Protein AF-A0A9P8JIS5-F1 (afdb_monomer_lite)

pLDDT: mean 86.85, std 15.6, range [29.81, 98.38]

Foldseek 3Di:
DDDDDDPVPPVVVVVVVVVVVVVVVVVVVVVVLVVLVVVCVVCVVVLLVVLLVLLCVQFDDPPDPLHGDFKGFPVSLVVSLVSLQSLLSPVVSCVVPCVPNQLSLLSSLLNNLPDPDDDDADPGIDGSLLSSLVVLVSNCNRNNLVVSLVSHDQDLVCLVSLLVVLVVCCVVCVPPPPRVSSLLVSLSNLLSNLPPPDAPQVVADDADDQDDDVQFDFDPPPGNSLRSLVVSLLVQLLDPDCSLLSSLSSQLSNCLDPNNLVRVVLVRLLSVLLCCLVVPDPDPPSPLSNNLSSLSNLLSLLQSPDDPSSVVCLLVSLVSLVCCPPPPVNVVNVVDPSSLLSSLSSLLSSLVVQLVCPHPVCVVVCVVVVSNVVSLVSLLVQQLPPDPSSLLSSLLSLLVNLVSDDVVVSVVSLVVLVVLQVVQWAPDDPDTDNVSPRPSNVNSSVSNVVSNPPD

Radius of gyration: 26.54 Å; chains: 1; bounding box: 83×76×66 Å

Structure (mmCIF, N/CA/C/O backbone):
data_AF-A0A9P8JIS5-F1
#
_entry.id   AF-A0A9P8JIS5-F1
#
loop_
_atom_site.group_PDB
_atom_site.id
_atom_site.type_symbol
_atom_site.label_atom_id
_atom_site.label_alt_id
_atom_site.label_comp_id
_atom_site.label_asym_id
_atom_site.label_entity_id
_atom_site.label_seq_id
_atom_site.pdbx_PDB_ins_code
_atom_site.Cartn_x
_atom_site.Cartn_y
_atom_site.Cartn_z
_atom_site.occupancy
_atom_site.B_iso_or_equiv
_atom_site.auth_seq_id
_atom_site.auth_comp_id
_atom_site.auth_asym_id
_atom_site.auth_atom_id
_atom_site.pdbx_PDB_model_num
ATOM 1 N N . MET A 1 1 ? 56.406 -49.360 -9.697 1.00 35.50 1 MET A N 1
ATOM 2 C CA . MET A 1 1 ? 55.541 -48.473 -10.504 1.00 35.50 1 MET A CA 1
ATOM 3 C C . MET A 1 1 ? 54.117 -48.991 -10.395 1.00 35.50 1 MET A C 1
ATOM 5 O O . MET A 1 1 ? 53.836 -50.048 -10.937 1.00 35.50 1 MET A O 1
ATOM 9 N N . TYR A 1 2 ? 53.271 -48.311 -9.620 1.00 29.81 2 TYR A N 1
ATOM 10 C CA . TYR A 1 2 ? 51.818 -48.528 -9.599 1.00 29.81 2 TYR A CA 1
ATOM 11 C C . TYR A 1 2 ? 51.175 -47.697 -10.728 1.00 29.81 2 TYR A C 1
ATOM 13 O O . TYR A 1 2 ? 51.696 -46.616 -11.015 1.00 29.81 2 TYR A O 1
ATOM 21 N N . PRO A 1 3 ? 50.090 -48.163 -11.377 1.00 37.19 3 PRO A N 1
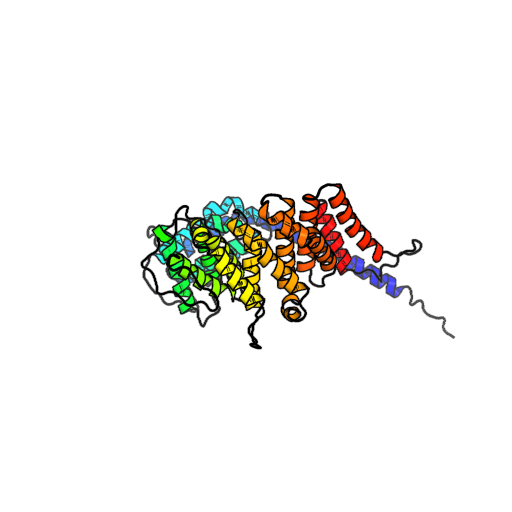ATOM 22 C CA . PRO A 1 3 ? 49.409 -47.398 -12.418 1.00 37.19 3 PRO A CA 1
ATOM 23 C C . PRO A 1 3 ? 48.593 -46.241 -11.806 1.00 37.19 3 PRO A C 1
ATOM 25 O O . PRO A 1 3 ? 48.177 -46.337 -10.647 1.00 37.19 3 PRO A O 1
ATOM 28 N N . PRO A 1 4 ? 48.362 -45.143 -12.549 1.00 41.06 4 PRO A N 1
ATOM 29 C CA . PRO A 1 4 ? 47.630 -43.985 -12.048 1.00 41.06 4 PRO A CA 1
ATOM 30 C C . PRO A 1 4 ? 46.128 -44.288 -11.950 1.00 41.06 4 PRO A C 1
ATOM 32 O O . PRO A 1 4 ? 45.525 -44.831 -12.874 1.00 41.06 4 PRO A O 1
ATOM 35 N N . GLY A 1 5 ? 45.548 -43.950 -10.797 1.00 39.09 5 GLY A N 1
ATOM 36 C CA . GLY A 1 5 ? 44.145 -44.169 -10.461 1.00 39.09 5 GLY A CA 1
ATOM 37 C C . GLY A 1 5 ? 43.184 -43.234 -11.196 1.00 39.09 5 GLY A C 1
ATOM 38 O O . GLY A 1 5 ? 43.454 -42.051 -11.391 1.00 39.09 5 GLY A O 1
ATOM 39 N N . ASP A 1 6 ? 42.042 -43.807 -11.561 1.00 45.62 6 ASP A N 1
ATOM 40 C CA . ASP A 1 6 ? 40.888 -43.198 -12.218 1.00 45.62 6 ASP A CA 1
ATOM 41 C C . ASP A 1 6 ? 40.163 -42.214 -11.271 1.00 45.62 6 ASP A C 1
ATOM 43 O O . ASP A 1 6 ? 39.245 -42.577 -10.537 1.00 45.62 6 ASP A O 1
ATOM 47 N N . THR A 1 7 ? 40.617 -40.957 -11.226 1.00 45.62 7 THR A N 1
ATOM 48 C CA . THR A 1 7 ? 40.026 -39.880 -10.400 1.00 45.62 7 THR A CA 1
ATOM 49 C C . THR A 1 7 ? 38.970 -39.049 -11.141 1.00 45.62 7 THR A C 1
ATOM 51 O O . THR A 1 7 ? 38.252 -38.269 -10.512 1.00 45.62 7 THR A O 1
ATOM 54 N N . GLY A 1 8 ? 38.803 -39.243 -12.456 1.00 40.50 8 GLY A N 1
ATOM 55 C CA . GLY A 1 8 ? 37.835 -38.504 -13.282 1.00 40.50 8 GLY A CA 1
ATOM 56 C C . GLY A 1 8 ? 36.377 -38.951 -13.116 1.00 40.50 8 GLY A C 1
ATOM 57 O O . GLY A 1 8 ? 35.457 -38.200 -13.427 1.00 40.50 8 GLY A O 1
ATOM 58 N N . ASN A 1 9 ? 36.148 -40.151 -12.576 1.00 46.72 9 ASN A N 1
ATOM 59 C CA . ASN A 1 9 ? 34.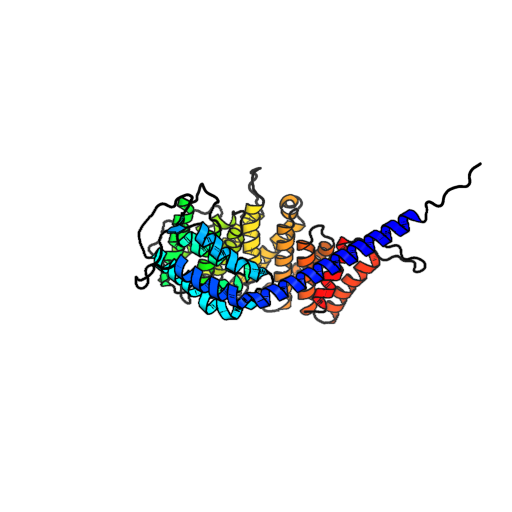821 -40.770 -12.467 1.00 46.72 9 ASN A CA 1
ATOM 60 C C . ASN A 1 9 ? 34.078 -40.421 -11.156 1.00 46.72 9 ASN A C 1
ATOM 62 O O . ASN A 1 9 ? 32.878 -40.663 -11.029 1.00 46.72 9 ASN A O 1
ATOM 66 N N . ALA A 1 10 ? 34.778 -39.866 -10.160 1.00 40.47 10 ALA A N 1
ATOM 67 C CA . ALA A 1 10 ? 34.212 -39.579 -8.837 1.00 40.47 10 ALA A CA 1
ATOM 68 C C . ALA A 1 10 ? 33.468 -38.230 -8.781 1.00 40.47 10 ALA A C 1
ATOM 70 O O . ALA A 1 10 ? 32.416 -38.131 -8.150 1.00 40.47 10 ALA A O 1
ATOM 71 N N . LEU A 1 11 ? 33.974 -37.209 -9.481 1.00 39.84 11 LEU A N 1
ATOM 72 C CA . LEU A 1 11 ? 33.370 -35.872 -9.528 1.00 39.84 11 LEU A CA 1
ATOM 73 C C . LEU A 1 11 ? 32.070 -35.839 -10.350 1.00 39.84 11 LEU A C 1
ATOM 75 O O . LEU A 1 11 ? 31.085 -35.274 -9.884 1.00 39.84 11 LEU A O 1
ATOM 79 N N . ASP A 1 12 ? 32.018 -36.516 -11.504 1.00 41.09 12 ASP A N 1
ATOM 80 C CA . ASP A 1 12 ? 30.796 -36.606 -12.330 1.00 41.09 12 ASP A CA 1
ATOM 81 C C . ASP A 1 12 ? 29.681 -37.397 -11.612 1.00 41.09 12 ASP A C 1
ATOM 83 O O . ASP A 1 12 ? 28.511 -37.010 -11.625 1.00 41.09 12 ASP A O 1
ATOM 87 N N . ARG A 1 13 ? 30.033 -38.455 -10.864 1.00 43.28 13 ARG A N 1
ATOM 88 C CA . ARG A 1 13 ? 29.068 -39.175 -10.009 1.00 43.28 13 ARG A CA 1
ATOM 89 C C . ARG A 1 13 ? 28.556 -38.318 -8.852 1.00 43.28 13 ARG A C 1
ATOM 91 O O . ARG A 1 13 ? 27.371 -38.394 -8.538 1.00 43.28 13 ARG A O 1
ATOM 98 N N . SER A 1 14 ? 29.417 -37.498 -8.249 1.00 40.62 14 SER A N 1
ATOM 99 C CA . SER A 1 14 ? 29.038 -36.596 -7.153 1.00 40.62 14 SER A CA 1
ATOM 100 C C . SER A 1 14 ? 28.053 -35.516 -7.618 1.00 40.62 14 SER A C 1
ATOM 102 O O . SER A 1 14 ? 27.020 -35.303 -6.986 1.00 40.62 14 SER A O 1
ATOM 104 N N . ILE A 1 15 ? 28.301 -34.909 -8.783 1.00 42.50 15 ILE A N 1
ATOM 105 C CA . ILE A 1 15 ? 27.436 -33.863 -9.354 1.00 42.50 15 ILE A CA 1
ATOM 106 C C . ILE A 1 15 ? 26.077 -34.436 -9.780 1.00 42.50 15 ILE A C 1
ATOM 108 O O . ILE A 1 15 ? 25.039 -33.857 -9.459 1.00 42.50 15 ILE A O 1
ATOM 112 N N . ARG A 1 16 ? 26.046 -35.610 -10.428 1.00 40.84 16 ARG A N 1
ATOM 113 C CA . ARG A 1 16 ? 24.780 -36.289 -10.770 1.00 40.84 16 ARG A CA 1
ATOM 114 C C . ARG A 1 16 ? 24.007 -36.735 -9.531 1.00 40.84 16 ARG A C 1
ATOM 116 O O . ARG A 1 16 ? 22.782 -36.650 -9.522 1.00 40.84 16 ARG A O 1
ATOM 123 N N . SER A 1 17 ? 24.711 -37.167 -8.484 1.00 36.19 17 SER A N 1
ATOM 124 C CA . SER A 1 17 ? 24.103 -37.486 -7.191 1.00 36.19 17 SER A CA 1
ATOM 125 C C . SER A 1 17 ? 23.489 -36.243 -6.546 1.00 36.19 17 SER A C 1
ATOM 127 O O . SER A 1 17 ? 22.362 -36.321 -6.074 1.00 36.19 17 SER A O 1
ATOM 129 N N . MET A 1 18 ? 24.172 -35.092 -6.563 1.00 39.91 18 MET A N 1
ATOM 130 C CA . MET A 1 18 ? 23.617 -33.834 -6.045 1.00 39.91 18 MET A CA 1
ATOM 131 C C . MET A 1 18 ? 22.415 -33.351 -6.861 1.00 39.91 18 MET A C 1
ATOM 133 O O . MET A 1 18 ? 21.399 -33.006 -6.272 1.00 39.91 18 MET A O 1
ATOM 137 N N . ALA A 1 19 ? 22.466 -33.397 -8.195 1.00 35.44 19 ALA A N 1
ATOM 138 C CA . ALA A 1 19 ? 21.335 -33.008 -9.043 1.00 35.44 19 ALA A CA 1
ATOM 139 C C . ALA A 1 19 ? 20.104 -33.914 -8.834 1.00 35.44 19 ALA A C 1
ATOM 141 O O . ALA A 1 19 ? 18.973 -33.432 -8.771 1.00 35.44 19 ALA A O 1
ATOM 142 N N . TYR A 1 20 ? 20.320 -35.223 -8.667 1.00 41.69 20 TYR A N 1
ATOM 143 C CA . TYR A 1 20 ? 19.258 -36.174 -8.334 1.00 41.69 20 TYR A CA 1
ATOM 144 C C . TYR A 1 20 ? 18.697 -35.942 -6.925 1.00 41.69 20 TYR A C 1
ATOM 146 O O . TYR A 1 20 ? 17.486 -36.010 -6.735 1.00 41.69 20 TYR A O 1
ATOM 154 N N . LEU A 1 21 ? 19.553 -35.631 -5.946 1.00 36.56 21 LEU A N 1
ATOM 155 C CA . LEU A 1 21 ? 19.131 -35.296 -4.584 1.00 36.56 21 LEU A CA 1
ATOM 156 C C . LEU A 1 21 ? 18.323 -33.997 -4.550 1.00 36.56 21 LEU A C 1
ATOM 158 O O . LEU A 1 21 ? 17.249 -34.004 -3.972 1.00 36.56 21 LEU A O 1
ATOM 162 N N . MET A 1 22 ? 18.748 -32.944 -5.252 1.00 38.53 22 MET A N 1
ATOM 163 C CA . MET A 1 22 ? 18.008 -31.678 -5.339 1.00 38.53 22 MET A CA 1
ATOM 164 C C . MET A 1 22 ? 16.667 -31.829 -6.072 1.00 38.53 22 MET A C 1
ATOM 166 O O . MET A 1 22 ? 15.665 -31.262 -5.649 1.00 38.53 22 MET A O 1
ATOM 170 N N . SER A 1 23 ? 16.613 -32.624 -7.148 1.00 42.56 23 SER A N 1
ATOM 171 C CA . SER A 1 23 ? 15.354 -32.933 -7.843 1.00 42.56 23 SER A CA 1
ATOM 172 C C . SER A 1 23 ? 14.416 -33.777 -6.977 1.00 42.56 23 SER A C 1
ATOM 174 O O . SER A 1 23 ? 13.204 -33.560 -6.978 1.00 42.56 23 SER A O 1
ATOM 176 N N . ARG A 1 24 ? 14.964 -34.718 -6.203 1.00 49.09 24 ARG A N 1
ATOM 177 C CA . ARG A 1 24 ? 14.198 -35.534 -5.262 1.00 49.09 24 ARG A CA 1
ATOM 178 C C . ARG A 1 24 ? 13.707 -34.709 -4.076 1.00 49.09 24 ARG A C 1
ATOM 180 O O . ARG A 1 24 ? 12.554 -34.860 -3.709 1.00 49.09 24 ARG A O 1
ATOM 187 N N . GLU A 1 25 ? 14.535 -33.835 -3.514 1.00 45.00 25 GLU A N 1
ATOM 188 C CA . GLU A 1 25 ? 14.156 -32.901 -2.449 1.00 45.00 25 GLU A CA 1
ATOM 189 C C . GLU A 1 25 ? 13.081 -31.924 -2.931 1.00 45.00 25 GLU A C 1
ATOM 191 O O . GLU A 1 25 ? 12.084 -31.745 -2.239 1.00 45.00 25 GLU A O 1
ATOM 196 N N . GLY A 1 26 ? 13.208 -31.391 -4.152 1.00 44.66 26 GLY A N 1
ATOM 197 C CA . GLY A 1 26 ? 12.180 -30.555 -4.777 1.00 44.66 26 GLY A CA 1
ATOM 198 C C . GLY A 1 26 ? 10.855 -31.293 -5.000 1.00 44.66 26 GLY A C 1
ATOM 199 O O . GLY A 1 26 ? 9.798 -30.769 -4.664 1.00 44.66 26 GLY A O 1
ATOM 200 N N . ASN A 1 27 ? 10.893 -32.537 -5.490 1.00 42.09 27 ASN A N 1
ATOM 201 C CA . ASN A 1 27 ? 9.686 -33.358 -5.649 1.00 42.09 27 ASN A CA 1
ATOM 202 C C . ASN A 1 27 ? 9.066 -33.773 -4.307 1.00 42.09 27 ASN A C 1
ATOM 204 O O . ASN A 1 27 ? 7.848 -33.886 -4.214 1.00 42.09 27 ASN A O 1
ATOM 208 N N . VAL A 1 28 ? 9.880 -34.010 -3.276 1.00 58.62 28 VAL A N 1
ATOM 209 C CA . VAL A 1 28 ? 9.403 -34.333 -1.924 1.00 58.62 28 VAL A CA 1
ATOM 210 C C . VAL A 1 28 ? 8.771 -33.106 -1.269 1.00 58.62 28 VAL A C 1
ATOM 212 O O . VAL A 1 28 ? 7.716 -33.252 -0.664 1.00 58.62 28 VAL A O 1
ATOM 215 N N . MET A 1 29 ? 9.350 -31.911 -1.436 1.00 54.31 29 MET A N 1
ATOM 216 C CA . MET A 1 29 ? 8.736 -30.657 -0.986 1.00 54.31 29 MET A CA 1
ATOM 217 C C . MET A 1 29 ? 7.405 -30.396 -1.690 1.00 54.31 29 MET A C 1
ATOM 219 O O . MET A 1 29 ? 6.407 -30.208 -1.012 1.00 54.31 29 MET A O 1
ATOM 223 N N . MET A 1 30 ? 7.362 -30.471 -3.024 1.00 53.06 30 MET A N 1
ATOM 224 C CA . MET A 1 30 ? 6.120 -30.289 -3.790 1.00 53.06 30 MET A CA 1
ATOM 225 C C . MET A 1 30 ? 5.041 -31.305 -3.388 1.00 53.06 30 MET A C 1
ATOM 227 O O . MET A 1 30 ? 3.872 -30.959 -3.269 1.00 53.06 30 MET A O 1
ATOM 231 N N . ALA A 1 31 ? 5.413 -32.569 -3.164 1.00 57.53 31 ALA A N 1
ATOM 232 C CA . ALA A 1 31 ? 4.471 -33.588 -2.707 1.00 57.53 31 ALA A CA 1
ATOM 233 C C . ALA A 1 31 ? 3.983 -33.339 -1.270 1.00 57.53 31 ALA A C 1
ATOM 235 O O . ALA A 1 31 ? 2.826 -33.624 -0.975 1.00 57.53 31 ALA A O 1
ATOM 236 N N . ALA A 1 32 ? 4.846 -32.815 -0.394 1.00 63.97 32 ALA A N 1
ATOM 237 C CA . ALA A 1 32 ? 4.481 -32.438 0.967 1.00 63.97 32 ALA A CA 1
ATOM 238 C C . ALA A 1 32 ? 3.546 -31.218 0.987 1.00 63.97 32 ALA A C 1
ATOM 240 O O . ALA A 1 32 ? 2.538 -31.257 1.678 1.00 63.97 32 ALA A O 1
ATOM 241 N N . GLU A 1 33 ? 3.816 -30.189 0.176 1.00 66.69 33 GLU A N 1
ATOM 242 C CA . GLU A 1 33 ? 2.953 -29.005 0.042 1.00 66.69 33 GLU A CA 1
ATOM 243 C C . GLU A 1 33 ? 1.548 -29.388 -0.453 1.00 66.69 33 GLU A C 1
ATOM 245 O O . GLU A 1 33 ? 0.549 -28.975 0.133 1.00 66.69 33 GLU A O 1
ATOM 250 N N . VAL A 1 34 ? 1.456 -30.266 -1.459 1.00 70.44 34 VAL A N 1
ATOM 251 C CA . VAL A 1 34 ? 0.168 -30.774 -1.967 1.00 70.44 34 VAL A CA 1
ATOM 252 C C . VAL A 1 34 ? -0.573 -31.626 -0.925 1.00 70.44 34 VAL A C 1
ATOM 254 O O . VAL A 1 34 ? -1.805 -31.587 -0.860 1.00 70.44 34 VAL A O 1
ATOM 257 N N . ASP A 1 35 ? 0.140 -32.408 -0.108 1.00 79.56 35 ASP A N 1
ATOM 258 C CA . ASP A 1 35 ? -0.484 -33.180 0.976 1.00 79.56 35 ASP A CA 1
ATOM 259 C C . ASP A 1 35 ? -0.996 -32.259 2.094 1.00 79.56 35 ASP A C 1
ATOM 261 O O . ASP A 1 35 ? -2.129 -32.425 2.551 1.00 79.56 35 ASP A O 1
ATOM 265 N N . ASP A 1 36 ? -0.227 -31.234 2.467 1.00 79.25 36 ASP A N 1
ATOM 266 C CA . ASP A 1 36 ? -0.613 -30.227 3.462 1.00 79.25 36 ASP A CA 1
ATOM 267 C C . ASP A 1 36 ? -1.847 -29.419 3.010 1.00 79.25 36 ASP A C 1
ATOM 269 O O . ASP A 1 36 ? -2.787 -29.230 3.792 1.00 79.25 36 ASP A O 1
ATOM 273 N N . GLU A 1 37 ? -1.913 -29.006 1.738 1.00 81.81 37 GLU A N 1
ATOM 274 C CA . GLU A 1 37 ? -3.091 -28.347 1.147 1.00 81.81 37 GLU A CA 1
ATOM 275 C C . GLU A 1 37 ? -4.337 -29.246 1.214 1.00 81.81 37 GLU A C 1
ATOM 277 O O . GLU A 1 37 ? -5.427 -28.816 1.616 1.00 81.81 37 GLU A O 1
ATOM 282 N N . LEU A 1 38 ? -4.185 -30.529 0.872 1.00 83.31 38 LEU A N 1
ATOM 283 C CA . LEU A 1 38 ? -5.273 -31.504 0.911 1.00 83.31 38 LEU A CA 1
ATOM 284 C C . LEU A 1 38 ? -5.762 -31.760 2.345 1.00 83.31 38 LEU A C 1
ATOM 286 O O . LEU A 1 38 ? -6.971 -31.889 2.586 1.00 83.31 38 LEU A O 1
ATOM 290 N N . GLN A 1 39 ? -4.837 -31.838 3.302 1.00 85.00 39 GLN A N 1
ATOM 291 C CA . GLN A 1 39 ? -5.151 -31.971 4.722 1.00 85.00 39 GLN A CA 1
ATOM 292 C C . GLN A 1 39 ? -5.900 -30.737 5.240 1.00 85.00 39 GLN A C 1
ATOM 294 O O . GLN A 1 39 ? -6.931 -30.886 5.909 1.00 85.00 39 GLN A O 1
ATOM 299 N N . LEU A 1 40 ? -5.453 -29.532 4.873 1.00 87.25 40 LEU A N 1
ATOM 300 C CA . LEU A 1 40 ? -6.115 -28.282 5.240 1.00 87.25 40 LEU A CA 1
ATOM 301 C C . LEU A 1 40 ? -7.539 -28.215 4.680 1.00 87.25 40 LEU A C 1
ATOM 303 O O . LEU A 1 40 ? -8.473 -27.910 5.425 1.00 87.25 40 LEU A O 1
ATOM 307 N N . MET A 1 41 ? -7.740 -28.568 3.407 1.00 86.06 41 MET A N 1
ATOM 308 C CA . MET A 1 41 ? -9.076 -28.608 2.804 1.00 86.06 41 MET A CA 1
ATOM 309 C C . MET A 1 41 ? -10.029 -29.527 3.581 1.00 86.06 41 MET A C 1
ATOM 311 O O . MET A 1 41 ? -11.173 -29.145 3.837 1.00 86.06 41 MET A O 1
ATOM 315 N N . ARG A 1 42 ? -9.560 -30.701 4.024 1.00 87.31 42 ARG A N 1
ATOM 316 C CA . ARG A 1 42 ? -10.360 -31.655 4.817 1.00 87.31 42 ARG A CA 1
ATOM 317 C C . ARG A 1 42 ? -10.678 -31.145 6.225 1.00 87.31 42 ARG A C 1
ATOM 319 O O . ARG A 1 42 ? -11.785 -31.371 6.709 1.00 87.31 42 ARG A O 1
ATOM 326 N N . ALA A 1 43 ? -9.732 -30.470 6.877 1.00 88.19 43 ALA A N 1
ATOM 327 C CA . ALA A 1 43 ? -9.891 -29.954 8.239 1.00 88.19 43 ALA A CA 1
ATOM 328 C C . ALA A 1 43 ? -10.629 -28.600 8.308 1.00 88.19 43 ALA A C 1
ATOM 330 O O . ALA A 1 43 ? -11.136 -28.227 9.369 1.00 88.19 43 ALA A O 1
ATOM 331 N N . SER A 1 44 ? -10.712 -27.878 7.185 1.00 90.50 44 SER A N 1
ATOM 332 C CA . SER A 1 44 ? -11.195 -26.493 7.095 1.00 90.50 44 SER A CA 1
ATOM 333 C C . SER A 1 44 ? -12.553 -26.258 7.763 1.00 90.50 44 SER A C 1
ATOM 335 O O . SER A 1 44 ? -12.695 -25.317 8.541 1.00 90.50 44 SER A O 1
ATOM 337 N N . ALA A 1 45 ? -13.537 -27.131 7.532 1.00 90.38 45 ALA A N 1
ATOM 338 C CA . ALA A 1 45 ? -14.878 -26.987 8.097 1.00 90.38 45 ALA A CA 1
ATOM 339 C C . ALA A 1 45 ? -14.883 -27.036 9.638 1.00 90.38 45 ALA A C 1
ATOM 341 O O . ALA A 1 45 ? -15.593 -26.258 10.279 1.00 90.38 45 ALA A O 1
ATOM 342 N N . GLY A 1 46 ? -14.067 -27.917 10.229 1.00 92.94 46 GLY A N 1
ATOM 343 C CA . GLY A 1 46 ? -13.898 -28.007 11.681 1.00 92.94 46 GLY A CA 1
ATOM 344 C C . GLY A 1 46 ? -13.215 -26.761 12.240 1.00 92.94 46 GLY A C 1
ATOM 345 O O . GLY A 1 46 ? -13.752 -26.120 13.142 1.00 92.94 46 GLY A O 1
ATOM 346 N N . LEU A 1 47 ? -12.101 -26.354 11.621 1.00 93.19 47 LEU A N 1
ATOM 347 C CA . LEU A 1 47 ? -11.360 -25.146 12.000 1.00 93.19 47 LEU A CA 1
ATOM 348 C C . LEU A 1 47 ? -12.236 -23.887 11.949 1.00 93.19 47 LEU A C 1
ATOM 350 O O . LEU A 1 47 ? -12.186 -23.067 12.861 1.00 93.19 47 LEU A O 1
ATOM 354 N N . LEU A 1 48 ? -13.067 -23.738 10.915 1.00 94.56 48 LEU A N 1
ATOM 355 C CA . LEU A 1 48 ? -13.981 -22.603 10.758 1.00 94.56 48 LEU A CA 1
ATOM 356 C C . LEU A 1 48 ? -15.068 -22.571 11.837 1.00 94.56 48 LEU A C 1
ATOM 358 O O . LEU A 1 48 ? -15.372 -21.504 12.376 1.00 94.56 48 LEU A O 1
ATOM 362 N N . SER A 1 49 ? -15.641 -23.731 12.169 1.00 95.00 49 SER A N 1
ATOM 363 C CA . SER A 1 49 ? -16.628 -23.852 13.246 1.00 95.00 49 SER A CA 1
ATOM 364 C C . SER A 1 49 ? -16.014 -23.493 14.603 1.00 95.00 49 SER A C 1
ATOM 366 O O . SER A 1 49 ? -16.586 -22.702 15.362 1.00 95.00 49 SER A O 1
ATOM 368 N N . ASP A 1 50 ? -14.824 -24.023 14.890 1.00 96.25 50 ASP A N 1
ATOM 369 C CA . ASP A 1 50 ? -14.092 -23.740 16.125 1.00 96.25 50 ASP A CA 1
ATOM 370 C C . ASP A 1 50 ? -13.691 -22.266 16.210 1.00 96.25 50 ASP A C 1
ATOM 372 O O . ASP A 1 50 ? -13.875 -21.636 17.255 1.00 96.25 50 ASP A O 1
ATOM 376 N N . LEU A 1 51 ? -13.238 -21.684 15.095 1.00 96.75 51 LEU A N 1
ATOM 377 C CA . LEU A 1 51 ? -12.909 -20.267 14.981 1.00 96.75 51 LEU A CA 1
ATOM 378 C C . LEU A 1 51 ? -14.123 -19.395 15.299 1.00 96.75 51 LEU A C 1
ATOM 380 O O . LEU A 1 51 ? -14.030 -18.508 16.148 1.00 96.75 51 LEU A O 1
ATOM 384 N N . GLN A 1 52 ? -15.276 -19.658 14.680 1.00 95.38 52 GLN A N 1
ATOM 385 C CA . GLN A 1 52 ? -16.495 -18.887 14.929 1.00 95.38 52 GLN A CA 1
ATOM 386 C C . GLN A 1 52 ? -16.927 -18.974 16.404 1.00 95.38 52 GLN A C 1
ATOM 388 O O . GLN A 1 52 ? -17.275 -17.961 17.026 1.00 95.38 52 GLN A O 1
ATOM 393 N N . ALA A 1 53 ? -16.865 -20.170 16.994 1.00 95.19 53 ALA A N 1
ATOM 394 C CA . ALA A 1 53 ? -17.208 -20.379 18.395 1.00 95.19 53 ALA A CA 1
ATOM 395 C C . ALA A 1 53 ? -16.226 -19.671 19.343 1.00 95.19 53 ALA A C 1
ATOM 397 O O . ALA A 1 53 ? -16.660 -19.013 20.295 1.00 95.19 53 ALA A O 1
ATOM 398 N N . ALA A 1 54 ? -14.920 -19.780 19.095 1.00 96.69 54 ALA A N 1
ATOM 399 C CA . ALA A 1 54 ? -13.882 -19.162 19.913 1.00 96.69 54 ALA A CA 1
ATOM 400 C C . ALA A 1 54 ? -13.927 -17.629 19.818 1.00 96.69 54 ALA A C 1
ATOM 402 O O . ALA A 1 54 ? -13.867 -16.950 20.844 1.00 96.69 54 ALA A O 1
ATOM 403 N N . LEU A 1 55 ? -14.153 -17.090 18.618 1.00 95.81 55 LEU A N 1
ATOM 404 C CA . LEU A 1 55 ? -14.266 -15.656 18.368 1.00 95.81 55 LEU A CA 1
ATOM 405 C C . LEU A 1 55 ? -15.414 -15.021 19.161 1.00 95.81 55 LEU A C 1
ATOM 407 O O . LEU A 1 55 ? -15.225 -14.006 19.832 1.00 95.81 55 LEU A O 1
ATOM 411 N N . SER A 1 56 ? -16.592 -15.652 19.149 1.00 93.44 56 SER A N 1
ATOM 412 C CA . SER A 1 56 ? -17.751 -15.151 19.899 1.00 93.44 56 SER A CA 1
ATOM 413 C C . SER A 1 56 ? -17.474 -15.048 21.406 1.00 93.44 56 SER A C 1
ATOM 415 O O . SER A 1 56 ? -17.818 -14.043 22.027 1.00 93.44 56 SER A O 1
ATOM 417 N N . LYS A 1 57 ? -16.790 -16.050 21.979 1.00 94.56 57 LYS A N 1
ATOM 418 C CA . LYS A 1 57 ? -16.430 -16.117 23.405 1.00 94.56 57 LYS A CA 1
ATOM 419 C C . LYS A 1 57 ? -15.317 -15.143 23.783 1.00 94.56 57 LYS A C 1
ATOM 421 O O . LYS A 1 57 ? -15.271 -14.703 24.926 1.00 94.56 57 LYS A O 1
ATOM 426 N N . LEU A 1 58 ? -14.411 -14.852 22.851 1.00 95.75 58 LEU A N 1
ATOM 427 C CA . LEU A 1 58 ? -13.292 -13.940 23.068 1.00 95.75 58 LEU A CA 1
ATOM 428 C C . LEU A 1 58 ? -13.768 -12.482 23.153 1.00 95.75 58 LEU A C 1
ATOM 430 O O . LEU A 1 58 ? -13.298 -11.716 23.993 1.00 95.75 58 LEU A O 1
ATOM 434 N N . LEU A 1 59 ? -14.699 -12.105 22.271 1.00 94.81 59 LEU A N 1
ATOM 435 C CA . LEU A 1 59 ? -15.118 -10.717 22.069 1.00 94.81 59 LEU A CA 1
ATOM 436 C C . LEU A 1 59 ? -16.276 -10.296 22.988 1.00 94.81 59 LEU A C 1
ATOM 438 O O . LEU A 1 59 ? -16.280 -9.175 23.506 1.00 94.81 59 LEU A O 1
ATOM 442 N N . TRP A 1 60 ? -17.239 -11.192 23.238 1.00 93.31 60 TRP A N 1
ATOM 443 C CA . TRP A 1 60 ? -18.512 -10.863 23.888 1.00 93.31 60 TRP A CA 1
ATOM 444 C C . TRP A 1 60 ? -18.735 -11.628 25.193 1.00 93.31 60 TRP A C 1
ATOM 446 O O . TRP A 1 60 ? -18.474 -12.828 25.295 1.00 93.31 60 TRP A O 1
ATOM 456 N N . LYS A 1 61 ? -19.300 -10.947 26.196 1.00 90.31 61 LYS A N 1
ATOM 457 C CA . LYS A 1 61 ? -19.656 -11.574 27.472 1.00 90.31 61 LYS A CA 1
ATOM 458 C C . LYS A 1 61 ? -20.869 -12.486 27.312 1.00 90.31 61 LYS A C 1
ATOM 460 O O . LYS A 1 61 ? -21.868 -12.134 26.690 1.00 90.31 61 LYS A O 1
ATOM 465 N N . ARG A 1 62 ? -20.818 -13.652 27.956 1.00 82.44 62 ARG A N 1
ATOM 466 C CA . ARG A 1 62 ? -21.917 -14.624 27.941 1.00 82.44 62 ARG A CA 1
ATOM 467 C C . ARG A 1 62 ? -23.145 -14.086 28.689 1.00 82.44 62 ARG A C 1
ATOM 469 O O . ARG A 1 62 ? -23.036 -13.712 29.851 1.00 82.44 62 ARG A O 1
ATOM 476 N N . GLY A 1 63 ? -24.313 -14.134 28.044 1.00 67.56 63 GLY A N 1
ATOM 477 C CA . GLY A 1 63 ? -25.619 -13.902 28.680 1.00 67.56 63 GLY A CA 1
ATOM 478 C C . GLY A 1 63 ? -26.054 -12.439 28.829 1.00 67.56 63 GLY A C 1
ATOM 479 O O . GLY A 1 63 ? -27.193 -12.206 29.218 1.00 67.56 63 GLY A O 1
ATOM 480 N N . ASP A 1 64 ? -25.201 -11.472 28.485 1.00 61.69 64 ASP A N 1
ATOM 481 C CA . ASP A 1 64 ? -25.506 -10.038 28.556 1.00 61.69 64 ASP A CA 1
ATOM 482 C C . ASP A 1 64 ? -25.578 -9.489 27.123 1.00 61.69 64 ASP A C 1
ATOM 484 O O . ASP A 1 64 ? -24.609 -9.594 26.366 1.00 61.69 64 ASP A O 1
ATOM 488 N N . LYS A 1 65 ? -26.748 -8.992 26.700 1.00 62.47 65 LYS A N 1
ATOM 489 C CA . LYS A 1 65 ? -27.010 -8.619 25.298 1.00 62.47 65 LYS A CA 1
ATOM 490 C C . LYS A 1 65 ? -26.025 -7.534 24.842 1.00 62.47 65 LYS A C 1
ATOM 492 O O . LYS A 1 65 ? -26.176 -6.374 25.205 1.00 62.47 65 LYS A O 1
ATOM 497 N N . GLY A 1 66 ? -25.040 -7.909 24.025 1.00 72.69 66 GLY A N 1
ATOM 498 C CA . GLY A 1 66 ? -24.157 -6.965 23.333 1.00 72.69 66 GLY A CA 1
ATOM 499 C C . GLY A 1 66 ? -23.077 -6.309 24.198 1.00 72.69 66 GLY A C 1
ATOM 500 O O . GLY A 1 66 ? -22.557 -5.264 23.815 1.00 72.69 66 GLY A O 1
ATOM 501 N N . ARG A 1 67 ? -22.708 -6.882 25.354 1.00 88.19 67 ARG A N 1
ATOM 502 C CA . ARG A 1 67 ? -21.603 -6.337 26.160 1.00 88.19 67 ARG A CA 1
ATOM 503 C C . ARG A 1 67 ? -20.265 -6.969 25.784 1.00 88.19 67 ARG A C 1
ATOM 505 O O . ARG A 1 67 ? -20.063 -8.169 25.964 1.00 88.19 67 ARG A O 1
ATOM 512 N N . VAL A 1 68 ? -19.324 -6.140 25.348 1.00 92.62 68 VAL A N 1
ATOM 513 C CA . VAL A 1 68 ? -17.967 -6.574 24.999 1.00 92.62 68 VAL A CA 1
ATOM 514 C C . VAL A 1 68 ? -17.081 -6.827 26.223 1.00 92.62 68 VAL A C 1
ATOM 516 O O . VAL A 1 68 ? -17.313 -6.312 27.330 1.00 92.62 68 VAL A O 1
ATOM 519 N N . HIS A 1 69 ? -16.046 -7.644 26.037 1.00 92.19 69 HIS A N 1
ATOM 520 C CA . HIS A 1 69 ? -14.938 -7.739 26.985 1.00 92.19 69 HIS A CA 1
ATOM 521 C C . HIS A 1 69 ? -14.112 -6.442 26.988 1.00 92.19 69 HIS A C 1
ATOM 523 O O . HIS A 1 69 ? -13.981 -5.776 25.976 1.00 92.19 69 HIS A O 1
ATOM 529 N N . HIS A 1 70 ? -13.543 -6.064 28.136 1.00 91.19 70 HIS A N 1
ATOM 530 C CA . HIS A 1 70 ? -12.563 -4.963 28.184 1.00 91.19 70 HIS A CA 1
ATOM 531 C C . HIS A 1 70 ? -11.129 -5.479 28.108 1.00 91.19 70 HIS A C 1
ATOM 533 O O . HIS A 1 70 ? -10.261 -4.843 27.524 1.00 91.19 70 HIS A O 1
ATOM 539 N N . LEU A 1 71 ? -10.910 -6.633 28.736 1.00 92.75 71 LEU A N 1
ATOM 540 C CA . LEU A 1 71 ? -9.651 -7.348 28.777 1.00 92.75 71 LEU A CA 1
ATOM 541 C C . LEU A 1 71 ? -9.904 -8.769 28.284 1.00 92.75 71 LEU A C 1
ATOM 543 O O . LEU A 1 71 ? -10.899 -9.395 28.669 1.00 92.75 71 LEU A O 1
ATOM 547 N N . VAL A 1 72 ? -8.988 -9.249 27.459 1.00 93.56 72 VAL A N 1
ATOM 548 C CA . VAL A 1 72 ? -8.977 -10.569 26.835 1.00 93.56 72 VAL A CA 1
ATOM 549 C C . VAL A 1 72 ? -7.734 -11.305 27.321 1.00 93.56 72 VAL A C 1
ATOM 551 O O . VAL A 1 72 ? -6.669 -10.706 27.456 1.00 93.56 72 VAL A O 1
ATOM 554 N N . ARG A 1 73 ? -7.850 -12.601 27.620 1.00 95.19 73 ARG A N 1
ATOM 555 C CA . ARG A 1 73 ? -6.699 -13.412 28.041 1.00 95.19 73 ARG A CA 1
ATOM 556 C C . ARG A 1 73 ? -5.788 -13.671 26.846 1.00 95.19 73 ARG A C 1
ATOM 558 O O . ARG A 1 73 ? -6.276 -14.129 25.816 1.00 95.19 73 ARG A O 1
ATOM 565 N N . SER A 1 74 ? -4.482 -13.462 27.009 1.00 94.25 74 SER A N 1
ATOM 566 C CA . SER A 1 74 ? -3.512 -13.652 25.920 1.00 94.25 74 SER A CA 1
ATOM 567 C C . SER A 1 74 ? -3.573 -15.071 25.345 1.00 94.25 74 SER A C 1
ATOM 569 O O . SER A 1 74 ? -3.670 -15.229 24.140 1.00 94.25 74 SER A O 1
ATOM 571 N N . ARG A 1 75 ? -3.690 -16.097 26.204 1.00 96.38 75 ARG A N 1
ATOM 572 C CA . ARG A 1 75 ? -3.831 -17.502 25.775 1.00 96.38 75 ARG A CA 1
ATOM 573 C C . ARG A 1 75 ? -5.041 -17.746 24.869 1.00 96.38 75 ARG A C 1
ATOM 575 O O . ARG A 1 75 ? -4.961 -18.533 23.934 1.00 96.38 75 ARG A O 1
ATOM 582 N N . ASP A 1 76 ? -6.173 -17.118 25.183 1.00 96.88 76 ASP A N 1
ATOM 583 C CA . ASP A 1 76 ? -7.402 -17.314 24.413 1.00 96.88 76 ASP A CA 1
ATOM 584 C C . ASP A 1 76 ? -7.300 -16.579 23.067 1.00 96.88 76 ASP A C 1
ATOM 586 O O . ASP A 1 76 ? -7.751 -17.100 22.052 1.00 96.88 76 ASP A O 1
ATOM 590 N N . LEU A 1 77 ? -6.645 -15.411 23.039 1.00 96.88 77 LEU A N 1
ATOM 591 C CA . LEU A 1 77 ? -6.320 -14.702 21.801 1.00 96.88 77 LEU A CA 1
ATOM 592 C C . LEU A 1 77 ? -5.372 -15.522 20.914 1.00 96.88 77 LEU A C 1
ATOM 594 O O . LEU A 1 77 ? -5.660 -15.698 19.732 1.00 96.88 77 LEU A O 1
ATOM 598 N N . ASP A 1 78 ? -4.285 -16.049 21.480 1.00 97.00 78 ASP A N 1
ATOM 599 C CA . ASP A 1 78 ? -3.302 -16.858 20.751 1.00 97.00 78 ASP A CA 1
ATOM 600 C C . ASP A 1 78 ? -3.957 -18.105 20.147 1.00 97.00 78 ASP A C 1
ATOM 602 O O . ASP A 1 78 ? -3.710 -18.442 18.991 1.00 97.00 78 ASP A O 1
ATOM 606 N N . HIS A 1 79 ? -4.866 -18.745 20.890 1.00 97.75 79 HIS A N 1
ATOM 607 C CA . HIS A 1 79 ? -5.644 -19.870 20.382 1.00 97.75 79 HIS A CA 1
ATOM 608 C C . HIS A 1 79 ? -6.507 -19.483 19.171 1.00 97.75 79 HIS A C 1
ATOM 610 O O . HIS A 1 79 ? -6.510 -20.201 18.175 1.00 97.75 79 HIS A O 1
ATOM 616 N N . VAL A 1 80 ? -7.206 -18.341 19.212 1.00 98.00 80 VAL A N 1
ATOM 617 C CA . VAL A 1 80 ? -7.998 -17.872 18.059 1.00 98.00 80 VAL A CA 1
ATOM 618 C C . VAL A 1 80 ? -7.097 -17.547 16.865 1.00 98.00 80 VAL A C 1
ATOM 620 O O . VAL A 1 80 ? -7.443 -17.893 15.739 1.00 98.00 80 VAL A O 1
ATOM 623 N N . ILE A 1 81 ? -5.930 -16.935 17.086 1.00 97.44 81 ILE A N 1
ATOM 624 C CA . ILE A 1 81 ? -4.955 -16.659 16.018 1.00 97.44 81 ILE A CA 1
ATOM 625 C C . ILE A 1 81 ? -4.494 -17.966 15.358 1.00 97.44 81 ILE A C 1
ATOM 627 O O . ILE A 1 81 ? -4.506 -18.056 14.131 1.00 97.44 81 ILE A O 1
ATOM 631 N N . GLN A 1 82 ? -4.182 -18.996 16.148 1.00 97.25 82 GLN A N 1
ATOM 632 C CA . GLN A 1 82 ? -3.771 -20.317 15.651 1.00 97.25 82 GLN A CA 1
ATOM 633 C C . GLN A 1 82 ? -4.850 -21.031 14.824 1.00 97.25 82 GLN A C 1
ATOM 635 O O . GLN A 1 82 ? -4.516 -21.893 14.018 1.00 97.25 82 GLN A O 1
ATOM 640 N N . LEU A 1 83 ? -6.128 -20.672 14.978 1.00 96.88 83 LEU A N 1
ATOM 641 C CA . LEU A 1 83 ? -7.204 -21.176 14.119 1.00 96.88 83 LEU A CA 1
ATOM 642 C C . LEU A 1 83 ? -7.268 -20.452 12.764 1.00 96.88 83 LEU A C 1
ATOM 644 O O . LEU A 1 83 ? -7.832 -20.992 11.818 1.00 96.88 83 LEU A O 1
ATOM 648 N N . ILE A 1 84 ? -6.703 -19.245 12.652 1.00 96.88 84 ILE A N 1
ATOM 649 C CA . ILE A 1 84 ? -6.698 -18.443 11.417 1.00 96.88 84 ILE A CA 1
ATOM 650 C C . ILE A 1 84 ? -5.431 -18.710 10.593 1.00 96.88 84 ILE A C 1
ATOM 652 O O . ILE A 1 84 ? -5.493 -18.781 9.367 1.00 96.88 84 ILE A O 1
ATOM 656 N N . GLU A 1 85 ? -4.272 -18.851 11.239 1.00 95.81 85 GLU A N 1
ATOM 657 C CA . GLU A 1 85 ? -2.977 -18.964 10.552 1.00 95.81 85 GLU A CA 1
ATOM 658 C C . GLU A 1 85 ? -2.840 -20.106 9.528 1.00 95.81 85 GLU A C 1
ATOM 660 O O . GLU A 1 85 ? -2.199 -19.844 8.503 1.00 95.81 85 GLU A O 1
ATOM 665 N N . PRO A 1 86 ? -3.424 -21.308 9.728 1.00 94.94 86 PRO A N 1
ATOM 666 C CA . PRO A 1 86 ? -3.328 -22.412 8.770 1.00 94.94 86 PRO A CA 1
ATOM 667 C C . PRO A 1 86 ? -3.877 -22.068 7.384 1.00 94.94 86 PRO A C 1
ATOM 669 O O . PRO A 1 86 ? -3.370 -22.555 6.379 1.00 94.94 86 PRO A O 1
ATOM 672 N N . PHE A 1 87 ? -4.854 -21.160 7.304 1.00 94.94 87 PHE A N 1
ATOM 673 C CA . PHE A 1 87 ? -5.433 -20.715 6.036 1.00 94.94 87 PHE A CA 1
ATOM 674 C C . PHE A 1 87 ? -4.463 -19.897 5.164 1.00 94.94 87 PHE A C 1
ATOM 676 O O . PHE A 1 87 ? -4.846 -19.482 4.079 1.00 94.94 87 PHE A O 1
ATOM 683 N N . GLN A 1 88 ? -3.217 -19.647 5.590 1.00 92.75 88 GLN A N 1
ATOM 684 C CA . GLN A 1 88 ? -2.196 -19.044 4.720 1.00 92.75 88 GLN A CA 1
ATOM 685 C C . GLN A 1 88 ? -1.851 -19.907 3.503 1.00 92.75 88 GLN A C 1
ATOM 687 O O . GLN A 1 88 ? -1.487 -19.331 2.481 1.00 92.75 88 GLN A O 1
ATOM 692 N N . GLY A 1 89 ? -1.955 -21.239 3.616 1.00 89.00 89 GLY A N 1
ATOM 693 C CA . GLY A 1 89 ? -1.730 -22.151 2.489 1.00 89.00 89 GLY A CA 1
ATOM 694 C C . GLY A 1 89 ? -2.792 -21.975 1.405 1.00 89.00 89 GLY A C 1
ATOM 695 O O . GLY A 1 89 ? -2.464 -21.702 0.261 1.00 89.00 89 GLY A O 1
ATOM 696 N N . GLU A 1 90 ? -4.067 -21.989 1.806 1.00 90.88 90 GLU A N 1
ATOM 697 C CA . GLU A 1 90 ? -5.221 -21.812 0.912 1.00 90.88 90 GLU A CA 1
ATOM 698 C C . GLU A 1 90 ? -6.169 -20.700 1.420 1.00 90.88 90 GLU A C 1
ATOM 700 O O . GLU A 1 90 ? -7.227 -20.983 2.001 1.00 90.88 90 GLU A O 1
ATOM 705 N N . PRO A 1 91 ? -5.827 -19.405 1.227 1.00 92.50 91 PRO A N 1
ATOM 706 C CA . PRO A 1 91 ? -6.613 -18.286 1.759 1.00 92.50 91 PRO A CA 1
ATOM 707 C C . PRO A 1 91 ? -8.046 -18.203 1.226 1.00 92.50 91 PRO A C 1
ATOM 709 O O . PRO A 1 91 ? -8.917 -17.632 1.885 1.00 92.50 91 PRO A O 1
ATOM 712 N N . GLN A 1 92 ? -8.301 -18.761 0.041 1.00 91.44 92 GLN A N 1
ATOM 713 C CA . GLN A 1 92 ? -9.596 -18.764 -0.640 1.00 91.44 92 GLN A CA 1
ATOM 714 C C . GLN A 1 92 ? -10.661 -19.523 0.162 1.00 91.44 92 GLN A C 1
ATOM 716 O O . GLN A 1 92 ? -11.845 -19.200 0.058 1.00 91.44 92 GLN A O 1
ATOM 721 N N . LEU A 1 93 ? -10.257 -20.474 1.014 1.00 92.88 93 LEU A N 1
ATOM 722 C CA . LEU A 1 93 ? -11.165 -21.200 1.908 1.00 92.88 93 LEU A CA 1
ATOM 723 C C . LEU A 1 93 ? -11.879 -20.271 2.904 1.00 92.88 93 LEU A C 1
ATOM 725 O O . LEU A 1 93 ? -12.964 -20.597 3.385 1.00 92.88 93 LEU A O 1
ATOM 729 N N . LEU A 1 94 ? -11.310 -19.097 3.198 1.00 94.31 94 LEU A N 1
ATOM 730 C CA . LEU A 1 94 ? -11.935 -18.111 4.079 1.00 94.31 94 LEU A CA 1
ATOM 731 C C . LEU A 1 94 ? -12.999 -17.258 3.376 1.00 94.31 94 LEU A C 1
ATOM 733 O O . LEU A 1 94 ? -13.847 -16.694 4.069 1.00 94.31 94 LEU A O 1
ATOM 737 N N . ASP A 1 95 ? -12.998 -17.150 2.042 1.00 93.50 95 ASP A N 1
ATOM 738 C CA . ASP A 1 95 ? -13.738 -16.108 1.304 1.00 93.50 95 ASP A CA 1
ATOM 739 C C . ASP A 1 95 ? -15.246 -16.136 1.563 1.00 93.50 95 ASP A C 1
ATOM 741 O O . ASP A 1 95 ? -15.869 -15.089 1.765 1.00 93.50 95 ASP A O 1
ATOM 745 N N . ALA A 1 96 ? -15.830 -17.334 1.637 1.00 92.38 96 ALA A N 1
ATOM 746 C CA . ALA A 1 96 ? -17.248 -17.514 1.942 1.00 92.38 96 ALA A CA 1
ATOM 747 C C . ALA A 1 96 ? -17.608 -17.143 3.396 1.00 92.38 96 ALA A C 1
ATOM 749 O O . ALA A 1 96 ? -18.760 -16.816 3.685 1.00 92.38 96 ALA A O 1
ATOM 750 N N . HIS A 1 97 ? -16.627 -17.152 4.302 1.00 95.19 97 HIS A N 1
ATOM 751 C CA . HIS A 1 97 ? -16.807 -16.981 5.744 1.00 95.19 97 HIS A CA 1
ATOM 752 C C . HIS A 1 97 ? -16.370 -15.602 6.256 1.00 95.19 97 HIS A C 1
ATOM 754 O O . HIS A 1 97 ? -16.745 -15.213 7.360 1.00 95.19 97 HIS A O 1
ATOM 760 N N . LEU A 1 98 ? -15.648 -14.796 5.470 1.00 96.62 98 LEU A N 1
ATOM 761 C CA . LEU A 1 98 ? -15.231 -13.450 5.898 1.00 96.62 98 LEU A CA 1
ATOM 762 C C . LEU A 1 98 ? -16.419 -12.574 6.332 1.00 96.62 98 LEU A C 1
ATOM 764 O O . LEU A 1 98 ? -16.321 -11.838 7.312 1.00 96.62 98 LEU A O 1
ATOM 768 N N . LYS A 1 99 ? -17.566 -12.710 5.650 1.00 95.69 99 LYS A N 1
ATOM 769 C CA . LYS A 1 99 ? -18.816 -11.993 5.965 1.00 95.69 99 LYS A CA 1
ATOM 770 C C . LYS A 1 99 ? -19.427 -12.368 7.313 1.00 95.69 99 LYS A C 1
ATOM 772 O O . LYS A 1 99 ? -20.224 -11.596 7.830 1.00 95.69 99 LYS A O 1
ATOM 777 N N . THR A 1 100 ? -19.081 -13.522 7.876 1.00 95.88 100 THR A N 1
ATOM 778 C CA . THR A 1 100 ? -19.556 -13.944 9.200 1.00 95.88 100 THR A CA 1
ATOM 779 C C . THR A 1 100 ? -18.494 -13.748 10.278 1.00 95.88 100 THR A C 1
ATOM 781 O O . THR A 1 100 ? -18.844 -13.504 11.429 1.00 95.88 100 THR A O 1
ATOM 784 N N . LEU A 1 101 ? -17.210 -13.824 9.917 1.00 97.19 101 LEU A N 1
ATOM 785 C CA . LEU A 1 101 ? -16.090 -13.756 10.857 1.00 97.19 101 LEU A CA 1
ATOM 786 C C . LEU A 1 101 ? -15.643 -12.322 11.174 1.00 97.19 101 LEU A C 1
ATOM 788 O O . LEU A 1 101 ? -15.352 -12.021 12.329 1.00 97.19 101 LEU A O 1
ATOM 792 N N . LEU A 1 102 ? -15.580 -11.429 10.182 1.00 97.94 102 LEU A N 1
ATOM 793 C CA . LEU A 1 102 ? -15.021 -10.084 10.373 1.00 97.94 102 LEU A CA 1
ATOM 794 C C . LEU A 1 102 ? -15.976 -9.093 11.057 1.00 97.94 102 LEU A C 1
ATOM 796 O O . LEU A 1 102 ? -15.512 -8.401 11.969 1.00 97.94 102 LEU A O 1
ATOM 800 N N . PRO A 1 103 ? -17.277 -9.008 10.699 1.00 97.06 103 PRO A N 1
ATOM 801 C CA . PRO A 1 103 ? -18.170 -8.026 11.316 1.00 97.06 103 PRO A CA 1
ATOM 802 C C . PRO A 1 103 ? -18.231 -8.106 12.850 1.00 97.06 103 PRO A C 1
ATOM 804 O O . PRO A 1 103 ? -18.090 -7.058 13.476 1.00 97.06 103 PRO A O 1
ATOM 807 N N . PRO A 1 104 ? -18.291 -9.295 13.493 1.00 96.44 104 PRO A N 1
ATOM 808 C CA . PRO A 1 104 ? -18.262 -9.381 14.954 1.00 96.44 104 PRO A CA 1
ATOM 809 C C . PRO A 1 104 ? -17.011 -8.767 15.598 1.00 96.44 104 PRO A C 1
ATOM 811 O O . PRO A 1 104 ? -17.102 -8.235 16.702 1.00 96.44 104 PRO A O 1
ATOM 814 N N . ILE A 1 105 ? -15.850 -8.830 14.932 1.00 98.06 105 ILE A N 1
ATOM 815 C CA . ILE A 1 105 ? -14.597 -8.226 15.420 1.00 98.06 105 ILE A CA 1
ATOM 816 C C . ILE A 1 105 ? -14.690 -6.705 15.345 1.00 98.06 105 ILE A C 1
ATOM 818 O O . ILE A 1 105 ? -14.383 -6.016 16.316 1.00 98.06 105 ILE A O 1
ATOM 822 N N . VAL A 1 106 ? -15.137 -6.193 14.198 1.00 97.88 106 VAL A N 1
ATOM 823 C CA . VAL A 1 106 ? -15.287 -4.757 13.931 1.00 97.88 106 VAL A CA 1
ATOM 824 C C . VAL A 1 106 ? -16.313 -4.137 14.880 1.00 97.88 106 VAL A C 1
ATOM 826 O O . VAL A 1 106 ? -16.037 -3.111 15.499 1.00 97.88 106 VAL A O 1
ATOM 829 N N . GLU A 1 107 ? -17.462 -4.785 15.061 1.00 95.94 107 GLU A N 1
ATOM 830 C CA . GLU A 1 107 ? -18.513 -4.362 15.989 1.00 95.94 107 GLU A CA 1
ATOM 831 C C . GLU A 1 107 ? -18.032 -4.368 17.440 1.00 95.94 107 GLU A C 1
ATOM 833 O O . GLU A 1 107 ? -18.259 -3.397 18.163 1.00 95.94 107 GLU A O 1
ATOM 838 N N . ALA A 1 108 ? -17.326 -5.421 17.866 1.00 95.81 108 ALA A N 1
ATOM 839 C CA . ALA A 1 108 ? -16.783 -5.494 19.217 1.00 95.81 108 ALA A CA 1
ATOM 840 C C . ALA A 1 108 ? -15.731 -4.405 19.469 1.00 95.81 108 ALA A C 1
ATOM 842 O O . ALA A 1 108 ? -15.710 -3.803 20.545 1.00 95.81 108 ALA A O 1
ATOM 843 N N . TYR A 1 109 ? -14.888 -4.115 18.474 1.00 96.38 109 TYR A N 1
ATOM 844 C CA . TYR A 1 109 ? -13.910 -3.033 18.551 1.00 96.38 109 TYR A CA 1
ATOM 845 C C . TYR A 1 109 ? -14.628 -1.677 18.684 1.00 96.38 109 TYR A C 1
ATOM 847 O O . TYR A 1 109 ? -14.380 -0.939 19.637 1.00 96.38 109 TYR A O 1
ATOM 855 N N . LEU A 1 110 ? -15.590 -1.361 17.814 1.00 95.56 110 LEU A N 1
ATOM 856 C CA . LEU A 1 110 ? -16.335 -0.098 17.902 1.00 95.56 110 LEU A CA 1
ATOM 857 C C . LEU A 1 110 ? -17.101 0.043 19.224 1.00 95.56 110 LEU A C 1
ATOM 859 O O . LEU A 1 110 ? -17.058 1.104 19.846 1.00 95.56 110 LEU A O 1
ATOM 863 N N . ALA A 1 111 ? -17.751 -1.026 19.689 1.00 93.81 111 ALA A N 1
ATOM 864 C CA . ALA A 1 111 ? -18.435 -1.037 20.978 1.00 93.81 111 ALA A CA 1
ATOM 865 C C . ALA A 1 111 ? -17.457 -0.819 22.144 1.00 93.81 111 ALA A C 1
ATOM 867 O O . ALA A 1 111 ? -17.788 -0.109 23.090 1.00 93.81 111 ALA A O 1
ATOM 868 N N . PHE A 1 112 ? -16.240 -1.369 22.074 1.00 93.06 112 PHE A N 1
ATOM 869 C CA . PHE A 1 112 ? -15.196 -1.113 23.068 1.00 93.06 112 PHE A CA 1
ATOM 870 C C . PHE A 1 112 ? -14.775 0.355 23.097 1.00 93.06 112 PHE A C 1
ATOM 872 O O . PHE A 1 112 ? -14.713 0.940 24.176 1.00 93.06 112 PHE A O 1
ATOM 879 N N . LEU A 1 113 ? -14.542 0.961 21.928 1.00 92.31 113 LEU A N 1
ATOM 880 C CA . LEU A 1 113 ? -14.136 2.366 21.823 1.00 92.31 113 LEU A CA 1
ATOM 881 C C . LEU A 1 113 ? -15.189 3.335 22.376 1.00 92.31 113 LEU A C 1
ATOM 883 O O . LEU A 1 113 ? -14.847 4.409 22.860 1.00 92.31 113 LEU A O 1
ATOM 887 N N . GLN A 1 114 ? -16.465 2.954 22.339 1.00 90.31 114 GLN A N 1
ATOM 888 C CA . GLN A 1 114 ? -17.558 3.757 22.892 1.00 90.31 114 GLN A CA 1
ATOM 889 C C . GLN A 1 114 ? -17.658 3.691 24.422 1.00 90.31 114 GLN A C 1
ATOM 891 O O . GLN A 1 114 ? -18.300 4.552 25.027 1.00 90.31 114 GLN A O 1
ATOM 896 N N . VAL A 1 115 ? -17.047 2.696 25.074 1.00 85.12 115 VAL A N 1
ATOM 897 C CA . VAL A 1 115 ? -17.106 2.565 26.533 1.00 85.12 115 VAL A CA 1
ATOM 898 C C . VAL A 1 115 ? -15.889 3.234 27.166 1.00 85.12 115 VAL A C 1
ATOM 900 O O . VAL A 1 115 ? -14.785 2.698 27.158 1.00 85.12 115 VAL A O 1
ATOM 903 N N . GLN A 1 116 ? -16.110 4.382 27.807 1.00 61.28 116 GLN A N 1
ATOM 904 C CA . GLN A 1 116 ? -15.096 5.086 28.598 1.00 61.28 116 GLN A CA 1
ATOM 905 C C . GLN A 1 116 ? -14.774 4.327 29.898 1.00 61.28 116 GLN A C 1
ATOM 907 O O . GLN A 1 116 ? -15.292 4.659 30.963 1.00 61.28 116 GLN A O 1
ATOM 912 N N . GLN A 1 117 ? -13.939 3.285 29.838 1.00 62.06 117 GLN A N 1
ATOM 913 C CA . GLN A 1 117 ? -13.347 2.669 31.032 1.00 62.06 117 GLN A CA 1
ATOM 914 C C . GLN A 1 117 ? -11.918 2.192 30.770 1.00 62.06 117 GLN A C 1
ATOM 916 O O . GLN A 1 117 ? -11.699 1.168 30.122 1.00 62.06 117 GLN A O 1
ATOM 921 N N . ALA A 1 118 ? -10.948 2.895 31.357 1.00 57.06 118 ALA A N 1
ATOM 922 C CA . ALA A 1 118 ? -9.560 2.459 31.408 1.00 57.06 118 ALA A CA 1
ATOM 923 C C . ALA A 1 118 ? -9.417 1.330 32.440 1.00 57.06 118 ALA A C 1
ATOM 925 O O . ALA A 1 118 ? -9.460 1.559 33.649 1.00 57.06 118 ALA A O 1
ATOM 926 N N . LYS A 1 119 ? -9.266 0.091 31.967 1.00 68.44 119 LYS A N 1
ATOM 927 C CA . LYS A 1 119 ? -8.766 -1.015 32.792 1.00 68.44 119 LYS A CA 1
ATOM 928 C C . LYS A 1 119 ? -7.324 -1.277 32.406 1.00 68.44 119 LYS A C 1
ATOM 930 O O . LYS A 1 119 ? -7.033 -1.418 31.222 1.00 68.44 119 LYS A O 1
ATOM 935 N N . SER A 1 120 ? -6.440 -1.345 33.395 1.00 70.38 120 SER A 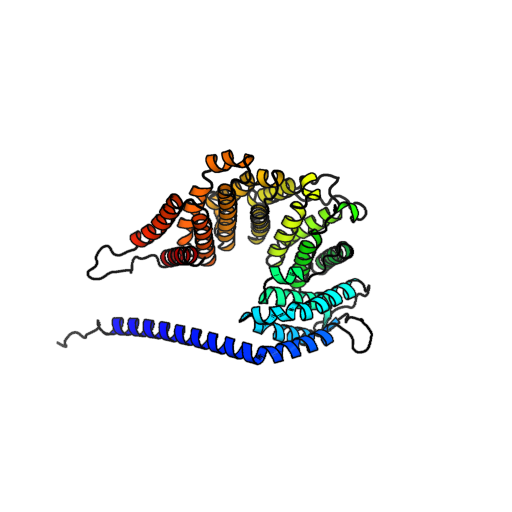N 1
ATOM 936 C CA . SER A 1 120 ? -5.038 -1.666 33.157 1.00 70.38 120 SER A CA 1
ATOM 937 C C . SER A 1 120 ? -4.898 -3.108 32.669 1.00 70.38 120 SER A C 1
ATOM 939 O O . SER A 1 120 ? -5.458 -4.042 33.250 1.00 70.38 120 SER A O 1
ATOM 941 N N . SER A 1 121 ? -4.159 -3.278 31.575 1.00 75.94 121 SER A N 1
ATOM 942 C CA . SER A 1 121 ? -3.709 -4.581 31.092 1.00 75.94 121 SER A CA 1
ATOM 943 C C . SER A 1 121 ? -2.678 -5.188 32.047 1.00 75.94 121 SER A C 1
ATOM 945 O O . SER A 1 121 ? -2.039 -4.488 32.834 1.00 75.94 121 SER A O 1
ATOM 947 N N . SER A 1 122 ? -2.498 -6.503 31.964 1.00 79.56 122 SER A N 1
ATOM 948 C CA . SER A 1 122 ? -1.485 -7.244 32.724 1.00 79.56 122 SER A CA 1
ATOM 949 C C . SER A 1 122 ? -0.698 -8.164 31.793 1.00 79.56 122 SER A C 1
ATOM 951 O O . SER A 1 122 ? -1.059 -8.325 30.633 1.00 79.56 122 SER A O 1
ATOM 953 N N . SER A 1 123 ? 0.341 -8.842 32.282 1.00 79.62 123 SER A N 1
ATOM 954 C CA . SER A 1 123 ? 1.090 -9.818 31.469 1.00 79.62 123 SER A CA 1
ATOM 955 C C . SER A 1 123 ? 0.223 -10.960 30.909 1.00 79.62 123 SER A C 1
ATOM 957 O O . SER A 1 123 ? 0.578 -11.572 29.906 1.00 79.62 123 SER A O 1
ATOM 959 N N . LEU A 1 124 ? -0.925 -11.241 31.534 1.00 88.56 124 LEU A N 1
ATOM 960 C CA . LEU A 1 124 ? -1.847 -12.313 31.146 1.00 88.56 124 LEU A CA 1
ATOM 961 C C . LEU A 1 124 ? -3.047 -11.819 30.329 1.00 88.56 124 LEU A C 1
ATOM 963 O O . LEU A 1 124 ? -3.836 -12.641 29.849 1.00 88.56 124 LEU A O 1
ATOM 967 N N . THR A 1 125 ? -3.238 -10.500 30.225 1.00 91.94 125 THR A N 1
ATOM 968 C CA . THR A 1 125 ? -4.419 -9.918 29.582 1.00 91.94 125 THR A CA 1
ATOM 969 C C . THR A 1 125 ? -4.086 -8.699 28.742 1.00 91.94 125 THR A C 1
ATOM 971 O O . THR A 1 125 ? -3.381 -7.795 29.181 1.00 91.94 125 THR A O 1
ATOM 974 N N . VAL A 1 126 ? -4.676 -8.640 27.556 1.00 92.00 126 VAL A N 1
ATOM 975 C CA . VAL A 1 126 ? -4.586 -7.502 26.640 1.00 92.00 126 VAL A CA 1
ATOM 976 C C . VAL A 1 126 ? -5.931 -6.790 26.560 1.00 92.00 126 VAL A C 1
ATOM 978 O O . VAL A 1 126 ? -6.978 -7.396 26.800 1.00 92.00 126 VAL A O 1
ATOM 981 N N . SER A 1 127 ? -5.924 -5.502 26.234 1.00 92.38 127 SER A N 1
ATOM 982 C CA . SER A 1 127 ? -7.158 -4.766 25.968 1.00 92.38 127 SER A CA 1
ATOM 983 C C . SER A 1 127 ? -7.846 -5.280 24.699 1.00 92.38 127 SER A C 1
ATOM 985 O O . SER A 1 127 ? -7.204 -5.837 23.802 1.00 92.38 127 SER A O 1
ATOM 987 N N . LEU A 1 128 ? -9.173 -5.141 24.635 1.00 94.00 128 LEU A N 1
ATOM 988 C CA . LEU A 1 128 ? -9.951 -5.688 23.521 1.00 94.00 128 LEU A CA 1
ATOM 989 C C . LEU A 1 128 ? -9.588 -5.048 22.173 1.00 94.00 128 LEU A C 1
ATOM 991 O O . LEU A 1 128 ? -9.546 -5.755 21.175 1.00 94.00 128 LEU A O 1
ATOM 995 N N . ASP A 1 129 ? -9.287 -3.753 22.130 1.00 93.50 129 ASP A N 1
ATOM 996 C CA . ASP A 1 129 ? -8.818 -3.071 20.916 1.00 93.50 129 ASP A CA 1
ATOM 997 C C . ASP A 1 129 ? -7.496 -3.647 20.382 1.00 93.50 129 ASP A C 1
ATOM 999 O O . ASP A 1 129 ? -7.356 -3.865 19.178 1.00 93.50 129 ASP A O 1
ATOM 1003 N N . VAL A 1 130 ? -6.546 -3.969 21.264 1.00 93.94 130 VAL A N 1
ATOM 1004 C CA . VAL A 1 130 ? -5.291 -4.642 20.893 1.00 93.94 130 VAL A CA 1
ATOM 1005 C C . VAL A 1 130 ? -5.568 -6.069 20.412 1.00 93.94 130 VAL A C 1
ATOM 1007 O O . VAL A 1 130 ? -5.035 -6.478 19.382 1.00 93.94 130 VAL A O 1
ATOM 1010 N N . ALA A 1 131 ? -6.433 -6.819 21.103 1.00 95.81 131 ALA A N 1
ATOM 1011 C CA . ALA A 1 131 ? -6.822 -8.168 20.684 1.00 95.81 131 ALA A CA 1
ATOM 1012 C C . ALA A 1 131 ? -7.505 -8.170 19.306 1.00 95.81 131 ALA A C 1
ATOM 1014 O O . ALA A 1 131 ? -7.106 -8.922 18.418 1.00 95.81 131 ALA A O 1
ATOM 1015 N N . ALA A 1 132 ? -8.490 -7.292 19.103 1.00 97.25 132 ALA A N 1
ATOM 1016 C CA . ALA A 1 132 ? -9.198 -7.131 17.837 1.00 97.25 132 ALA A CA 1
ATOM 1017 C C . ALA A 1 132 ? -8.242 -6.718 16.712 1.00 97.25 132 ALA A C 1
ATOM 1019 O O . ALA A 1 132 ? -8.323 -7.259 15.612 1.00 97.25 132 ALA A O 1
ATOM 1020 N N . SER A 1 133 ? -7.289 -5.828 16.996 1.00 97.50 133 SER A N 1
ATOM 1021 C CA . SER A 1 133 ? -6.268 -5.426 16.027 1.00 97.50 133 SER A CA 1
ATOM 1022 C C . SER A 1 133 ? -5.355 -6.580 15.621 1.00 97.50 133 SER A C 1
ATOM 1024 O O . SER A 1 133 ? -5.099 -6.761 14.434 1.00 97.50 133 SER A O 1
ATOM 1026 N N . LYS A 1 134 ? -4.917 -7.412 16.574 1.00 97.31 134 LYS A N 1
ATOM 1027 C CA . LYS A 1 134 ? -4.132 -8.617 16.267 1.00 97.31 134 LYS A CA 1
ATOM 1028 C C . LYS A 1 134 ? -4.920 -9.590 15.393 1.00 97.31 134 LYS A C 1
ATOM 1030 O O . LYS A 1 134 ? -4.384 -10.072 14.403 1.00 97.31 134 LYS A O 1
ATOM 1035 N N . LEU A 1 135 ? -6.204 -9.810 15.684 1.00 98.31 135 LEU A N 1
ATOM 1036 C CA . LEU A 1 135 ? -7.069 -10.648 14.846 1.00 98.31 135 LEU A CA 1
ATOM 1037 C C . LEU A 1 135 ? -7.234 -10.081 13.428 1.00 98.31 135 LEU A C 1
ATOM 1039 O O . LEU A 1 135 ? -7.032 -10.803 12.452 1.00 98.31 135 LEU A O 1
ATOM 1043 N N . LEU A 1 136 ? -7.565 -8.792 13.300 1.00 98.38 136 LEU A N 1
ATOM 1044 C CA . LEU A 1 136 ? -7.727 -8.119 12.005 1.00 98.38 136 LEU A CA 1
ATOM 1045 C C . LEU A 1 136 ? -6.424 -8.131 11.196 1.00 98.38 136 LEU A C 1
ATOM 1047 O O . LEU A 1 136 ? -6.453 -8.378 9.988 1.00 98.38 136 LEU A O 1
ATOM 1051 N N . TYR A 1 137 ? -5.280 -7.928 11.852 1.00 97.94 137 TYR A N 1
ATOM 1052 C CA . TYR A 1 137 ? -3.976 -8.063 11.216 1.00 97.94 137 TYR A CA 1
ATOM 1053 C C . TYR A 1 137 ? -3.712 -9.504 10.754 1.00 97.94 137 TYR A C 1
ATOM 1055 O O . TYR A 1 137 ? -3.267 -9.690 9.622 1.00 97.94 137 TYR A O 1
ATOM 1063 N N . THR A 1 138 ? -4.039 -10.528 11.550 1.00 98.06 138 THR A N 1
ATOM 1064 C CA . THR A 1 138 ? -3.896 -11.934 11.130 1.00 98.06 138 THR A CA 1
ATOM 1065 C C . THR A 1 138 ? -4.723 -12.227 9.878 1.00 98.06 138 THR A C 1
ATOM 1067 O O . THR A 1 138 ? -4.205 -12.816 8.930 1.00 98.06 138 THR A O 1
ATOM 1070 N N . PHE A 1 139 ? -5.960 -11.729 9.790 1.00 98.38 139 PHE A N 1
ATOM 1071 C CA . PHE A 1 139 ? -6.742 -11.822 8.551 1.00 98.38 139 PHE A CA 1
ATOM 1072 C C . PHE A 1 139 ? -6.094 -11.059 7.382 1.00 98.38 139 PHE A C 1
ATOM 1074 O O . PHE A 1 139 ? -6.097 -11.555 6.254 1.00 98.38 139 PHE A O 1
ATOM 1081 N N . CYS A 1 140 ? -5.493 -9.887 7.625 1.00 97.69 140 CYS A N 1
ATOM 1082 C CA . CYS A 1 140 ? -4.742 -9.153 6.596 1.00 97.69 140 CYS A CA 1
ATOM 1083 C C . CYS A 1 140 ? -3.514 -9.935 6.111 1.00 97.69 140 CYS A C 1
ATOM 1085 O O . CYS A 1 140 ? -3.230 -9.922 4.913 1.00 97.69 140 CYS A O 1
ATOM 1087 N N . LYS A 1 141 ? -2.805 -10.611 7.022 1.00 96.31 141 LYS A N 1
ATOM 1088 C CA . LYS A 1 141 ? -1.647 -11.471 6.739 1.00 96.31 141 LYS A CA 1
ATOM 1089 C C . LYS A 1 141 ? -2.048 -12.680 5.893 1.00 96.31 141 LYS A C 1
ATOM 1091 O O . LYS A 1 141 ? -1.357 -12.973 4.926 1.00 96.31 141 LYS A O 1
ATOM 1096 N N . VAL A 1 142 ? -3.155 -13.343 6.233 1.00 96.50 142 VAL A N 1
ATOM 1097 C CA . VAL A 1 142 ? -3.626 -14.555 5.545 1.00 96.50 142 VAL A CA 1
ATOM 1098 C C . VAL A 1 142 ? -4.251 -14.236 4.189 1.00 96.50 142 VAL A C 1
ATOM 1100 O O . VAL A 1 142 ? -3.821 -14.756 3.165 1.00 96.50 142 VAL A O 1
ATOM 1103 N N . ARG A 1 143 ? -5.269 -13.369 4.158 1.00 95.56 143 ARG A N 1
ATOM 1104 C CA . ARG A 1 143 ? -6.085 -13.152 2.954 1.00 95.56 143 ARG A CA 1
ATOM 1105 C C . ARG A 1 143 ? -5.655 -11.953 2.109 1.00 95.56 143 ARG A C 1
ATOM 1107 O O . ARG A 1 143 ? -5.936 -11.897 0.906 1.00 95.56 143 ARG A O 1
ATOM 1114 N N . GLY A 1 144 ? -4.995 -10.986 2.736 1.00 94.81 144 GLY A N 1
ATOM 1115 C CA . GLY A 1 144 ? -4.575 -9.733 2.124 1.00 94.81 144 GLY A CA 1
ATOM 1116 C C . GLY A 1 144 ? -5.439 -8.543 2.544 1.00 94.81 144 GLY A C 1
ATOM 1117 O O . GLY A 1 144 ? -6.664 -8.546 2.421 1.00 94.81 144 GLY A O 1
ATOM 1118 N N . GLU A 1 145 ? -4.770 -7.466 2.954 1.00 95.62 145 GLU A N 1
ATOM 1119 C CA . GLU A 1 145 ? -5.378 -6.211 3.427 1.00 95.62 145 GLU A CA 1
ATOM 1120 C C . GLU A 1 145 ? -6.447 -5.623 2.485 1.00 95.62 145 GLU A C 1
ATOM 1122 O O . GLU A 1 145 ? -7.409 -5.024 2.950 1.00 95.62 145 GLU A O 1
ATOM 1127 N N . LYS A 1 146 ? -6.304 -5.801 1.161 1.00 94.25 146 LYS A N 1
ATOM 1128 C CA . LYS A 1 146 ? -7.209 -5.216 0.157 1.00 94.25 146 LYS A CA 1
ATOM 1129 C C . LYS A 1 146 ? -8.629 -5.760 0.259 1.00 94.25 146 LYS A C 1
ATOM 1131 O O . LYS A 1 146 ? -9.564 -5.072 -0.128 1.00 94.25 146 LYS A O 1
ATOM 1136 N N . ILE A 1 147 ? -8.767 -6.992 0.741 1.00 96.19 147 ILE A N 1
ATOM 1137 C CA . ILE A 1 147 ? -10.066 -7.611 0.990 1.00 96.19 147 ILE A CA 1
ATOM 1138 C C . ILE A 1 147 ? -10.556 -7.215 2.380 1.00 96.19 147 ILE A C 1
ATOM 1140 O O . ILE A 1 147 ? -11.685 -6.757 2.521 1.00 96.19 147 ILE A O 1
ATOM 1144 N N . ILE A 1 148 ? -9.688 -7.322 3.390 1.00 97.56 148 ILE A N 1
ATOM 1145 C CA . ILE A 1 148 ? -10.054 -7.090 4.794 1.00 97.56 148 ILE A CA 1
ATOM 1146 C C . ILE A 1 148 ? -10.497 -5.648 5.056 1.00 97.56 148 ILE A C 1
ATOM 1148 O O . ILE A 1 148 ? -11.462 -5.441 5.787 1.00 97.56 148 ILE A O 1
ATOM 1152 N N . ILE A 1 149 ? -9.866 -4.656 4.416 1.00 97.06 149 ILE A N 1
ATOM 1153 C CA . ILE A 1 149 ? -10.245 -3.241 4.560 1.00 97.06 149 ILE A CA 1
ATOM 1154 C C . ILE A 1 149 ? -11.723 -2.993 4.221 1.00 97.06 149 ILE A C 1
ATOM 1156 O O . ILE A 1 149 ? -12.346 -2.142 4.842 1.00 97.06 149 ILE A O 1
ATOM 1160 N N . GLY A 1 150 ? -12.303 -3.760 3.288 1.00 96.44 150 GLY A N 1
ATOM 1161 C CA . GLY A 1 150 ? -13.706 -3.625 2.887 1.00 96.44 150 GLY A CA 1
ATOM 1162 C C . GLY A 1 150 ? -14.717 -4.102 3.934 1.00 96.44 150 GLY A C 1
ATOM 1163 O O . GLY A 1 150 ? -15.909 -3.868 3.763 1.00 96.44 150 GLY A O 1
ATOM 1164 N N . PHE A 1 151 ? -14.260 -4.764 5.000 1.00 97.50 151 PHE A N 1
ATOM 1165 C CA . PHE A 1 151 ? -15.096 -5.174 6.133 1.00 97.50 151 PHE A CA 1
ATOM 1166 C C . PHE A 1 151 ? -15.015 -4.206 7.315 1.00 97.50 151 PHE A C 1
ATOM 1168 O O . PHE A 1 151 ? -15.800 -4.329 8.255 1.00 97.50 151 PHE A O 1
ATOM 1175 N N . LEU A 1 152 ? -14.076 -3.257 7.292 1.00 97.75 152 LEU A N 1
ATOM 1176 C CA . LEU A 1 152 ? -14.010 -2.204 8.298 1.00 97.75 152 LEU A CA 1
ATOM 1177 C C . LEU A 1 152 ? -15.194 -1.251 8.103 1.00 97.75 152 LEU A C 1
ATOM 1179 O O . LEU A 1 152 ? -15.601 -0.969 6.980 1.00 97.75 152 LEU A O 1
ATOM 1183 N N . ASN A 1 153 ? -15.762 -0.739 9.195 1.00 96.06 153 ASN A N 1
ATOM 1184 C CA . ASN A 1 153 ? -16.896 0.177 9.093 1.00 96.06 153 ASN A CA 1
ATOM 1185 C C . ASN A 1 153 ? -16.441 1.523 8.486 1.00 96.06 153 ASN A C 1
ATOM 1187 O O . ASN A 1 153 ? -15.453 2.102 8.937 1.00 96.06 153 ASN A O 1
ATOM 1191 N N . ASN A 1 154 ? -17.154 2.023 7.476 1.00 94.31 154 ASN A N 1
ATOM 1192 C CA . ASN A 1 154 ? -16.830 3.268 6.767 1.00 94.31 154 ASN A CA 1
ATOM 1193 C C . ASN A 1 154 ? -17.715 4.456 7.147 1.00 94.31 154 ASN A C 1
ATOM 1195 O O . ASN A 1 154 ? -17.673 5.495 6.484 1.00 94.31 154 ASN A O 1
ATOM 1199 N N . GLU A 1 155 ? -18.547 4.314 8.172 1.00 93.56 155 GLU A N 1
ATOM 1200 C CA . GLU A 1 155 ? -19.486 5.355 8.528 1.00 93.56 155 GLU A CA 1
ATOM 1201 C C . GLU A 1 155 ? -18.754 6.554 9.145 1.00 93.56 155 GLU A C 1
ATOM 1203 O O . GLU A 1 155 ? -18.003 6.397 10.115 1.00 93.56 155 GLU A O 1
ATOM 1208 N N . PRO A 1 156 ? -19.015 7.780 8.655 1.00 92.00 156 PRO A N 1
ATOM 1209 C CA . PRO A 1 156 ? -18.275 8.964 9.080 1.00 92.00 156 PRO A CA 1
ATOM 1210 C C . PRO A 1 156 ? -18.315 9.240 10.586 1.00 92.00 156 PRO A C 1
ATOM 1212 O O . PRO A 1 156 ? -17.378 9.818 11.129 1.00 92.00 156 PRO A O 1
ATOM 1215 N N . ARG A 1 157 ? -19.375 8.801 11.280 1.00 92.12 157 ARG A N 1
ATOM 1216 C CA . ARG A 1 157 ? -19.522 8.957 12.737 1.00 92.12 157 ARG A CA 1
ATOM 1217 C C . ARG A 1 157 ? -18.409 8.290 13.548 1.00 92.12 157 ARG A C 1
ATOM 1219 O O . ARG A 1 157 ? -18.193 8.678 14.691 1.00 92.12 157 ARG A O 1
ATOM 1226 N N . TYR A 1 158 ? -17.714 7.303 12.981 1.00 94.00 158 TYR A N 1
ATOM 1227 C CA . TYR A 1 158 ? -16.611 6.616 13.654 1.00 94.00 158 TYR A CA 1
ATOM 1228 C C . TYR A 1 158 ? -15.241 7.216 13.344 1.00 94.00 158 TYR A C 1
ATOM 1230 O O . TYR A 1 158 ? -14.263 6.809 13.965 1.00 94.00 158 TYR A O 1
ATOM 1238 N N . LEU A 1 159 ? -15.148 8.185 12.429 1.00 94.25 159 LEU A N 1
ATOM 1239 C CA . LEU A 1 159 ? -13.868 8.764 12.030 1.00 94.25 159 LEU A CA 1
ATOM 1240 C C . LEU A 1 159 ? -13.136 9.386 13.218 1.00 94.25 159 LEU A C 1
ATOM 1242 O O . LEU A 1 159 ? -11.993 9.026 13.481 1.00 94.25 159 LEU A O 1
ATOM 1246 N N . GLU A 1 160 ? -13.811 10.259 13.963 1.00 92.19 160 GLU A N 1
ATOM 1247 C CA . GLU A 1 160 ? -13.231 10.916 15.138 1.00 92.19 160 GLU A CA 1
ATOM 1248 C C . GLU A 1 160 ? -12.838 9.896 16.218 1.00 92.19 160 GLU A C 1
ATOM 1250 O O . GLU A 1 160 ? -11.786 10.015 16.836 1.00 92.19 160 GLU A O 1
ATOM 1255 N N . LEU A 1 161 ? -13.645 8.845 16.392 1.00 93.69 161 LEU A N 1
ATOM 1256 C CA . LEU A 1 161 ? -13.407 7.789 17.374 1.00 93.69 161 LEU A CA 1
ATOM 1257 C C . LEU A 1 161 ? -12.150 6.964 17.050 1.00 93.69 161 LEU A C 1
ATOM 1259 O O . LEU A 1 161 ? -11.336 6.695 17.931 1.00 93.69 161 LEU A O 1
ATOM 1263 N N . VAL A 1 162 ? -11.989 6.569 15.785 1.00 96.25 162 VAL A N 1
ATOM 1264 C CA . VAL A 1 162 ? -10.824 5.811 15.301 1.00 96.25 162 VAL A CA 1
ATOM 1265 C C . VAL A 1 162 ? -9.570 6.689 15.311 1.00 96.25 162 VAL A C 1
ATOM 1267 O O . VAL A 1 162 ? -8.503 6.224 15.712 1.00 96.25 162 VAL A O 1
ATOM 1270 N N . LEU A 1 163 ? -9.701 7.958 14.911 1.00 95.50 163 LEU A N 1
ATOM 1271 C CA . LEU A 1 163 ? -8.605 8.924 14.900 1.00 95.50 163 LEU A CA 1
ATOM 1272 C C . LEU A 1 163 ? -8.073 9.183 16.315 1.00 95.50 163 LEU A C 1
ATOM 1274 O O . LEU A 1 163 ? -6.883 8.985 16.554 1.00 95.50 163 LEU A O 1
ATOM 1278 N N . ALA A 1 164 ? -8.953 9.529 17.258 1.00 93.50 164 ALA A N 1
ATOM 1279 C CA . ALA A 1 164 ? -8.582 9.764 18.652 1.00 93.50 164 ALA A CA 1
ATOM 1280 C C . ALA A 1 164 ? -7.942 8.521 19.292 1.00 93.50 164 ALA A C 1
ATOM 1282 O O . ALA A 1 164 ? -6.939 8.632 19.988 1.00 93.50 164 ALA A O 1
ATOM 1283 N N . ASN A 1 165 ? -8.442 7.314 18.992 1.00 93.56 165 ASN A N 1
ATOM 1284 C CA . ASN A 1 165 ? -7.844 6.089 19.526 1.00 93.56 165 ASN A CA 1
ATOM 1285 C C . ASN A 1 165 ? -6.398 5.864 19.054 1.00 93.56 165 ASN A C 1
ATOM 1287 O O . ASN A 1 165 ? -5.591 5.329 19.817 1.00 93.56 165 ASN A O 1
ATOM 1291 N N . LEU A 1 166 ? -6.068 6.251 17.816 1.00 95.12 166 LEU A N 1
ATOM 1292 C CA . LEU A 1 166 ? -4.701 6.171 17.298 1.00 95.12 166 LEU A CA 1
ATOM 1293 C C . LEU A 1 166 ? -3.793 7.227 17.939 1.00 95.12 166 LEU A C 1
ATOM 1295 O O . LEU A 1 166 ? -2.643 6.926 18.257 1.00 95.12 166 LEU A O 1
ATOM 1299 N N . GLU A 1 167 ? -4.302 8.439 18.158 1.00 93.31 167 GLU A N 1
ATOM 1300 C CA . GLU A 1 167 ? -3.569 9.509 18.846 1.00 93.31 167 GLU A CA 1
ATOM 1301 C C . GLU A 1 167 ? -3.263 9.144 20.299 1.00 93.31 167 GLU A C 1
ATOM 1303 O O . GLU A 1 167 ? -2.103 9.192 20.713 1.00 93.31 167 GLU A O 1
ATOM 1308 N N . ASP A 1 168 ? -4.278 8.700 21.042 1.00 90.44 168 ASP A N 1
ATOM 1309 C CA . ASP A 1 168 ? -4.135 8.250 22.426 1.00 90.44 168 ASP A CA 1
ATOM 1310 C C . ASP A 1 168 ? -3.149 7.084 22.514 1.00 90.44 168 ASP A C 1
ATOM 1312 O O . ASP A 1 168 ? -2.258 7.065 23.365 1.00 90.44 168 ASP A O 1
ATOM 1316 N N . PHE A 1 169 ? -3.274 6.112 21.605 1.00 90.12 169 PHE A N 1
ATOM 1317 C CA . PHE A 1 169 ? -2.376 4.967 21.584 1.00 90.12 169 PHE A CA 1
ATOM 1318 C C . PHE A 1 169 ? -0.932 5.379 21.316 1.00 90.12 169 PHE A C 1
ATOM 1320 O O . PHE A 1 169 ? -0.053 4.922 22.035 1.00 90.12 169 PHE A O 1
ATOM 1327 N N . ARG A 1 170 ? -0.690 6.284 20.360 1.00 88.88 170 ARG A N 1
ATOM 1328 C CA . ARG A 1 170 ? 0.649 6.815 20.072 1.00 88.88 170 ARG A CA 1
ATOM 1329 C C . ARG A 1 170 ? 1.291 7.452 21.307 1.00 88.88 170 ARG A C 1
ATOM 1331 O O . ARG A 1 170 ? 2.481 7.253 21.533 1.00 88.88 170 ARG A O 1
ATOM 1338 N N . ILE A 1 171 ? 0.529 8.221 22.089 1.00 86.56 171 ILE A N 1
ATOM 1339 C CA . ILE A 1 171 ? 1.034 8.866 23.313 1.00 86.56 171 ILE A CA 1
ATOM 1340 C C . ILE A 1 171 ? 1.374 7.808 24.371 1.00 86.56 171 ILE A C 1
ATOM 1342 O O . ILE A 1 171 ? 2.433 7.870 24.992 1.00 86.56 171 ILE A O 1
ATOM 1346 N N . LEU A 1 172 ? 0.497 6.819 24.554 1.00 83.62 172 LEU A N 1
ATOM 1347 C CA . LEU A 1 172 ? 0.664 5.761 25.554 1.00 83.62 172 LEU A CA 1
ATOM 1348 C C . LEU A 1 172 ? 1.751 4.738 25.186 1.00 83.62 172 LEU A C 1
ATOM 1350 O O . LEU A 1 172 ? 2.354 4.142 26.076 1.00 83.62 172 LEU A O 1
ATOM 1354 N N . SER A 1 173 ? 1.992 4.507 23.894 1.00 77.81 173 SER A N 1
ATOM 1355 C CA . SER A 1 173 ? 2.915 3.483 23.390 1.00 77.81 173 SER A CA 1
ATOM 1356 C C . SER A 1 173 ? 4.317 4.011 23.085 1.00 77.81 173 SER A C 1
ATOM 1358 O O . SER A 1 173 ? 5.118 3.265 22.527 1.00 77.81 173 SER A O 1
ATOM 1360 N N . ALA A 1 174 ? 4.631 5.265 23.430 1.00 66.69 174 ALA A N 1
ATOM 1361 C CA . ALA A 1 174 ? 5.895 5.920 23.076 1.00 66.69 174 ALA A CA 1
ATOM 1362 C C . ALA A 1 174 ? 7.160 5.158 23.538 1.00 66.69 174 ALA A C 1
ATOM 1364 O O . ALA A 1 174 ? 8.232 5.366 22.978 1.00 66.69 174 ALA A O 1
ATOM 1365 N N . GLU A 1 175 ? 7.033 4.253 24.517 1.00 55.16 175 GLU A N 1
ATOM 1366 C CA . GLU A 1 175 ? 8.138 3.480 25.105 1.00 55.16 175 GLU A CA 1
ATOM 1367 C C . GLU A 1 175 ? 8.034 1.954 24.888 1.00 55.16 175 GLU A C 1
ATOM 1369 O O . GLU A 1 175 ? 8.915 1.210 25.318 1.00 55.16 175 GLU A O 1
ATOM 1374 N N . SER A 1 176 ? 6.977 1.452 24.235 1.00 61.88 176 SER A N 1
ATOM 1375 C CA . SER A 1 176 ? 6.711 0.009 24.118 1.00 61.88 176 SER A CA 1
ATOM 1376 C C . SER A 1 176 ? 6.317 -0.392 22.696 1.00 61.88 176 SER A C 1
ATOM 1378 O O . SER A 1 176 ? 5.206 -0.124 22.246 1.00 61.88 176 SER A O 1
ATOM 1380 N N . ASP A 1 177 ? 7.191 -1.156 22.042 1.00 60.59 177 ASP A N 1
ATOM 1381 C CA . ASP A 1 177 ? 7.061 -1.634 20.653 1.00 60.59 177 ASP A CA 1
ATOM 1382 C C . ASP A 1 177 ? 6.057 -2.806 20.477 1.00 60.59 177 ASP A C 1
ATOM 1384 O O . ASP A 1 177 ? 6.033 -3.508 19.469 1.00 60.59 177 ASP A O 1
ATOM 1388 N N . THR A 1 178 ? 5.233 -3.092 21.493 1.00 64.50 178 THR A N 1
ATOM 1389 C CA . THR A 1 178 ? 4.555 -4.397 21.654 1.00 64.50 178 THR A CA 1
ATOM 1390 C C . THR A 1 178 ? 3.151 -4.517 21.038 1.00 64.50 178 THR A C 1
ATOM 1392 O O . THR A 1 178 ? 2.471 -5.522 21.268 1.00 64.50 178 THR A O 1
ATOM 1395 N N . ALA A 1 179 ? 2.694 -3.543 20.243 1.00 82.50 179 ALA A N 1
ATOM 1396 C CA . ALA A 1 179 ? 1.359 -3.585 19.623 1.00 82.50 179 ALA A CA 1
ATOM 1397 C C . ALA A 1 179 ? 1.230 -2.754 18.328 1.00 82.50 179 ALA A C 1
ATOM 1399 O O . ALA A 1 179 ? 0.212 -2.093 18.101 1.00 82.50 179 ALA A O 1
ATOM 1400 N N . TRP A 1 180 ? 2.238 -2.802 17.454 1.00 92.00 180 TRP A N 1
ATOM 1401 C CA . TRP A 1 180 ? 2.211 -2.141 16.139 1.00 92.00 180 TRP A CA 1
ATOM 1402 C C . TRP A 1 180 ? 1.024 -2.595 15.264 1.00 92.00 180 TRP A C 1
ATOM 1404 O O . TRP A 1 180 ? 0.577 -1.847 14.392 1.00 92.00 180 TRP A O 1
ATOM 1414 N N . GLU A 1 181 ? 0.457 -3.789 15.499 1.00 95.19 181 GLU A N 1
ATOM 1415 C CA . GLU A 1 181 ? -0.733 -4.275 14.788 1.00 95.19 181 GLU A CA 1
ATOM 1416 C C . GLU A 1 181 ? -1.935 -3.351 15.004 1.00 95.19 181 GLU A C 1
ATOM 1418 O O . GLU A 1 181 ? -2.730 -3.156 14.083 1.00 95.19 181 GLU A O 1
ATOM 1423 N N . LYS A 1 182 ? -2.050 -2.743 16.193 1.00 95.00 182 LYS A N 1
ATOM 1424 C CA . LYS A 1 182 ? -3.104 -1.768 16.498 1.00 95.00 182 LYS A CA 1
ATOM 1425 C C . LYS A 1 182 ? -2.979 -0.533 15.626 1.00 95.00 182 LYS A C 1
ATOM 1427 O O . LYS A 1 182 ? -3.928 -0.164 14.937 1.00 95.00 182 LYS A O 1
ATOM 1432 N N . SER A 1 183 ? -1.800 0.067 15.591 1.00 95.44 183 SER A N 1
ATOM 1433 C CA . SER A 1 183 ? -1.533 1.215 14.732 1.00 95.44 183 SER A CA 1
ATOM 1434 C C . SER A 1 183 ? -1.694 0.880 13.252 1.00 95.44 183 SER A C 1
ATOM 1436 O O . SER A 1 183 ? -2.332 1.642 12.531 1.00 95.44 183 SER A O 1
ATOM 1438 N N . TYR A 1 184 ? -1.217 -0.284 12.796 1.00 97.25 184 TYR A N 1
ATOM 1439 C CA . TYR A 1 184 ? -1.422 -0.744 11.420 1.00 97.25 184 TYR A CA 1
ATOM 1440 C C . TYR A 1 184 ? -2.913 -0.833 11.060 1.00 97.25 184 TYR A C 1
ATOM 1442 O O . TYR A 1 184 ? -3.329 -0.286 10.035 1.00 97.25 184 TYR A O 1
ATOM 1450 N N . VAL A 1 185 ? -3.725 -1.482 11.903 1.00 98.06 185 VAL A N 1
ATOM 1451 C CA . VAL A 1 185 ? -5.168 -1.644 11.669 1.00 98.06 185 VAL A CA 1
ATOM 1452 C C . VAL A 1 185 ? -5.890 -0.301 11.704 1.00 98.06 185 VAL A C 1
ATOM 1454 O O . VAL A 1 185 ? -6.708 -0.046 10.825 1.00 98.06 185 VAL A O 1
ATOM 1457 N N . LEU A 1 186 ? -5.569 0.582 12.651 1.00 97.81 186 LEU A N 1
ATOM 1458 C CA . LEU A 1 186 ? -6.174 1.915 12.732 1.00 97.81 186 LEU A CA 1
ATOM 1459 C C . LEU A 1 186 ? -5.809 2.787 11.521 1.00 97.81 186 LEU A C 1
ATOM 1461 O O . LEU A 1 186 ? -6.687 3.437 10.964 1.00 97.81 186 LEU A O 1
ATOM 1465 N N . LEU A 1 187 ? -4.559 2.757 11.045 1.00 98.25 187 LEU A N 1
ATOM 1466 C CA . LEU A 1 187 ? -4.142 3.451 9.815 1.00 98.25 187 LEU A CA 1
ATOM 1467 C C . LEU A 1 187 ? -4.874 2.908 8.574 1.00 98.25 187 LEU A C 1
ATOM 1469 O O . LEU A 1 187 ? -5.296 3.674 7.700 1.00 98.25 187 LEU A O 1
ATOM 1473 N N . LEU A 1 188 ? -5.061 1.586 8.492 1.00 98.00 188 LEU A N 1
ATOM 1474 C CA . LEU A 1 188 ? -5.840 0.954 7.424 1.00 98.00 188 LEU A CA 1
ATOM 1475 C C . LEU A 1 188 ? -7.323 1.348 7.505 1.00 98.00 188 LEU A C 1
ATOM 1477 O O . LEU A 1 188 ? -7.945 1.647 6.486 1.00 98.00 188 LEU A O 1
ATOM 1481 N N . TRP A 1 189 ? -7.875 1.417 8.715 1.00 98.38 189 TRP A N 1
ATOM 1482 C CA . TRP A 1 189 ? -9.248 1.849 8.953 1.00 98.38 189 TRP A CA 1
ATOM 1483 C C . TRP A 1 189 ? -9.447 3.317 8.577 1.00 98.38 189 TRP A C 1
ATOM 1485 O O . TRP A 1 189 ? -10.385 3.641 7.850 1.00 98.38 189 TRP A O 1
ATOM 1495 N N . LEU A 1 190 ? -8.523 4.199 8.964 1.00 98.06 190 LEU A N 1
ATOM 1496 C CA . LEU A 1 190 ? -8.528 5.601 8.545 1.00 98.06 190 LEU A CA 1
ATOM 1497 C C . LEU A 1 190 ? -8.437 5.727 7.022 1.00 98.06 190 LEU A C 1
ATOM 1499 O O . LEU A 1 190 ? -9.176 6.516 6.442 1.00 98.06 190 LEU A O 1
ATOM 1503 N N . THR A 1 191 ? -7.626 4.899 6.352 1.00 97.69 191 THR A N 1
ATOM 1504 C CA . THR A 1 191 ? -7.598 4.838 4.877 1.00 97.69 191 THR A CA 1
ATOM 1505 C C . THR A 1 191 ? -8.996 4.573 4.303 1.00 97.69 191 THR A C 1
ATOM 1507 O O . THR A 1 191 ? -9.388 5.212 3.325 1.00 97.69 191 THR A O 1
ATOM 1510 N N . HIS A 1 192 ? -9.767 3.667 4.914 1.00 96.88 192 HIS A N 1
ATOM 1511 C CA . HIS A 1 192 ? -11.144 3.378 4.510 1.00 96.88 192 HIS A CA 1
ATOM 1512 C C . HIS A 1 192 ? -12.105 4.534 4.825 1.00 96.88 192 HIS A C 1
ATOM 1514 O O . HIS A 1 192 ? -12.913 4.912 3.982 1.00 96.88 192 HIS A O 1
ATOM 1520 N N . LEU A 1 193 ? -11.981 5.152 5.999 1.00 96.50 193 LEU A N 1
ATOM 1521 C CA . LEU A 1 193 ? -12.804 6.290 6.424 1.00 96.50 193 LEU A CA 1
ATOM 1522 C C . LEU A 1 193 ? -12.521 7.565 5.616 1.00 96.50 193 LEU A C 1
ATOM 1524 O O . LEU A 1 193 ? -13.386 8.428 5.511 1.00 96.50 193 LEU A O 1
ATOM 1528 N N . MET A 1 194 ? -11.366 7.684 4.958 1.00 95.31 194 MET A N 1
ATOM 1529 C CA . MET A 1 194 ? -11.112 8.772 4.002 1.00 95.31 194 MET A CA 1
ATOM 1530 C C . MET A 1 194 ? -11.940 8.651 2.706 1.00 95.31 194 MET A C 1
ATOM 1532 O O . MET A 1 194 ? -11.865 9.535 1.854 1.00 95.31 194 MET A O 1
ATOM 1536 N N . LEU A 1 195 ? -12.754 7.599 2.543 1.00 93.12 195 LEU A N 1
ATOM 1537 C CA . LEU A 1 195 ? -13.704 7.436 1.433 1.00 93.12 195 LEU A CA 1
ATOM 1538 C C . LEU A 1 195 ? -15.018 8.199 1.601 1.00 93.12 195 LEU A C 1
ATOM 1540 O O . LEU A 1 195 ? -15.850 8.143 0.697 1.00 93.12 195 LEU A O 1
ATOM 1544 N N . VAL A 1 196 ? -15.231 8.878 2.732 1.00 92.75 196 VAL A N 1
ATOM 1545 C CA . VAL A 1 196 ? -16.488 9.595 2.983 1.00 92.75 196 VAL A CA 1
ATOM 1546 C C . VAL A 1 196 ? -16.818 10.561 1.831 1.00 92.75 196 VAL A C 1
ATOM 1548 O O . VAL A 1 196 ? -15.937 11.318 1.411 1.00 92.75 196 VAL A O 1
ATOM 1551 N N . PRO A 1 197 ? -18.061 10.549 1.306 1.00 91.69 197 PRO A N 1
ATOM 1552 C CA . PRO A 1 197 ? -18.413 11.187 0.031 1.00 91.69 197 PRO A CA 1
ATOM 1553 C C . PRO A 1 197 ? -18.646 12.704 0.131 1.00 91.69 197 PRO A C 1
ATOM 1555 O O . PRO A 1 197 ? -19.212 13.306 -0.776 1.00 91.69 197 PRO A O 1
ATOM 1558 N N . PHE A 1 198 ? -18.252 13.325 1.239 1.00 93.25 198 PHE A N 1
ATOM 1559 C CA . PHE A 1 198 ? -18.448 14.742 1.523 1.00 93.25 198 PHE A CA 1
ATOM 1560 C C . PHE A 1 198 ? -17.166 15.363 2.078 1.00 93.25 198 PHE A C 1
ATOM 1562 O O . PHE A 1 198 ? -16.276 14.646 2.544 1.00 93.25 198 PHE A O 1
ATOM 1569 N N . ASP A 1 199 ? -17.083 16.693 2.045 1.00 94.88 199 ASP A N 1
ATOM 1570 C CA . ASP A 1 199 ? -15.912 17.450 2.487 1.00 94.88 199 ASP A CA 1
ATOM 1571 C C . ASP A 1 199 ? -15.605 17.203 3.975 1.00 94.88 199 ASP A C 1
ATOM 1573 O O . ASP A 1 199 ? -16.495 17.290 4.826 1.00 94.88 199 ASP A O 1
ATOM 1577 N N . LEU A 1 200 ? -14.336 16.961 4.323 1.00 93.88 200 LEU A N 1
ATOM 1578 C CA . LEU A 1 200 ? -13.910 16.705 5.710 1.00 93.88 200 LEU A CA 1
ATOM 1579 C C . LEU A 1 200 ? -14.182 17.891 6.643 1.00 93.88 200 LEU A C 1
ATOM 1581 O O . LEU A 1 200 ? -14.307 17.711 7.853 1.00 93.88 200 LEU A O 1
ATOM 1585 N N . SER A 1 201 ? -14.309 19.100 6.093 1.00 91.75 201 SER A N 1
ATOM 1586 C CA . SER A 1 201 ? -14.716 20.292 6.840 1.00 91.75 201 SER A CA 1
ATOM 1587 C C . SER A 1 201 ? -16.100 20.150 7.482 1.00 91.75 201 SER A C 1
ATOM 1589 O O . SER A 1 201 ? -16.327 20.746 8.529 1.00 91.75 201 SER A O 1
ATOM 1591 N N . SER A 1 202 ? -17.001 19.338 6.914 1.00 91.06 202 SER A N 1
ATOM 1592 C CA . SER A 1 202 ? -18.371 19.151 7.425 1.00 91.06 202 SER A CA 1
ATOM 1593 C C . SER A 1 202 ? -18.456 18.368 8.740 1.00 91.06 202 SER A C 1
ATOM 1595 O O . SER A 1 202 ? -19.441 18.494 9.464 1.00 91.06 202 SER A O 1
ATOM 1597 N N . ILE A 1 203 ? -17.432 17.572 9.055 1.00 88.12 203 ILE A N 1
ATOM 1598 C CA . ILE A 1 203 ? -17.353 16.737 10.265 1.00 88.12 203 ILE A CA 1
ATOM 1599 C C . ILE A 1 203 ? -16.157 17.095 11.150 1.00 88.12 203 ILE A C 1
ATOM 1601 O O . ILE A 1 203 ? -15.962 16.493 12.202 1.00 88.12 203 ILE A O 1
ATOM 1605 N N . SER A 1 204 ? -15.343 18.067 10.733 1.00 83.75 204 SER A N 1
ATOM 1606 C CA . SER A 1 204 ? -14.205 18.536 11.513 1.00 83.75 204 SER A CA 1
ATOM 1607 C C . SER A 1 204 ? -14.685 19.304 12.736 1.00 83.75 204 SER A C 1
ATOM 1609 O O . SER A 1 204 ? -15.395 20.300 12.617 1.00 83.75 204 SER A O 1
ATOM 1611 N N . ALA A 1 205 ? -14.219 18.886 13.912 1.00 76.75 205 ALA A N 1
ATOM 1612 C CA . ALA A 1 205 ? -14.328 19.686 15.125 1.00 76.75 205 ALA A CA 1
ATOM 1613 C C . ALA A 1 205 ? -13.524 21.000 15.004 1.00 76.75 205 ALA A C 1
ATOM 1615 O O . ALA A 1 205 ? -12.812 21.231 14.016 1.00 76.75 205 ALA A O 1
ATOM 1616 N N . VAL A 1 206 ? -13.649 21.857 16.026 1.00 66.69 206 VAL A N 1
ATOM 1617 C CA . VAL A 1 206 ? -12.990 23.171 16.127 1.00 66.69 206 VAL A CA 1
ATOM 1618 C C . VAL A 1 206 ? -11.501 23.074 15.771 1.00 66.69 206 VAL A C 1
ATOM 1620 O O . VAL A 1 206 ? -10.817 22.118 16.138 1.00 66.69 206 VAL A O 1
ATOM 1623 N N . ALA A 1 207 ? -11.014 24.072 15.030 1.00 62.66 207 ALA A N 1
ATOM 1624 C CA . ALA A 1 207 ? -9.637 24.151 14.560 1.00 62.66 207 ALA A CA 1
ATOM 1625 C C . ALA A 1 207 ? -8.639 23.989 15.718 1.00 62.66 207 ALA A C 1
ATOM 1627 O O . ALA A 1 207 ? -8.644 24.776 16.665 1.00 62.66 207 ALA A O 1
ATOM 1628 N N . GLN A 1 208 ? -7.775 22.977 15.626 1.00 62.53 208 GLN A N 1
ATOM 1629 C CA . GLN A 1 208 ? -6.584 22.895 16.463 1.00 62.53 208 GLN A CA 1
ATOM 1630 C C . GLN A 1 208 ? -5.527 23.888 15.955 1.00 62.53 208 GLN A C 1
ATOM 1632 O O . GLN A 1 208 ? -5.519 24.213 14.760 1.00 62.53 208 GLN A O 1
ATOM 1637 N N . PRO A 1 209 ? -4.643 24.394 16.836 1.00 60.84 209 PRO A N 1
ATOM 1638 C CA . PRO A 1 209 ? -3.515 25.206 16.403 1.00 60.84 209 PRO A CA 1
ATOM 1639 C C . PRO A 1 209 ? -2.702 24.447 15.342 1.00 60.84 209 PRO A C 1
ATOM 1641 O O . PRO A 1 209 ? -2.594 23.222 15.419 1.00 60.84 209 PRO A O 1
ATOM 1644 N N . PRO A 1 210 ? -2.162 25.143 14.328 1.00 60.66 210 PRO A N 1
ATOM 1645 C CA . PRO A 1 210 ? -1.437 24.492 13.249 1.00 60.66 210 PRO A CA 1
ATOM 1646 C C . PRO A 1 210 ? -0.229 23.742 13.817 1.00 60.66 210 PRO A C 1
ATOM 1648 O O . PRO A 1 210 ? 0.685 24.359 14.364 1.00 60.66 210 PRO A O 1
ATOM 1651 N N . GLU A 1 211 ? -0.217 22.415 13.676 1.00 63.34 211 GLU A N 1
ATOM 1652 C CA . GLU A 1 211 ? 1.000 21.643 13.903 1.00 63.34 211 GLU A CA 1
ATOM 1653 C C . GLU A 1 211 ? 2.065 22.090 12.900 1.00 63.34 211 GLU A C 1
ATOM 1655 O O . GLU A 1 211 ? 1.824 22.176 11.691 1.00 63.34 211 GLU A O 1
ATOM 1660 N N . VAL A 1 212 ? 3.248 22.415 13.417 1.00 64.38 212 VAL A N 1
ATOM 1661 C CA . VAL A 1 212 ? 4.382 22.832 12.598 1.00 64.38 212 VAL A CA 1
ATOM 1662 C C . VAL A 1 212 ? 5.102 21.576 12.133 1.00 64.38 212 VAL A C 1
ATOM 1664 O O . VAL A 1 212 ? 5.798 20.917 12.903 1.00 64.38 212 VAL A O 1
ATOM 1667 N N . HIS A 1 213 ? 4.943 21.244 10.858 1.00 68.94 213 HIS A N 1
ATOM 1668 C CA . HIS A 1 213 ? 5.752 20.225 10.208 1.00 68.94 213 HIS A CA 1
ATOM 1669 C C . HIS A 1 213 ? 6.941 20.897 9.526 1.00 68.94 213 HIS A C 1
ATOM 1671 O O . HIS A 1 213 ? 6.785 21.805 8.707 1.00 68.94 213 HIS A O 1
ATOM 1677 N N . GLU A 1 214 ? 8.148 20.447 9.860 1.00 70.38 214 GLU A N 1
ATOM 1678 C CA . GLU A 1 214 ? 9.363 20.935 9.219 1.00 70.38 214 GLU A CA 1
ATOM 1679 C C . GLU A 1 214 ? 9.252 20.749 7.694 1.00 70.38 214 GLU A C 1
ATOM 1681 O O . GLU A 1 214 ? 8.963 19.654 7.204 1.00 70.38 214 GLU A O 1
ATOM 1686 N N . HIS A 1 215 ? 9.453 21.834 6.941 1.00 73.81 215 HIS A N 1
ATOM 1687 C CA . HIS A 1 215 ? 9.365 21.870 5.475 1.00 73.81 215 HIS A CA 1
ATOM 1688 C C . HIS A 1 215 ? 7.980 21.583 4.860 1.00 73.81 215 HIS A C 1
ATOM 1690 O O . HIS A 1 215 ? 7.905 21.291 3.666 1.00 73.81 215 HIS A O 1
ATOM 1696 N N . MET A 1 216 ? 6.884 21.693 5.618 1.00 85.62 216 MET A N 1
ATOM 1697 C CA . MET A 1 216 ? 5.523 21.597 5.075 1.00 85.62 216 MET A CA 1
ATOM 1698 C C . MET A 1 216 ? 4.659 22.759 5.575 1.00 85.62 216 MET A C 1
ATOM 1700 O O . MET A 1 216 ? 4.418 22.902 6.770 1.00 85.62 216 MET A O 1
ATOM 1704 N N . SER A 1 217 ? 4.167 23.578 4.642 1.00 85.50 217 SER A N 1
ATOM 1705 C CA . SER A 1 217 ? 3.207 24.650 4.922 1.00 85.50 217 SER A CA 1
ATOM 1706 C C . SER A 1 217 ? 1.833 24.248 4.400 1.00 85.50 217 SER A C 1
ATOM 1708 O O . SER A 1 217 ? 1.689 23.909 3.227 1.00 85.50 217 SER A O 1
ATOM 1710 N N . LEU A 1 218 ? 0.833 24.261 5.280 1.00 89.75 218 LEU A N 1
ATOM 1711 C CA . LEU A 1 218 ? -0.543 23.891 4.960 1.00 89.75 218 LEU A CA 1
ATOM 1712 C C . LEU A 1 218 ? -1.423 25.138 4.945 1.00 89.75 218 LEU A C 1
ATOM 1714 O O . LEU A 1 218 ? -1.379 25.930 5.890 1.00 89.75 218 LEU A O 1
ATOM 1718 N N . GLN A 1 219 ? -2.272 25.276 3.922 1.00 90.00 219 GLN A N 1
ATOM 1719 C CA . GLN A 1 219 ? -3.234 26.378 3.840 1.00 90.00 219 GLN A CA 1
ATOM 1720 C C . GLN A 1 219 ? -4.108 26.433 5.111 1.00 90.00 219 GLN A C 1
ATOM 1722 O O . GLN A 1 219 ? -4.479 25.373 5.626 1.00 90.00 219 GLN A O 1
ATOM 1727 N N . PRO A 1 220 ? -4.468 27.615 5.649 1.00 87.38 220 PRO A N 1
ATOM 1728 C CA . PRO A 1 220 ? -5.269 27.734 6.875 1.00 87.38 220 PRO A CA 1
ATOM 1729 C C . PRO A 1 220 ? -6.597 26.963 6.838 1.00 87.38 220 PRO A C 1
ATOM 1731 O O . PRO A 1 220 ? -7.022 26.424 7.856 1.00 87.38 220 PRO A O 1
ATOM 1734 N N . GLN A 1 221 ? -7.202 26.848 5.655 1.00 90.56 221 GLN A N 1
ATOM 1735 C CA . GLN A 1 221 ? -8.497 26.216 5.399 1.00 90.56 221 GLN A CA 1
ATOM 1736 C C . GLN A 1 221 ? -8.471 24.682 5.495 1.00 90.56 221 GLN A C 1
ATOM 1738 O O . GLN A 1 221 ? -9.534 24.063 5.493 1.00 90.56 221 GLN A O 1
ATOM 1743 N N . VAL A 1 222 ? -7.288 24.056 5.584 1.00 92.44 222 VAL A N 1
ATOM 1744 C CA . VAL A 1 222 ? -7.176 22.602 5.773 1.00 92.44 222 VAL A CA 1
ATOM 1745 C C . VAL A 1 222 ? -7.869 22.199 7.086 1.00 92.44 222 VAL A C 1
ATOM 1747 O O . VAL A 1 222 ? -7.467 22.698 8.146 1.00 92.44 222 VAL A O 1
ATOM 1750 N N . PRO A 1 223 ? -8.883 21.304 7.043 1.00 93.12 223 PRO A N 1
ATOM 1751 C CA . PRO A 1 223 ? -9.651 20.897 8.219 1.00 93.12 223 PRO A CA 1
ATOM 1752 C C . PRO A 1 223 ? -8.787 20.270 9.318 1.00 93.12 223 PRO A C 1
ATOM 1754 O O . PRO A 1 223 ? -7.784 19.614 9.034 1.00 93.12 223 PRO A O 1
ATOM 1757 N N . SER A 1 224 ? -9.223 20.403 10.574 1.00 91.19 224 SER A N 1
ATOM 1758 C CA . SER A 1 224 ? -8.511 19.884 11.755 1.00 91.19 224 SER A CA 1
ATOM 1759 C C . SER A 1 224 ? -8.265 18.373 11.659 1.00 91.19 224 SER A C 1
ATOM 1761 O O . SER A 1 224 ? -7.149 17.905 11.878 1.00 91.19 224 SER A O 1
ATOM 1763 N N . ILE A 1 225 ? -9.276 17.615 11.213 1.00 93.06 225 ILE A N 1
ATOM 1764 C CA . ILE A 1 225 ? -9.160 16.171 10.950 1.00 93.06 225 ILE A CA 1
ATOM 1765 C C . ILE A 1 225 ? -8.016 15.870 9.975 1.00 93.06 225 ILE A C 1
ATOM 1767 O O . ILE A 1 225 ? -7.197 14.995 10.240 1.00 93.06 225 ILE A O 1
ATOM 1771 N N . ALA A 1 226 ? -7.935 16.594 8.855 1.00 95.12 226 ALA A N 1
ATOM 1772 C CA . ALA A 1 226 ? -6.900 16.356 7.854 1.00 95.12 226 ALA A CA 1
ATOM 1773 C C . ALA A 1 226 ? -5.504 16.641 8.425 1.00 95.12 226 ALA A C 1
ATOM 1775 O O . ALA A 1 226 ? -4.590 15.853 8.202 1.00 95.12 226 ALA A O 1
ATOM 1776 N N . ARG A 1 227 ? -5.348 17.708 9.221 1.00 93.94 227 ARG A N 1
ATOM 1777 C CA . ARG A 1 227 ? -4.081 18.033 9.903 1.00 93.94 227 ARG A CA 1
ATOM 1778 C C . ARG A 1 227 ? -3.640 16.923 10.855 1.00 93.94 227 ARG A C 1
ATOM 1780 O O . ARG A 1 227 ? -2.502 16.476 10.765 1.00 93.94 227 ARG A O 1
ATOM 1787 N N . ARG A 1 228 ? -4.548 16.422 11.693 1.00 93.75 228 ARG A N 1
ATOM 1788 C CA . ARG A 1 228 ? -4.288 15.304 12.619 1.00 93.75 228 ARG A CA 1
ATOM 1789 C C . ARG A 1 228 ? -3.912 14.015 11.885 1.00 93.75 228 ARG A C 1
ATOM 1791 O O . ARG A 1 228 ? -2.943 13.347 12.238 1.00 93.75 228 ARG A O 1
ATOM 1798 N N . VAL A 1 229 ? -4.616 13.700 10.795 1.00 95.81 229 VAL A N 1
ATOM 1799 C CA . VAL A 1 229 ? -4.290 12.550 9.933 1.00 95.81 229 VAL A CA 1
ATOM 1800 C C . VAL A 1 229 ? -2.913 12.715 9.278 1.00 95.81 229 VAL A C 1
ATOM 1802 O O . VAL A 1 229 ? -2.156 11.746 9.217 1.00 95.81 229 VAL A O 1
ATOM 1805 N N . ILE A 1 230 ? -2.552 13.922 8.824 1.00 95.88 230 ILE A N 1
ATOM 1806 C CA . ILE A 1 230 ? -1.214 14.215 8.283 1.00 95.88 230 ILE A CA 1
ATOM 1807 C C . ILE A 1 230 ? -0.148 14.012 9.358 1.00 95.88 230 ILE A C 1
ATOM 1809 O O . ILE A 1 230 ? 0.833 13.319 9.098 1.00 95.88 230 ILE A O 1
ATOM 1813 N N . ALA A 1 231 ? -0.356 14.546 10.560 1.00 93.44 231 ALA A N 1
ATOM 1814 C CA . ALA A 1 231 ? 0.570 14.415 11.678 1.00 93.44 231 ALA A CA 1
ATOM 1815 C C . ALA A 1 231 ? 0.863 12.950 12.029 1.00 93.44 231 ALA A C 1
ATOM 1817 O O . ALA A 1 231 ? 2.025 12.539 12.123 1.00 93.44 231 ALA A O 1
ATOM 1818 N N . LEU A 1 232 ? -0.189 12.134 12.151 1.00 94.56 232 LEU A N 1
ATOM 1819 C CA . LEU A 1 232 ? -0.062 10.693 12.371 1.00 94.56 232 LEU A CA 1
ATOM 1820 C C . LEU A 1 232 ? 0.605 9.998 11.185 1.00 94.56 232 LEU A C 1
ATOM 1822 O O . LEU A 1 232 ? 1.488 9.165 11.378 1.00 94.56 232 LEU A O 1
ATOM 1826 N N . GLY A 1 233 ? 0.220 10.352 9.959 1.00 95.44 233 GLY A N 1
ATOM 1827 C CA . GLY A 1 233 ? 0.821 9.796 8.754 1.00 95.44 233 GLY A CA 1
ATOM 1828 C C . GLY A 1 233 ? 2.325 10.050 8.701 1.00 95.44 233 GLY A C 1
ATOM 1829 O O . GLY A 1 233 ? 3.088 9.105 8.536 1.00 95.44 233 GLY A O 1
ATOM 1830 N N . ILE A 1 234 ? 2.767 11.291 8.917 1.00 93.12 234 ILE A N 1
ATOM 1831 C CA . ILE A 1 234 ? 4.189 11.666 8.956 1.00 93.12 234 ILE A CA 1
ATOM 1832 C C . ILE A 1 234 ? 4.932 10.888 10.046 1.00 93.12 234 ILE A C 1
ATOM 1834 O O . ILE A 1 234 ? 6.017 10.370 9.783 1.00 93.12 234 ILE A O 1
ATOM 1838 N N . HIS A 1 235 ? 4.345 10.758 11.239 1.00 91.31 235 HIS A N 1
ATOM 1839 C CA . HIS A 1 235 ? 4.922 9.967 12.324 1.00 91.31 235 HIS A CA 1
ATOM 1840 C C . HIS A 1 235 ? 5.127 8.499 11.914 1.00 91.31 235 HIS A C 1
ATOM 1842 O O . HIS A 1 235 ? 6.238 7.976 11.989 1.00 91.31 235 HIS A O 1
ATOM 1848 N N . TYR A 1 236 ? 4.078 7.837 11.421 1.00 93.69 236 TYR A N 1
ATOM 1849 C CA . TYR A 1 236 ? 4.140 6.416 11.071 1.00 93.69 236 TYR A CA 1
ATOM 1850 C C . TYR A 1 236 ? 4.888 6.132 9.764 1.00 93.69 236 TYR A C 1
ATOM 1852 O O . TYR A 1 236 ? 5.380 5.018 9.580 1.00 93.69 236 TYR A O 1
ATOM 1860 N N . LEU A 1 237 ? 5.085 7.127 8.891 1.00 93.25 237 LEU A N 1
ATOM 1861 C CA . LEU A 1 237 ? 6.020 7.015 7.769 1.00 93.25 237 LEU A CA 1
ATOM 1862 C C . LEU A 1 237 ? 7.466 6.780 8.235 1.00 93.25 237 LEU A C 1
ATOM 1864 O O . LEU A 1 237 ? 8.255 6.269 7.446 1.00 93.25 237 LEU A O 1
ATOM 1868 N N . ALA A 1 238 ? 7.826 7.100 9.479 1.00 88.88 238 ALA A N 1
ATOM 1869 C CA . ALA A 1 238 ? 9.146 6.798 10.034 1.00 88.88 238 ALA A CA 1
ATOM 1870 C C . ALA A 1 238 ? 9.242 5.410 10.705 1.00 88.88 238 ALA A C 1
ATOM 1872 O O . ALA A 1 238 ? 10.341 5.019 11.100 1.00 88.88 238 ALA A O 1
ATOM 1873 N N . SER A 1 239 ? 8.135 4.660 10.820 1.00 88.44 239 SER A N 1
ATOM 1874 C CA . SER A 1 239 ? 8.122 3.334 11.461 1.00 88.44 239 SER A CA 1
ATOM 1875 C C . SER A 1 239 ? 8.939 2.300 10.671 1.00 88.44 239 SER A C 1
ATOM 1877 O O . SER A 1 239 ? 9.021 2.341 9.441 1.00 88.44 239 SER A O 1
ATOM 1879 N N . ALA A 1 240 ? 9.534 1.344 11.388 1.00 85.94 240 ALA A N 1
ATOM 1880 C CA . ALA A 1 240 ? 10.255 0.210 10.809 1.00 85.94 240 ALA A CA 1
ATOM 1881 C C . ALA A 1 240 ? 9.337 -0.983 10.463 1.00 85.94 240 ALA A C 1
ATOM 1883 O O . ALA A 1 240 ? 9.795 -1.951 9.852 1.00 85.94 240 ALA A O 1
ATOM 1884 N N . THR A 1 241 ? 8.051 -0.925 10.829 1.00 87.94 241 THR A N 1
ATOM 1885 C CA . THR A 1 241 ? 7.093 -2.030 10.668 1.00 87.94 241 THR A CA 1
ATOM 1886 C C . THR A 1 241 ? 6.136 -1.813 9.481 1.00 87.94 241 THR A C 1
ATOM 1888 O O . THR A 1 241 ? 6.287 -0.898 8.666 1.00 87.94 241 THR A O 1
ATOM 1891 N N . ARG A 1 242 ? 5.102 -2.662 9.372 1.00 91.19 242 ARG A N 1
ATOM 1892 C CA . ARG A 1 242 ? 4.023 -2.540 8.373 1.00 91.19 242 ARG A CA 1
ATOM 1893 C C . ARG A 1 242 ? 3.195 -1.263 8.519 1.00 91.19 242 ARG A C 1
ATOM 1895 O O . ARG A 1 242 ? 2.529 -0.881 7.556 1.00 91.19 242 ARG A O 1
ATOM 1902 N N . GLU A 1 243 ? 3.240 -0.591 9.667 1.00 93.69 243 GLU A N 1
ATOM 1903 C CA . GLU A 1 243 ? 2.566 0.698 9.883 1.00 93.69 243 GLU A CA 1
ATOM 1904 C C . GLU A 1 243 ? 2.974 1.729 8.826 1.00 93.69 243 GLU A C 1
ATOM 1906 O O . GLU A 1 243 ? 2.130 2.475 8.337 1.00 93.69 243 GLU A O 1
ATOM 1911 N N . GLN A 1 244 ? 4.239 1.707 8.394 1.00 94.50 244 GLN A N 1
ATOM 1912 C CA . GLN A 1 244 ? 4.751 2.589 7.347 1.00 94.50 244 GLN A CA 1
ATOM 1913 C C . GLN A 1 244 ? 4.012 2.405 6.009 1.00 94.50 244 GLN A C 1
ATOM 1915 O O . GLN A 1 244 ? 3.692 3.387 5.335 1.00 94.50 244 GLN A O 1
ATOM 1920 N N . ASP A 1 245 ? 3.706 1.158 5.624 1.00 94.56 245 ASP A N 1
ATOM 1921 C CA . ASP A 1 245 ? 2.941 0.858 4.405 1.00 94.56 245 ASP A CA 1
ATOM 1922 C C . ASP A 1 245 ? 1.498 1.382 4.513 1.00 94.56 245 ASP A C 1
ATOM 1924 O O . ASP A 1 245 ? 0.944 1.884 3.531 1.00 94.56 245 ASP A O 1
ATOM 1928 N N . ALA A 1 246 ? 0.874 1.240 5.687 1.00 97.19 246 ALA A N 1
ATOM 1929 C CA . ALA A 1 246 ? -0.493 1.697 5.938 1.00 97.19 246 ALA A CA 1
ATOM 1930 C C . ALA A 1 246 ? -0.579 3.230 5.986 1.00 97.19 246 ALA A C 1
ATOM 1932 O O . ALA A 1 246 ? -1.460 3.811 5.355 1.00 97.19 246 ALA A O 1
ATOM 1933 N N . ALA A 1 247 ? 0.381 3.891 6.638 1.00 97.88 247 ALA A N 1
ATOM 1934 C CA . ALA A 1 247 ? 0.477 5.346 6.703 1.00 97.88 247 ALA A CA 1
ATOM 1935 C C . ALA A 1 247 ? 0.628 5.974 5.313 1.00 97.88 247 ALA A C 1
ATOM 1937 O O . ALA A 1 247 ? -0.085 6.921 4.984 1.00 97.88 247 ALA A O 1
ATOM 1938 N N . ALA A 1 248 ? 1.489 5.407 4.459 1.00 98.00 248 ALA A N 1
ATOM 1939 C CA . ALA A 1 248 ? 1.641 5.872 3.082 1.00 98.00 248 ALA A CA 1
ATOM 1940 C C . ALA A 1 248 ? 0.315 5.804 2.304 1.00 98.00 248 ALA A C 1
ATOM 1942 O O . ALA A 1 248 ? -0.054 6.770 1.638 1.00 98.00 248 ALA A O 1
ATOM 1943 N N . LYS A 1 249 ? -0.434 4.698 2.418 1.00 97.56 249 LYS A N 1
ATOM 1944 C CA . LYS A 1 249 ? -1.743 4.538 1.753 1.00 97.56 249 LYS A CA 1
ATOM 1945 C C . LYS A 1 249 ? -2.791 5.500 2.299 1.00 97.56 249 LYS A C 1
ATOM 1947 O O . LYS A 1 249 ? -3.522 6.090 1.508 1.00 97.56 249 LYS A O 1
ATOM 1952 N N . MET A 1 250 ? -2.839 5.678 3.617 1.00 98.31 250 MET A N 1
ATOM 1953 C CA . MET A 1 250 ? -3.743 6.620 4.275 1.00 98.31 250 MET A CA 1
ATOM 1954 C C . MET A 1 250 ? -3.502 8.046 3.776 1.00 98.31 250 MET A C 1
ATOM 1956 O O . MET A 1 250 ? -4.452 8.727 3.398 1.00 98.31 250 MET A O 1
ATOM 1960 N N . LEU A 1 251 ? -2.237 8.477 3.710 1.00 98.38 251 LEU A N 1
ATOM 1961 C CA . LEU A 1 251 ? -1.866 9.802 3.213 1.00 98.38 251 LEU A CA 1
ATOM 1962 C C . LEU A 1 251 ? -2.204 9.977 1.733 1.00 98.38 251 LEU A C 1
ATOM 1964 O O . LEU A 1 251 ? -2.809 10.983 1.375 1.00 98.38 251 LEU A O 1
ATOM 1968 N N . VAL A 1 252 ? -1.877 8.999 0.879 1.00 98.31 252 VAL A N 1
ATOM 1969 C CA . VAL A 1 252 ? -2.274 9.022 -0.542 1.00 98.31 252 VAL A CA 1
ATOM 1970 C C . VAL A 1 252 ? -3.788 9.160 -0.656 1.00 98.31 252 VAL A C 1
ATOM 1972 O O . VAL A 1 252 ? -4.278 9.982 -1.432 1.00 98.31 252 VAL A O 1
ATOM 1975 N N . ARG A 1 253 ? -4.543 8.403 0.151 1.00 97.50 253 ARG A N 1
ATOM 1976 C CA . ARG A 1 253 ? -6.003 8.450 0.118 1.00 97.50 253 ARG A CA 1
ATOM 1977 C C . ARG A 1 253 ? -6.558 9.780 0.601 1.00 97.50 253 ARG A C 1
ATOM 1979 O O . ARG A 1 253 ? -7.509 10.250 -0.001 1.00 97.50 253 ARG A O 1
ATOM 1986 N N . LEU A 1 254 ? -5.966 10.388 1.628 1.00 97.88 254 LEU A N 1
ATOM 1987 C CA . LEU A 1 254 ? -6.339 11.719 2.102 1.00 97.88 254 LEU A CA 1
ATOM 1988 C C . LEU A 1 254 ? -6.121 12.771 1.009 1.00 97.88 254 LEU A C 1
ATOM 1990 O O . LEU A 1 254 ? -7.055 13.490 0.665 1.00 97.88 254 LEU A O 1
ATOM 1994 N N . VAL A 1 255 ? -4.905 12.868 0.459 1.00 97.25 255 VAL A N 1
ATOM 1995 C CA . VAL A 1 255 ? -4.561 13.973 -0.453 1.00 97.25 255 VAL A CA 1
ATOM 1996 C C . VAL A 1 255 ? -5.273 13.874 -1.798 1.00 97.25 255 VAL A C 1
ATOM 1998 O O . VAL A 1 255 ? -5.589 14.896 -2.394 1.00 97.25 255 VAL A O 1
ATOM 2001 N N . THR A 1 256 ? -5.582 12.661 -2.257 1.00 96.31 256 THR A N 1
ATOM 2002 C CA . THR A 1 256 ? -6.308 12.437 -3.519 1.00 96.31 256 THR A CA 1
ATOM 2003 C C . THR A 1 256 ? -7.802 12.745 -3.418 1.00 96.31 256 THR A C 1
ATOM 2005 O O . THR A 1 256 ? -8.485 12.736 -4.438 1.00 96.31 256 THR A O 1
ATOM 2008 N N . ARG A 1 257 ? -8.343 13.082 -2.240 1.00 96.25 257 ARG A N 1
ATOM 2009 C CA . ARG A 1 257 ? -9.748 13.497 -2.130 1.00 96.25 257 ARG A CA 1
ATOM 2010 C C . ARG A 1 257 ? -10.003 14.838 -2.836 1.00 96.25 257 ARG A C 1
ATOM 2012 O O . ARG A 1 257 ? -9.188 15.749 -2.692 1.00 96.25 257 ARG A O 1
ATOM 2019 N N . PRO A 1 258 ? -11.153 15.031 -3.509 1.00 95.75 258 PRO A N 1
ATOM 2020 C CA . PRO A 1 258 ? -11.450 16.278 -4.224 1.00 95.75 258 PRO A CA 1
ATOM 2021 C C . PRO A 1 258 ? -11.406 17.551 -3.361 1.00 95.75 258 PRO A C 1
ATOM 2023 O O . PRO A 1 258 ? -10.966 18.603 -3.822 1.00 95.75 258 PRO A O 1
ATOM 2026 N N . ASP A 1 259 ? -11.849 17.481 -2.104 1.00 96.31 259 ASP A N 1
ATOM 2027 C CA . ASP A 1 259 ? -11.782 18.596 -1.151 1.00 96.31 259 ASP A CA 1
ATOM 2028 C C . ASP A 1 259 ? -10.345 18.941 -0.752 1.00 96.31 259 ASP A C 1
ATOM 2030 O O . ASP A 1 259 ? -10.013 20.115 -0.625 1.00 96.31 259 ASP A O 1
ATOM 2034 N N . MET A 1 260 ? -9.476 17.939 -0.619 1.00 96.88 260 MET A N 1
ATOM 2035 C CA . MET A 1 260 ? -8.061 18.135 -0.296 1.00 96.88 260 MET A CA 1
ATOM 2036 C C . MET A 1 260 ? -7.241 18.601 -1.504 1.00 96.88 260 MET A C 1
ATOM 2038 O O . MET A 1 260 ? -6.336 19.423 -1.348 1.00 96.88 260 MET A O 1
ATOM 2042 N N . GLN A 1 261 ? -7.582 18.142 -2.711 1.00 96.31 261 GLN A N 1
ATOM 2043 C CA . GLN A 1 261 ? -6.971 18.627 -3.951 1.00 96.31 261 GLN A CA 1
ATOM 2044 C C . GLN A 1 261 ? -7.228 20.129 -4.159 1.00 96.31 261 GLN A C 1
ATOM 2046 O O . GLN A 1 261 ? -6.302 20.858 -4.508 1.00 96.31 261 GLN A O 1
ATOM 2051 N N . ARG A 1 262 ? -8.448 20.617 -3.870 1.00 95.69 262 ARG A N 1
ATOM 2052 C CA . ARG A 1 262 ? -8.789 22.057 -3.922 1.00 95.69 262 ARG A CA 1
ATOM 2053 C C . ARG A 1 262 ? -7.954 22.924 -2.973 1.00 95.69 262 ARG A C 1
ATOM 2055 O O . ARG A 1 262 ? -7.824 24.117 -3.211 1.00 95.69 262 ARG A O 1
ATOM 2062 N N . LEU A 1 263 ? -7.405 22.327 -1.917 1.00 95.88 263 LEU A N 1
ATOM 2063 C CA . LEU A 1 263 ? -6.545 22.984 -0.929 1.00 95.88 263 LEU A CA 1
ATOM 2064 C C . LEU A 1 263 ? -5.049 22.762 -1.207 1.00 95.88 263 LEU A C 1
ATOM 2066 O O . LEU A 1 263 ? -4.224 22.968 -0.318 1.00 95.88 263 LEU A O 1
ATOM 2070 N N . GLU A 1 264 ? -4.705 22.288 -2.412 1.00 95.25 264 GLU A N 1
ATOM 2071 C CA . GLU A 1 264 ? -3.333 22.018 -2.869 1.00 95.25 264 GLU A CA 1
ATOM 2072 C C . GLU A 1 264 ? -2.553 21.043 -1.970 1.00 95.25 264 GLU A C 1
ATOM 2074 O O . GLU A 1 264 ? -1.320 20.982 -1.988 1.00 95.25 264 GLU A O 1
ATOM 2079 N N . LEU A 1 265 ? -3.272 20.223 -1.199 1.00 95.25 265 LEU A N 1
ATOM 2080 C CA . LEU A 1 265 ? -2.663 19.303 -0.249 1.00 95.25 265 LEU A CA 1
ATOM 2081 C C . LEU A 1 265 ? -1.746 18.250 -0.909 1.00 95.25 265 LEU A C 1
ATOM 2083 O O . LEU A 1 265 ? -0.681 17.978 -0.344 1.00 95.25 265 LEU A O 1
ATOM 2087 N N . PRO A 1 266 ? -2.072 17.686 -2.096 1.00 96.94 266 PRO A N 1
ATOM 2088 C CA . PRO A 1 266 ? -1.145 16.824 -2.829 1.00 96.94 266 PRO A CA 1
ATOM 2089 C C . PRO A 1 266 ? 0.215 17.475 -3.078 1.00 96.94 266 PRO A C 1
ATOM 2091 O O . PRO A 1 266 ? 1.243 16.858 -2.809 1.00 96.94 266 PRO A O 1
ATOM 2094 N N . ALA A 1 267 ? 0.228 18.723 -3.555 1.00 96.19 267 ALA A N 1
ATOM 2095 C CA . ALA A 1 267 ? 1.457 19.433 -3.886 1.00 96.19 267 ALA A CA 1
ATOM 2096 C C . ALA A 1 267 ? 2.307 19.680 -2.631 1.00 96.19 267 ALA A C 1
ATOM 2098 O O . ALA A 1 267 ? 3.516 19.436 -2.648 1.00 96.19 267 ALA A O 1
ATOM 2099 N N . ALA A 1 268 ? 1.672 20.074 -1.521 1.00 95.81 268 ALA A N 1
ATOM 2100 C CA . ALA A 1 268 ? 2.349 20.285 -0.242 1.00 95.81 268 ALA A CA 1
ATOM 2101 C C . ALA A 1 268 ? 3.022 19.002 0.284 1.00 95.81 268 ALA A C 1
ATOM 2103 O O . ALA A 1 268 ? 4.205 19.024 0.636 1.00 95.81 268 ALA A O 1
ATOM 2104 N N . LEU A 1 269 ? 2.307 17.868 0.296 1.00 96.50 269 LEU A N 1
ATOM 2105 C CA . LEU A 1 269 ? 2.858 16.600 0.792 1.00 96.50 269 LEU A CA 1
ATOM 2106 C C . LEU A 1 269 ? 3.898 15.988 -0.154 1.00 96.50 269 LEU A C 1
ATOM 2108 O O . LEU A 1 269 ? 4.881 15.417 0.320 1.00 96.50 269 LEU A O 1
ATOM 2112 N N . VAL A 1 270 ? 3.725 16.122 -1.472 1.00 96.94 270 VAL A N 1
ATOM 2113 C CA . VAL A 1 270 ? 4.733 15.682 -2.450 1.00 96.94 270 VAL A CA 1
ATOM 2114 C C . VAL A 1 270 ? 6.011 16.504 -2.302 1.00 96.94 270 VAL A C 1
ATOM 2116 O O . VAL A 1 270 ? 7.089 15.921 -2.208 1.00 96.94 270 VAL A O 1
ATOM 2119 N N . SER A 1 271 ? 5.909 17.830 -2.189 1.00 95.44 271 SER A N 1
ATOM 2120 C CA . SER A 1 271 ? 7.060 18.714 -1.958 1.00 95.44 271 SER A CA 1
ATOM 2121 C C . SER A 1 271 ? 7.819 18.362 -0.671 1.00 95.44 271 SER A C 1
ATOM 2123 O O . SER A 1 271 ? 9.051 18.238 -0.672 1.00 95.44 271 SER A O 1
ATOM 2125 N N . TRP A 1 272 ? 7.089 18.104 0.418 1.00 94.62 272 TRP A N 1
ATOM 2126 C CA . TRP A 1 272 ? 7.673 17.621 1.668 1.00 94.62 272 TRP A CA 1
ATOM 2127 C C . TRP A 1 272 ? 8.387 16.274 1.486 1.00 94.62 272 TRP A C 1
ATOM 2129 O O . TRP A 1 272 ? 9.556 16.145 1.854 1.00 94.62 272 TRP A O 1
ATOM 2139 N N . ALA A 1 273 ? 7.735 15.283 0.869 1.00 94.75 273 ALA A N 1
ATOM 2140 C CA . ALA A 1 273 ? 8.309 13.953 0.670 1.00 94.75 273 ALA A CA 1
ATOM 2141 C C . ALA A 1 273 ? 9.575 13.995 -0.204 1.00 94.75 273 ALA A C 1
ATOM 2143 O O . ALA A 1 273 ? 10.573 13.350 0.123 1.00 94.75 273 ALA A O 1
ATOM 2144 N N . LEU A 1 274 ? 9.568 14.806 -1.268 1.00 93.88 274 LEU A N 1
ATOM 2145 C CA . LEU A 1 274 ? 10.738 15.056 -2.113 1.00 93.88 274 LEU A CA 1
ATOM 2146 C C . LEU A 1 274 ? 11.878 15.697 -1.316 1.00 93.88 274 LEU A C 1
ATOM 2148 O O . LEU A 1 274 ? 13.023 15.264 -1.430 1.00 93.88 274 LEU A O 1
ATOM 2152 N N . THR A 1 275 ? 11.572 16.682 -0.469 1.00 91.25 275 THR A N 1
ATOM 2153 C CA . THR A 1 275 ? 12.569 17.336 0.391 1.00 91.25 275 THR A CA 1
ATOM 2154 C C . THR A 1 275 ? 13.204 16.342 1.360 1.00 91.25 275 THR A C 1
ATOM 2156 O O . THR A 1 275 ? 14.427 16.307 1.476 1.00 91.25 275 THR A O 1
ATOM 2159 N N . ARG A 1 276 ? 12.399 15.485 2.002 1.00 88.56 276 ARG A N 1
ATOM 2160 C CA . ARG A 1 276 ? 12.894 14.441 2.917 1.00 88.56 276 ARG A CA 1
ATOM 2161 C C . ARG A 1 276 ? 13.785 13.409 2.223 1.00 88.56 276 ARG A C 1
ATOM 2163 O O . ARG A 1 276 ? 14.706 12.908 2.856 1.00 88.56 276 ARG A O 1
ATOM 2170 N N . LEU A 1 277 ? 13.527 13.096 0.952 1.00 87.75 277 LEU A N 1
ATOM 2171 C CA . LEU A 1 277 ? 14.330 12.147 0.170 1.00 87.75 277 LEU A CA 1
ATOM 2172 C C . LEU A 1 277 ? 15.626 12.757 -0.371 1.00 87.75 277 LEU A C 1
ATOM 2174 O O . LEU A 1 277 ? 16.670 12.116 -0.315 1.00 87.75 277 LEU A O 1
ATOM 2178 N N . LEU A 1 278 ? 15.555 13.974 -0.913 1.00 85.19 278 LEU A N 1
ATOM 2179 C CA . LEU A 1 278 ? 16.660 14.601 -1.648 1.00 85.19 278 LEU A CA 1
ATOM 2180 C C . LEU A 1 278 ? 17.584 15.445 -0.767 1.00 85.19 278 LEU A C 1
ATOM 2182 O O . LEU A 1 278 ? 18.682 15.794 -1.192 1.00 85.19 278 LEU A O 1
ATOM 2186 N N . LYS A 1 279 ? 17.148 15.794 0.446 1.00 81.75 279 LYS A N 1
ATOM 2187 C CA . LYS A 1 279 ? 17.967 16.479 1.450 1.00 81.75 279 LYS A CA 1
ATOM 2188 C C . LYS A 1 279 ? 18.027 15.628 2.719 1.00 81.75 279 LYS A C 1
ATOM 2190 O O . LYS A 1 279 ? 17.464 16.030 3.740 1.00 81.75 279 LYS A O 1
ATOM 2195 N N . PRO A 1 280 ? 18.657 14.438 2.665 1.00 69.50 280 PRO A N 1
ATOM 2196 C CA . PRO A 1 280 ? 18.853 13.634 3.859 1.00 69.50 280 PRO A CA 1
ATOM 2197 C C . PRO A 1 280 ? 19.579 14.477 4.910 1.00 69.50 280 PRO A C 1
ATOM 2199 O O . PRO A 1 280 ? 20.652 15.024 4.653 1.00 69.50 280 PRO A O 1
ATOM 2202 N N . SER A 1 281 ? 18.972 14.633 6.087 1.00 60.94 281 SER A N 1
ATOM 2203 C CA . SER A 1 281 ? 19.624 15.301 7.211 1.00 60.94 281 SER A CA 1
ATOM 2204 C C . SER A 1 281 ? 20.916 14.552 7.530 1.00 60.94 281 SER A C 1
ATOM 2206 O O . SER A 1 281 ? 20.878 13.336 7.704 1.00 60.94 281 SER A O 1
ATOM 2208 N N . ALA A 1 282 ? 22.035 15.272 7.641 1.00 49.34 282 ALA A N 1
ATOM 2209 C CA . ALA A 1 282 ? 23.388 14.746 7.872 1.00 49.34 282 ALA A CA 1
ATOM 2210 C C . ALA A 1 282 ? 23.588 14.045 9.237 1.00 49.34 282 ALA A C 1
ATOM 2212 O O . ALA A 1 282 ? 24.709 13.928 9.728 1.00 49.34 282 ALA A O 1
ATOM 2213 N N . SER A 1 283 ? 22.512 13.599 9.890 1.00 49.66 283 SER A N 1
ATOM 2214 C CA . SER A 1 283 ? 22.596 12.809 11.107 1.00 49.66 283 SER A CA 1
ATOM 2215 C C . SER A 1 283 ? 23.113 11.405 10.759 1.00 49.66 283 SER A C 1
ATOM 2217 O O . SER A 1 283 ? 22.441 10.699 10.005 1.00 49.66 283 SER A O 1
ATOM 2219 N N . PRO A 1 284 ? 24.230 10.947 11.347 1.00 47.19 284 PRO A N 1
ATOM 2220 C CA . PRO A 1 284 ? 24.799 9.618 11.092 1.00 47.19 284 PRO A CA 1
ATOM 2221 C C . PRO A 1 284 ? 23.875 8.451 11.497 1.00 47.19 284 PRO A C 1
ATOM 2223 O O . PRO A 1 284 ? 24.137 7.312 11.132 1.00 47.19 284 PRO A O 1
ATOM 2226 N N . ASN A 1 285 ? 22.769 8.739 12.196 1.00 47.38 285 ASN A N 1
ATOM 2227 C CA . ASN A 1 285 ? 21.745 7.779 12.614 1.00 47.38 285 ASN A CA 1
ATOM 2228 C C . ASN A 1 285 ? 20.452 7.860 11.779 1.00 47.38 285 ASN A C 1
ATOM 2230 O O . ASN A 1 285 ? 19.411 7.385 12.235 1.00 47.38 285 ASN A O 1
ATOM 2234 N N . SER A 1 286 ? 20.452 8.497 10.596 1.00 56.19 286 SER A N 1
ATOM 2235 C CA . SER A 1 286 ? 19.251 8.507 9.750 1.00 56.19 286 SER A CA 1
ATOM 2236 C C . SER A 1 286 ? 18.970 7.084 9.262 1.00 56.19 286 SER A C 1
ATOM 2238 O O . SER A 1 286 ? 19.562 6.605 8.294 1.00 56.19 286 SER A O 1
ATOM 2240 N N . ASN A 1 287 ? 18.088 6.383 9.971 1.00 64.94 287 ASN A N 1
ATOM 2241 C CA . ASN A 1 287 ? 17.705 5.020 9.641 1.00 64.94 287 ASN A CA 1
ATOM 2242 C C . ASN A 1 287 ? 17.090 5.003 8.237 1.00 64.94 287 ASN A C 1
ATOM 2244 O O . ASN A 1 287 ? 16.250 5.850 7.925 1.00 64.94 287 ASN A O 1
ATOM 2248 N N . LEU A 1 288 ? 17.447 4.014 7.413 1.00 74.88 288 LEU A N 1
ATOM 2249 C CA . LEU A 1 288 ? 16.904 3.810 6.060 1.00 74.88 288 LEU A CA 1
ATOM 2250 C C . LEU A 1 288 ? 15.362 3.904 6.021 1.00 74.88 288 LEU A C 1
ATOM 2252 O O . LEU A 1 288 ? 14.778 4.411 5.063 1.00 74.88 288 LEU A O 1
ATOM 2256 N N . HIS A 1 289 ? 14.704 3.470 7.100 1.00 73.31 289 HIS A N 1
ATOM 2257 C CA . HIS A 1 289 ? 13.256 3.555 7.284 1.00 73.31 289 HIS A CA 1
ATOM 2258 C C . HIS A 1 289 ? 12.700 4.980 7.137 1.00 73.31 289 HIS A C 1
ATOM 2260 O O . HIS A 1 289 ? 11.633 5.146 6.556 1.00 73.31 289 HIS A O 1
ATOM 2266 N N . THR A 1 290 ? 13.437 6.012 7.550 1.00 79.31 290 THR A N 1
ATOM 2267 C CA . THR A 1 290 ? 12.994 7.416 7.470 1.00 79.31 290 THR A CA 1
ATOM 2268 C C . THR A 1 290 ? 12.831 7.933 6.035 1.00 79.31 290 THR A C 1
ATOM 2270 O O . THR A 1 290 ? 12.041 8.845 5.801 1.00 79.31 290 THR A O 1
ATOM 2273 N N . PHE A 1 291 ? 13.514 7.319 5.064 1.00 85.56 291 PHE A N 1
ATOM 2274 C CA . PHE A 1 291 ? 13.403 7.634 3.632 1.00 85.56 291 PHE A CA 1
ATOM 2275 C C . PHE A 1 291 ? 12.395 6.732 2.922 1.00 85.56 291 PHE A C 1
ATOM 2277 O O . PHE A 1 291 ? 11.669 7.144 2.016 1.00 85.56 291 PHE A O 1
ATOM 2284 N N . LEU A 1 292 ? 12.322 5.483 3.369 1.00 91.00 292 LEU A N 1
ATOM 2285 C CA . LEU A 1 292 ? 11.442 4.468 2.815 1.00 91.00 292 LEU A CA 1
ATOM 2286 C C . LEU A 1 292 ? 9.951 4.832 2.912 1.00 91.00 292 LEU A C 1
ATOM 2288 O O . LEU A 1 292 ? 9.183 4.460 2.021 1.00 91.00 292 LEU A O 1
ATOM 2292 N N . GLY A 1 293 ? 9.536 5.555 3.953 1.00 93.94 293 GLY A N 1
ATOM 2293 C CA . GLY A 1 293 ? 8.168 6.054 4.099 1.00 93.94 293 GLY A CA 1
ATOM 2294 C C . GLY A 1 293 ? 7.784 7.069 3.017 1.00 93.94 293 GLY A C 1
ATOM 2295 O O . GLY A 1 293 ? 6.880 6.783 2.227 1.00 93.94 293 GLY A O 1
ATOM 2296 N N . PRO A 1 294 ? 8.477 8.220 2.923 1.00 94.44 294 PRO A N 1
ATOM 2297 C CA . PRO A 1 294 ? 8.270 9.195 1.854 1.00 94.44 294 PRO A CA 1
ATOM 2298 C C . PRO A 1 294 ? 8.288 8.578 0.449 1.00 94.44 294 PRO A C 1
ATOM 2300 O O . PRO A 1 294 ? 7.395 8.856 -0.349 1.00 94.44 294 PRO A O 1
ATOM 2303 N N . LEU A 1 295 ? 9.229 7.669 0.155 1.00 95.75 295 LEU A N 1
ATOM 2304 C CA . LEU A 1 295 ? 9.275 6.990 -1.145 1.00 95.75 295 LEU A CA 1
ATOM 2305 C C . LEU A 1 295 ? 8.020 6.142 -1.405 1.00 95.75 295 LEU A C 1
ATOM 2307 O O . LEU A 1 295 ? 7.476 6.172 -2.506 1.00 95.75 295 LEU A O 1
ATOM 2311 N N . ARG A 1 296 ? 7.518 5.407 -0.405 1.00 96.94 296 ARG A N 1
ATOM 2312 C CA 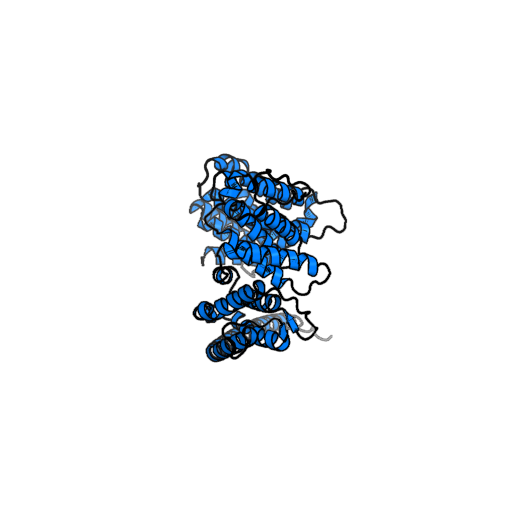. ARG A 1 296 ? 6.264 4.644 -0.540 1.00 96.94 296 ARG A CA 1
ATOM 2313 C C . ARG A 1 296 ? 5.055 5.533 -0.779 1.00 96.94 296 ARG A C 1
ATOM 2315 O O . ARG A 1 296 ? 4.198 5.160 -1.579 1.00 96.94 296 ARG A O 1
ATOM 2322 N N . PHE A 1 297 ? 4.991 6.682 -0.108 1.00 98.06 297 PHE A N 1
ATOM 2323 C CA . PHE A 1 297 ? 3.955 7.680 -0.358 1.00 98.06 297 PHE A CA 1
ATOM 2324 C C . PHE A 1 297 ? 3.997 8.142 -1.823 1.00 98.06 297 PHE A C 1
ATOM 2326 O O . PHE A 1 297 ? 2.985 8.044 -2.516 1.00 98.06 297 PHE A O 1
ATOM 2333 N N . LEU A 1 298 ? 5.174 8.516 -2.339 1.00 98.19 298 LEU A N 1
ATOM 2334 C CA . LEU A 1 298 ? 5.338 8.922 -3.741 1.00 98.19 298 LEU A CA 1
ATOM 2335 C C . LEU A 1 298 ? 4.985 7.801 -4.733 1.00 98.19 298 LEU A C 1
ATOM 2337 O O . LEU A 1 298 ? 4.276 8.043 -5.708 1.00 98.19 298 LEU A O 1
ATOM 2341 N N . VAL A 1 299 ? 5.386 6.554 -4.461 1.00 98.19 299 VAL A N 1
ATOM 2342 C CA . VAL A 1 299 ? 4.963 5.387 -5.258 1.00 98.19 299 VAL A CA 1
ATOM 2343 C C . VAL A 1 299 ? 3.437 5.259 -5.269 1.00 98.19 299 VAL A C 1
ATOM 2345 O O . VAL A 1 299 ? 2.855 4.990 -6.316 1.00 98.19 299 VAL A O 1
ATOM 2348 N N . GLY A 1 300 ? 2.763 5.460 -4.136 1.00 97.81 300 GLY A N 1
ATOM 2349 C CA . GLY A 1 300 ? 1.301 5.419 -4.076 1.00 97.81 300 GLY A CA 1
ATOM 2350 C C . GLY A 1 300 ? 0.623 6.565 -4.840 1.00 97.81 300 GLY A C 1
ATOM 2351 O O . GLY A 1 300 ? -0.405 6.332 -5.481 1.00 97.81 300 GLY A O 1
ATOM 2352 N N . MET A 1 301 ? 1.230 7.757 -4.862 1.00 98.06 301 MET A N 1
ATOM 2353 C CA . MET A 1 301 ? 0.760 8.886 -5.677 1.00 98.06 301 MET A CA 1
ATOM 2354 C C . MET A 1 301 ? 0.761 8.551 -7.173 1.00 98.06 301 MET A C 1
ATOM 2356 O O . MET A 1 301 ? -0.220 8.835 -7.850 1.00 98.06 301 MET A O 1
ATOM 2360 N N . THR A 1 302 ? 1.791 7.858 -7.680 1.00 97.12 302 THR A N 1
ATOM 2361 C CA . THR A 1 302 ? 1.851 7.456 -9.107 1.00 97.12 302 THR A CA 1
ATOM 2362 C C . THR A 1 302 ? 0.765 6.460 -9.535 1.00 97.12 302 THR A C 1
ATOM 2364 O O . THR A 1 302 ? 0.530 6.288 -10.724 1.00 97.12 302 THR A O 1
ATOM 2367 N N . VAL A 1 303 ? 0.099 5.787 -8.590 1.00 95.25 303 VAL A N 1
ATOM 2368 C CA . VAL A 1 303 ? -1.030 4.879 -8.881 1.00 95.25 303 VAL A CA 1
ATOM 2369 C C . VAL A 1 303 ? -2.372 5.614 -8.837 1.00 95.25 303 VAL A C 1
ATOM 2371 O O . VAL A 1 303 ? -3.355 5.127 -9.386 1.00 95.25 303 VAL A O 1
ATOM 2374 N N . SER A 1 304 ? -2.427 6.772 -8.180 1.00 93.56 304 SER A N 1
ATOM 2375 C CA . SER A 1 304 ? -3.671 7.479 -7.853 1.00 93.56 304 SER A CA 1
ATOM 2376 C C . SER A 1 304 ? -3.864 8.727 -8.719 1.00 93.56 304 SER A C 1
ATOM 2378 O O . SER A 1 304 ? -4.356 9.741 -8.236 1.00 93.56 304 SER A O 1
ATOM 2380 N N . VAL A 1 305 ? -3.420 8.671 -9.977 1.00 91.88 305 VAL A N 1
ATOM 2381 C CA . VAL A 1 305 ? -3.521 9.787 -10.924 1.00 91.88 305 VAL A CA 1
ATOM 2382 C C . VAL A 1 305 ? -4.880 9.739 -11.612 1.00 91.88 305 VAL A C 1
ATOM 2384 O O . VAL A 1 305 ? -5.100 8.931 -12.510 1.00 91.88 305 VAL A O 1
ATOM 2387 N N . ASP A 1 306 ? -5.795 10.593 -11.167 1.00 90.56 306 ASP A N 1
ATOM 2388 C CA . ASP A 1 306 ? -7.171 10.676 -11.668 1.00 90.56 306 ASP A CA 1
ATOM 2389 C C . ASP A 1 306 ? -7.571 12.086 -12.131 1.00 90.56 306 ASP A C 1
ATOM 2391 O O . ASP A 1 306 ? -8.506 12.236 -12.916 1.00 90.56 306 ASP A O 1
ATOM 2395 N N . THR A 1 307 ? -6.848 13.121 -11.697 1.00 93.19 307 THR A N 1
ATOM 2396 C CA . THR A 1 307 ? -7.095 14.517 -12.076 1.00 93.19 307 THR A CA 1
ATOM 2397 C C . THR A 1 307 ? -5.855 15.180 -12.685 1.00 93.19 307 THR A C 1
ATOM 2399 O O . THR A 1 307 ? -4.723 14.801 -12.365 1.00 93.19 307 THR A O 1
ATOM 2402 N N . PRO A 1 308 ? -6.030 16.247 -13.494 1.00 92.44 308 PRO A N 1
ATOM 2403 C CA . PRO A 1 308 ? -4.910 17.049 -13.991 1.00 92.44 308 PRO A CA 1
ATOM 2404 C C . PRO A 1 308 ? -4.041 17.648 -12.873 1.00 92.44 308 PRO A C 1
ATOM 2406 O O . PRO A 1 308 ? -2.832 17.796 -13.037 1.00 92.44 308 PRO A O 1
ATOM 2409 N N . GLY A 1 309 ? -4.644 17.965 -11.719 1.00 91.94 309 GLY A N 1
ATOM 2410 C CA . GLY A 1 309 ? -3.936 18.513 -10.560 1.00 91.94 309 GLY A CA 1
ATOM 2411 C C . GLY A 1 309 ? -2.976 17.515 -9.911 1.00 91.94 309 GLY A C 1
ATOM 2412 O O . GLY A 1 309 ? -1.899 17.905 -9.476 1.00 91.94 309 GLY A O 1
ATOM 2413 N N . VAL A 1 310 ? -3.327 16.225 -9.877 1.00 94.19 310 VAL A N 1
ATOM 2414 C CA . VAL A 1 310 ? -2.409 15.168 -9.421 1.00 94.19 310 VAL A CA 1
ATOM 2415 C C . VAL A 1 310 ? -1.404 14.812 -10.520 1.00 94.19 310 VAL A C 1
ATOM 2417 O O . VAL A 1 310 ? -0.225 14.604 -10.229 1.00 94.19 310 VAL A O 1
ATOM 2420 N N . ALA A 1 311 ? -1.843 14.786 -11.782 1.00 95.25 311 ALA A N 1
ATOM 2421 C CA . ALA A 1 311 ? -0.992 14.494 -12.934 1.00 95.25 311 ALA A CA 1
ATOM 2422 C C . ALA A 1 311 ? 0.181 15.482 -13.059 1.00 95.25 311 ALA A C 1
ATOM 2424 O O . ALA A 1 311 ? 1.307 15.061 -13.315 1.00 95.25 311 ALA A O 1
ATOM 2425 N N . SER A 1 312 ? -0.036 16.773 -12.786 1.00 95.62 312 SER A N 1
ATOM 2426 C CA . SER A 1 312 ? 1.013 17.806 -12.848 1.00 95.62 312 SER A CA 1
ATOM 2427 C C . SER A 1 312 ? 2.185 17.578 -11.881 1.00 95.62 312 SER A C 1
ATOM 2429 O O . SER A 1 312 ? 3.259 18.146 -12.071 1.00 95.62 312 SER A O 1
ATOM 2431 N N . LEU A 1 313 ? 2.018 16.715 -10.871 1.00 97.00 313 LEU A N 1
ATOM 2432 C CA . LEU A 1 313 ? 3.064 16.353 -9.911 1.00 97.00 313 LEU A CA 1
ATOM 2433 C C . LEU A 1 313 ? 3.984 15.235 -10.428 1.00 97.00 313 LEU A C 1
ATOM 2435 O O . LEU A 1 313 ? 5.057 15.012 -9.859 1.00 97.00 313 LEU A O 1
ATOM 2439 N N . MET A 1 314 ? 3.586 14.521 -11.488 1.00 96.75 314 MET A N 1
ATOM 2440 C CA . MET A 1 314 ? 4.321 13.361 -12.005 1.00 96.75 314 MET A CA 1
ATOM 2441 C C . MET A 1 314 ? 5.761 13.674 -12.421 1.00 96.75 314 MET A C 1
ATOM 2443 O O . MET A 1 314 ? 6.626 12.883 -12.047 1.00 96.75 314 MET A O 1
ATOM 2447 N N . PRO A 1 315 ? 6.080 14.804 -13.086 1.00 97.31 315 PRO A N 1
ATOM 2448 C CA . PRO A 1 315 ? 7.464 15.125 -13.435 1.00 97.31 315 PRO A CA 1
ATOM 2449 C C . PRO A 1 315 ? 8.388 15.185 -12.212 1.00 97.31 315 PRO A C 1
ATOM 2451 O O . PRO A 1 315 ? 9.461 14.579 -12.194 1.00 97.31 315 PRO A O 1
ATOM 2454 N N . SER A 1 316 ? 7.950 15.846 -11.134 1.00 97.06 316 SER A N 1
ATOM 2455 C CA . SER A 1 316 ? 8.733 15.935 -9.897 1.00 97.06 316 SER A CA 1
ATOM 2456 C C . SER A 1 316 ? 8.880 14.573 -9.213 1.00 97.06 316 SER A C 1
ATOM 2458 O O . SER A 1 316 ? 9.963 14.243 -8.730 1.00 97.06 316 SER A O 1
ATOM 2460 N N . ILE A 1 317 ? 7.826 13.753 -9.213 1.00 97.75 317 ILE A N 1
ATOM 2461 C CA . ILE A 1 317 ? 7.856 12.404 -8.629 1.00 97.75 317 ILE A CA 1
ATOM 2462 C C . ILE A 1 317 ? 8.749 11.455 -9.444 1.00 97.75 317 ILE A C 1
ATOM 2464 O O . ILE A 1 317 ? 9.509 10.682 -8.867 1.00 97.75 317 ILE A O 1
ATOM 2468 N N . TYR A 1 318 ? 8.709 11.527 -10.771 1.00 97.38 318 TYR A N 1
ATOM 2469 C CA . TYR A 1 318 ? 9.577 10.737 -11.644 1.00 97.38 318 TYR A CA 1
ATOM 2470 C C . TYR A 1 318 ? 11.054 11.090 -11.435 1.00 97.38 318 TYR A C 1
ATOM 2472 O O . TYR A 1 318 ? 11.891 10.200 -11.267 1.00 97.38 318 TYR A O 1
ATOM 2480 N N . SER A 1 319 ? 11.358 12.388 -11.318 1.00 95.38 319 SER A N 1
ATOM 2481 C CA . SER A 1 319 ? 12.733 12.871 -11.148 1.00 95.38 319 SER A CA 1
ATOM 2482 C C . SER A 1 319 ? 13.433 12.323 -9.896 1.00 95.38 319 SER A C 1
ATOM 2484 O O . SER A 1 319 ? 14.643 12.096 -9.921 1.00 95.38 319 SER A O 1
ATOM 2486 N N . VAL A 1 320 ? 12.703 12.055 -8.800 1.00 93.94 320 VAL A N 1
ATOM 2487 C CA . VAL A 1 320 ? 13.317 11.442 -7.608 1.00 93.94 320 VAL A CA 1
ATOM 2488 C C . VAL A 1 320 ? 13.675 9.977 -7.846 1.00 93.94 320 VAL A C 1
ATOM 2490 O O . VAL A 1 320 ? 14.699 9.524 -7.340 1.00 93.94 320 VAL A O 1
ATOM 2493 N N . GLY A 1 321 ? 12.890 9.254 -8.652 1.00 94.00 321 GLY A N 1
ATOM 2494 C CA . GLY A 1 321 ? 13.230 7.903 -9.095 1.00 94.00 321 GLY A CA 1
ATOM 2495 C C . GLY A 1 321 ? 14.548 7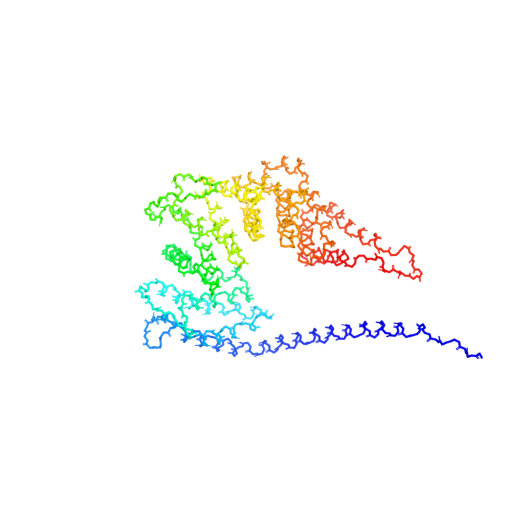.898 -9.864 1.00 94.00 321 GLY A C 1
ATOM 2496 O O . GLY A 1 321 ? 15.459 7.167 -9.490 1.00 94.00 321 GLY A O 1
ATOM 2497 N N . GLN A 1 322 ? 14.690 8.793 -10.846 1.00 92.31 322 GLN A N 1
ATOM 2498 C CA . GLN A 1 322 ? 15.932 8.955 -11.614 1.00 92.31 322 GLN A CA 1
ATOM 2499 C C . GLN A 1 322 ? 17.129 9.311 -10.723 1.00 92.31 322 GLN A C 1
ATOM 2501 O O . GLN A 1 322 ? 18.180 8.675 -10.801 1.00 92.31 322 GLN A O 1
ATOM 2506 N N . ARG A 1 323 ? 16.967 10.280 -9.813 1.00 92.06 323 ARG A N 1
ATOM 2507 C CA . ARG A 1 323 ? 18.042 10.693 -8.895 1.00 92.06 323 ARG A CA 1
ATOM 2508 C C . ARG A 1 323 ? 18.481 9.584 -7.950 1.00 92.06 323 ARG A C 1
ATOM 2510 O O . ARG A 1 323 ? 19.675 9.417 -7.749 1.00 92.06 323 ARG A O 1
ATOM 2517 N N . LEU A 1 324 ? 17.554 8.802 -7.398 1.00 89.88 324 LEU A N 1
ATOM 2518 C CA . LEU A 1 324 ? 17.911 7.681 -6.521 1.00 89.88 324 LEU A CA 1
ATOM 2519 C C . LEU A 1 324 ? 18.759 6.618 -7.240 1.00 89.88 324 LEU A C 1
ATOM 2521 O O . LEU A 1 324 ? 19.477 5.875 -6.576 1.00 89.88 324 LEU A O 1
ATOM 2525 N N . MET A 1 325 ? 18.692 6.544 -8.571 1.00 83.44 325 MET A N 1
ATOM 2526 C CA . MET A 1 325 ? 19.466 5.589 -9.369 1.00 83.44 325 MET A CA 1
ATOM 2527 C C . MET A 1 325 ? 20.805 6.154 -9.837 1.00 83.44 325 MET A C 1
ATOM 2529 O O . MET A 1 325 ? 21.800 5.437 -9.807 1.00 83.44 325 MET A O 1
ATOM 2533 N N . GLY A 1 326 ? 20.830 7.416 -10.271 1.00 82.75 326 GLY A N 1
ATOM 2534 C CA . GLY A 1 326 ? 22.008 8.017 -10.904 1.00 82.75 326 GLY A CA 1
ATOM 2535 C C . GLY A 1 326 ? 22.883 8.874 -9.987 1.00 82.75 326 GLY A C 1
ATOM 2536 O O . GLY A 1 326 ? 24.030 9.150 -10.328 1.00 82.75 326 GLY A O 1
ATOM 2537 N N . ASP A 1 327 ? 22.373 9.325 -8.838 1.00 85.00 327 ASP A N 1
ATOM 2538 C CA . ASP A 1 327 ? 23.112 10.233 -7.960 1.00 85.00 327 ASP A CA 1
ATOM 2539 C C . ASP A 1 327 ? 23.992 9.460 -6.969 1.00 85.00 327 ASP A C 1
ATOM 2541 O O . ASP A 1 327 ? 23.505 8.811 -6.037 1.00 85.00 327 ASP A O 1
ATOM 2545 N N . ALA A 1 328 ? 25.311 9.581 -7.136 1.00 83.56 328 ALA A N 1
ATOM 2546 C CA . ALA A 1 328 ? 26.299 8.969 -6.253 1.00 83.56 328 ALA A CA 1
ATOM 2547 C C . ALA A 1 328 ? 26.123 9.390 -4.780 1.00 83.56 328 ALA A C 1
ATOM 2549 O O . ALA A 1 328 ? 26.406 8.595 -3.882 1.00 83.56 328 ALA A O 1
ATOM 2550 N N . MET A 1 329 ? 25.603 10.595 -4.512 1.00 81.56 329 MET A N 1
ATOM 2551 C CA . MET A 1 329 ? 25.329 11.061 -3.146 1.00 81.56 329 MET A CA 1
ATOM 2552 C C . MET A 1 329 ? 24.166 10.306 -2.489 1.00 81.56 329 MET A C 1
ATOM 2554 O O . MET A 1 329 ? 24.105 10.209 -1.263 1.00 81.56 329 MET A O 1
ATOM 2558 N N . LEU A 1 330 ? 23.255 9.743 -3.287 1.00 83.38 330 LEU A N 1
ATOM 2559 C CA . LEU A 1 330 ? 22.097 8.975 -2.820 1.00 83.38 330 LEU A CA 1
ATOM 2560 C C . LEU A 1 330 ? 22.321 7.456 -2.892 1.00 83.38 330 LEU A C 1
ATOM 2562 O O . LEU A 1 330 ? 21.432 6.693 -2.508 1.00 83.38 330 LEU A O 1
ATOM 2566 N N . ALA A 1 331 ? 23.510 7.004 -3.309 1.00 83.06 331 ALA A N 1
ATOM 2567 C CA . ALA A 1 331 ? 23.838 5.588 -3.490 1.00 83.06 331 ALA A CA 1
ATOM 2568 C C . ALA A 1 331 ? 23.611 4.735 -2.224 1.00 83.06 331 ALA A C 1
ATOM 2570 O O . ALA A 1 331 ? 23.241 3.561 -2.301 1.00 83.06 331 ALA A O 1
ATOM 2571 N N . PHE A 1 332 ? 23.774 5.323 -1.032 1.00 82.12 332 PHE A N 1
ATOM 2572 C CA . PHE A 1 332 ? 23.500 4.625 0.227 1.00 82.12 332 PHE A CA 1
ATOM 2573 C C . PHE A 1 332 ? 22.017 4.230 0.365 1.00 82.12 332 PHE A C 1
ATOM 2575 O O . PHE A 1 332 ? 21.723 3.157 0.896 1.00 82.12 332 PHE A O 1
ATOM 2582 N N . LEU A 1 333 ? 21.084 5.032 -0.166 1.00 81.19 333 LEU A N 1
ATOM 2583 C CA . LEU A 1 333 ? 19.645 4.742 -0.156 1.00 81.19 333 LEU A CA 1
ATOM 2584 C C . LEU A 1 333 ? 19.279 3.664 -1.177 1.00 81.19 333 LEU A C 1
ATOM 2586 O O . LEU A 1 333 ? 18.480 2.772 -0.868 1.00 81.19 333 LEU A O 1
ATOM 2590 N N . SER A 1 334 ? 19.861 3.726 -2.376 1.00 80.06 334 SER A N 1
ATOM 2591 C CA . SER A 1 334 ? 19.615 2.769 -3.464 1.00 80.06 334 SER A CA 1
ATOM 2592 C C . SER A 1 334 ? 20.370 1.446 -3.316 1.00 80.06 334 SER A C 1
ATOM 2594 O O . SER A 1 334 ? 20.094 0.497 -4.046 1.00 80.06 334 SER A O 1
ATOM 2596 N N . SER A 1 335 ? 21.225 1.304 -2.300 1.00 84.12 335 SER A N 1
ATOM 2597 C CA . SER A 1 335 ? 21.842 0.020 -1.936 1.00 84.12 335 SER A CA 1
ATOM 2598 C C . SER A 1 335 ? 20.837 -1.028 -1.417 1.00 84.12 335 SER A C 1
ATOM 2600 O O . SER A 1 335 ? 21.086 -2.237 -1.497 1.00 84.12 335 SER A O 1
ATOM 2602 N N . SER A 1 336 ? 19.681 -0.582 -0.906 1.00 89.06 336 SER A N 1
ATOM 2603 C CA . SER A 1 336 ? 18.649 -1.455 -0.341 1.00 89.06 336 SER A CA 1
ATOM 2604 C C . SER A 1 336 ? 17.746 -2.069 -1.409 1.00 89.06 336 SER A C 1
ATOM 2606 O O . SER A 1 336 ? 17.165 -1.367 -2.240 1.00 89.06 336 SER A O 1
ATOM 2608 N N . ALA A 1 337 ? 17.523 -3.383 -1.307 1.00 92.44 337 ALA A N 1
ATOM 2609 C CA . ALA A 1 337 ? 16.560 -4.124 -2.122 1.00 92.44 337 ALA A CA 1
ATOM 2610 C C . ALA A 1 337 ? 15.155 -3.499 -2.101 1.00 92.44 337 ALA A C 1
ATOM 2612 O O . ALA A 1 337 ? 14.455 -3.481 -3.115 1.00 92.44 337 ALA A O 1
ATOM 2613 N N . VAL A 1 338 ? 14.732 -2.969 -0.946 1.00 92.62 338 VAL A N 1
ATOM 2614 C CA . VAL A 1 338 ? 13.408 -2.351 -0.788 1.00 92.62 338 VAL A CA 1
ATOM 2615 C C . VAL A 1 338 ? 13.329 -1.051 -1.583 1.00 92.62 338 VAL A C 1
ATOM 2617 O O . VAL A 1 338 ? 12.352 -0.855 -2.306 1.00 92.62 338 VAL A O 1
ATOM 2620 N N . THR A 1 339 ? 14.356 -0.200 -1.505 1.00 93.12 339 THR A N 1
ATOM 2621 C CA . THR A 1 339 ? 14.425 1.053 -2.270 1.00 93.12 339 THR A CA 1
ATOM 2622 C C . THR A 1 339 ? 14.414 0.773 -3.768 1.00 93.12 339 THR A C 1
ATOM 2624 O O . THR A 1 339 ? 13.532 1.279 -4.459 1.00 93.12 339 THR A O 1
ATOM 2627 N N . LYS A 1 340 ? 15.306 -0.100 -4.261 1.00 94.69 340 LYS A N 1
ATOM 2628 C CA . LYS A 1 340 ? 15.381 -0.479 -5.686 1.00 94.69 340 LYS A CA 1
ATOM 2629 C C . LYS A 1 340 ? 14.035 -0.985 -6.206 1.00 94.69 340 LYS A C 1
ATOM 2631 O O . LYS A 1 340 ? 13.500 -0.480 -7.188 1.00 94.69 340 LYS A O 1
ATOM 2636 N N . LYS A 1 341 ? 13.401 -1.900 -5.465 1.00 96.25 341 LYS A N 1
ATOM 2637 C CA . LYS A 1 341 ? 12.057 -2.410 -5.778 1.00 96.25 341 LYS A CA 1
ATOM 2638 C C . LYS A 1 341 ? 10.990 -1.309 -5.836 1.00 96.25 341 LYS A C 1
ATOM 2640 O O . LYS A 1 341 ? 10.065 -1.406 -6.644 1.00 96.25 341 LYS A O 1
ATOM 2645 N N . LEU A 1 342 ? 11.041 -0.316 -4.947 1.00 96.88 342 LEU A N 1
ATOM 2646 C CA . LEU A 1 342 ? 10.091 0.800 -4.944 1.00 96.88 342 LEU A CA 1
ATOM 2647 C C . LEU A 1 342 ? 10.337 1.757 -6.113 1.00 96.88 342 LEU A C 1
ATOM 2649 O O . LEU A 1 342 ? 9.363 2.183 -6.728 1.00 96.88 342 LEU A O 1
ATOM 2653 N N . VAL A 1 343 ? 11.596 2.023 -6.462 1.00 96.88 343 VAL A N 1
ATOM 2654 C CA . VAL A 1 343 ? 11.959 2.833 -7.633 1.00 96.88 343 VAL A CA 1
ATOM 2655 C C . VAL A 1 343 ? 11.477 2.167 -8.923 1.00 96.88 343 VAL A C 1
ATOM 2657 O O . VAL A 1 343 ? 10.752 2.806 -9.677 1.00 96.88 343 VAL A O 1
ATOM 2660 N N . VAL A 1 344 ? 11.723 0.863 -9.117 1.00 97.81 344 VAL A N 1
ATOM 2661 C CA . VAL A 1 344 ? 11.171 0.107 -10.263 1.00 97.81 344 VAL A CA 1
ATOM 2662 C C . VAL A 1 344 ? 9.651 0.279 -10.364 1.00 97.81 344 VAL A C 1
ATOM 2664 O O . VAL A 1 344 ? 9.109 0.510 -11.442 1.00 97.81 344 VAL A O 1
ATOM 2667 N N . LYS A 1 345 ? 8.932 0.188 -9.237 1.00 98.19 345 LYS A N 1
ATOM 2668 C CA . LYS A 1 345 ? 7.474 0.383 -9.222 1.00 98.19 345 LYS A CA 1
ATOM 2669 C C . LYS A 1 345 ? 7.070 1.810 -9.583 1.00 98.19 345 LYS A C 1
ATOM 2671 O O . LYS A 1 345 ? 6.079 1.956 -10.292 1.00 98.19 345 LYS A O 1
ATOM 2676 N N . LEU A 1 346 ? 7.788 2.813 -9.075 1.00 98.38 346 LEU A N 1
ATOM 2677 C CA . LEU A 1 346 ? 7.553 4.227 -9.366 1.00 98.38 346 LEU A CA 1
ATOM 2678 C C . LEU A 1 346 ? 7.696 4.482 -10.866 1.00 98.38 346 LEU A C 1
ATOM 2680 O O . LEU A 1 346 ? 6.734 4.919 -11.491 1.00 98.38 346 LEU A O 1
ATOM 2684 N N . LEU A 1 347 ? 8.852 4.138 -11.441 1.00 98.00 347 LEU A N 1
ATOM 2685 C CA . LEU A 1 347 ? 9.157 4.361 -12.857 1.00 98.00 347 LEU A CA 1
ATOM 2686 C C . LEU A 1 347 ? 8.161 3.631 -13.755 1.00 98.00 347 LEU A C 1
ATOM 2688 O O . LEU A 1 347 ? 7.530 4.250 -14.604 1.00 98.00 347 LEU A O 1
ATOM 2692 N N . ARG A 1 348 ? 7.896 2.349 -13.468 1.00 97.94 348 ARG A N 1
ATOM 2693 C CA . ARG A 1 348 ? 6.869 1.570 -14.170 1.00 97.94 348 ARG A CA 1
ATOM 2694 C C . ARG A 1 348 ? 5.505 2.256 -14.150 1.00 97.94 348 ARG A C 1
ATOM 2696 O O . ARG A 1 348 ? 4.820 2.250 -15.161 1.00 97.94 348 ARG A O 1
ATOM 2703 N N . ASN A 1 349 ? 5.058 2.782 -13.009 1.00 97.62 349 ASN A N 1
ATOM 2704 C CA . ASN A 1 349 ? 3.743 3.421 -12.939 1.00 97.62 349 ASN A CA 1
ATOM 2705 C C . ASN A 1 349 ? 3.678 4.671 -13.829 1.00 97.62 349 ASN A C 1
ATOM 2707 O O . ASN A 1 349 ? 2.674 4.862 -14.507 1.00 97.62 349 ASN A O 1
ATOM 2711 N N . VAL A 1 350 ? 4.745 5.477 -13.864 1.00 97.12 350 VAL A N 1
ATOM 2712 C CA . VAL A 1 350 ? 4.820 6.670 -14.723 1.00 97.12 350 VAL A CA 1
ATOM 2713 C C . VAL A 1 350 ? 4.942 6.283 -16.206 1.00 97.12 350 VAL A C 1
ATOM 2715 O O . VAL A 1 350 ? 4.248 6.868 -17.029 1.00 97.12 350 VAL A O 1
ATOM 2718 N N . ALA A 1 351 ? 5.713 5.249 -16.552 1.00 97.00 351 ALA A N 1
ATOM 2719 C CA . ALA A 1 351 ? 5.781 4.720 -17.920 1.00 97.00 351 ALA A CA 1
ATOM 2720 C C . ALA A 1 351 ? 4.441 4.126 -18.392 1.00 97.00 351 ALA A C 1
ATOM 2722 O O . ALA A 1 351 ? 4.025 4.298 -19.530 1.00 97.00 351 ALA A O 1
ATOM 2723 N N . LEU A 1 352 ? 3.693 3.459 -17.510 1.00 96.50 352 LEU A N 1
ATOM 2724 C CA . LEU A 1 352 ? 2.341 3.004 -17.850 1.00 96.50 352 LEU A CA 1
ATOM 2725 C C . LEU A 1 352 ? 1.356 4.166 -18.006 1.00 96.50 352 LEU A C 1
ATOM 2727 O O . LEU A 1 352 ? 0.385 4.024 -18.744 1.00 96.50 352 LEU A O 1
ATOM 2731 N N . LEU A 1 353 ? 1.575 5.285 -17.309 1.00 95.38 353 LEU A N 1
ATOM 2732 C CA . LEU A 1 353 ? 0.780 6.498 -17.481 1.00 95.38 353 LEU A CA 1
ATOM 2733 C C . LEU A 1 353 ? 1.055 7.151 -18.843 1.00 95.38 353 LEU A C 1
ATOM 2735 O O . LEU A 1 353 ? 0.103 7.591 -19.486 1.00 95.38 353 LEU A O 1
ATOM 2739 N N . SER A 1 354 ? 2.311 7.165 -19.308 1.00 95.00 354 SER A N 1
ATOM 2740 C CA . SER A 1 354 ? 2.656 7.711 -20.629 1.00 95.00 354 SER A CA 1
ATOM 2741 C C . SER A 1 354 ? 2.015 6.927 -21.773 1.00 95.00 354 SER A C 1
ATOM 2743 O O . SER A 1 354 ? 1.570 7.529 -22.744 1.00 95.00 354 SER A O 1
ATOM 2745 N N . LEU A 1 355 ? 1.860 5.609 -21.616 1.00 93.62 355 LEU A N 1
ATOM 2746 C CA . LEU A 1 355 ? 1.185 4.739 -22.590 1.00 93.62 355 LEU A CA 1
ATOM 2747 C C . LEU A 1 355 ? -0.349 4.839 -22.583 1.00 93.62 355 LEU A C 1
ATOM 2749 O O . LEU A 1 355 ? -1.001 4.335 -23.490 1.00 93.62 355 LEU A O 1
ATOM 27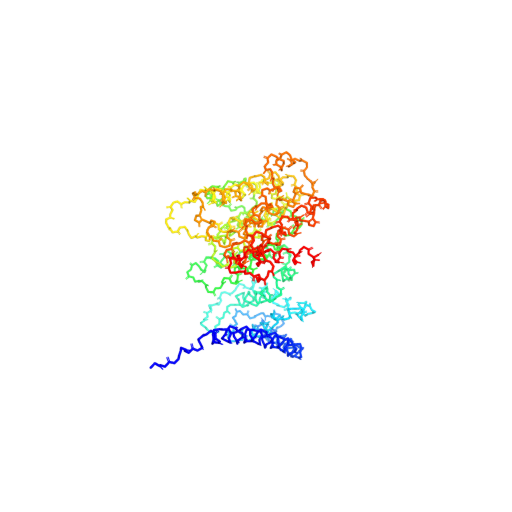53 N N . GLN A 1 356 ? -0.960 5.432 -21.554 1.00 88.12 356 GLN A N 1
ATOM 2754 C CA . GLN A 1 356 ? -2.423 5.546 -21.476 1.00 88.12 356 GLN A CA 1
ATOM 2755 C C . GLN A 1 356 ? -2.977 6.766 -22.223 1.00 88.12 356 GLN A C 1
ATOM 2757 O O . GLN A 1 356 ? -4.184 6.826 -22.433 1.00 88.12 356 GLN A O 1
ATOM 2762 N N . CYS A 1 357 ? -2.126 7.731 -22.600 1.00 74.69 357 CYS A N 1
ATOM 2763 C CA . CYS A 1 357 ? -2.512 8.986 -23.264 1.00 74.69 357 CYS A CA 1
ATOM 2764 C C . CYS A 1 357 ? -3.671 9.740 -22.573 1.00 74.69 357 CYS A C 1
ATOM 2766 O O . CYS A 1 357 ? -4.424 10.460 -23.216 1.00 74.69 357 CYS A O 1
ATOM 2768 N N . SER A 1 358 ? -3.827 9.590 -21.253 1.00 80.56 358 SER A N 1
ATOM 2769 C CA . SER A 1 358 ? -4.961 10.166 -20.509 1.00 80.56 358 SER A CA 1
ATOM 2770 C C . SER A 1 358 ? -4.791 11.650 -20.163 1.00 80.56 358 SER A C 1
ATOM 2772 O O . SER A 1 358 ? -5.745 12.284 -19.716 1.00 80.56 358 SER A O 1
ATOM 2774 N N . PHE A 1 359 ? -3.579 12.201 -20.297 1.00 86.19 359 PHE A N 1
ATOM 2775 C CA . PHE A 1 359 ? -3.239 13.546 -19.826 1.00 86.19 359 PHE A CA 1
ATOM 2776 C C . PHE A 1 359 ? -2.321 14.280 -20.814 1.00 86.19 359 PHE A C 1
ATOM 2778 O O . PHE A 1 359 ? -1.097 14.202 -20.702 1.00 86.19 359 PHE A O 1
ATOM 2785 N N . ASP A 1 360 ? -2.913 15.057 -21.725 1.00 85.50 360 ASP A N 1
ATOM 2786 C CA . ASP A 1 360 ? -2.194 15.807 -22.771 1.00 85.50 360 ASP A CA 1
ATOM 2787 C C . ASP A 1 360 ? -1.085 16.714 -22.215 1.00 85.50 360 ASP A C 1
ATOM 2789 O O . ASP A 1 360 ? -0.006 16.829 -22.791 1.00 85.50 360 ASP A O 1
ATOM 2793 N N . GLY A 1 361 ? -1.313 17.310 -21.038 1.00 88.31 361 GLY A N 1
ATOM 2794 C CA . GLY A 1 361 ? -0.342 18.183 -20.371 1.00 88.31 361 GLY A CA 1
ATOM 2795 C C . GLY A 1 361 ? 0.961 17.496 -19.941 1.00 88.31 361 GLY A C 1
ATOM 2796 O O . GLY A 1 361 ? 1.902 18.190 -19.561 1.00 88.31 361 GLY A O 1
ATOM 2797 N N . LEU A 1 362 ? 1.037 16.161 -19.989 1.00 94.25 362 LEU A N 1
ATOM 2798 C CA . LEU A 1 362 ? 2.246 15.400 -19.665 1.00 94.25 362 LEU A CA 1
ATOM 2799 C C . LEU A 1 362 ? 3.009 14.890 -20.892 1.00 94.25 362 LEU A C 1
ATOM 2801 O O . LEU A 1 362 ? 4.141 14.444 -20.720 1.00 94.25 362 LEU A O 1
ATOM 2805 N N . ILE A 1 363 ? 2.453 14.987 -22.106 1.00 93.44 363 ILE A N 1
ATOM 2806 C CA . ILE A 1 363 ? 3.079 14.445 -23.328 1.00 93.44 363 ILE A CA 1
ATOM 2807 C C . ILE A 1 363 ? 4.492 15.007 -23.515 1.00 93.44 363 ILE A C 1
ATOM 2809 O O . ILE A 1 363 ? 5.452 14.245 -23.581 1.00 93.44 363 ILE A O 1
ATOM 2813 N N . GLY A 1 364 ? 4.640 16.335 -23.464 1.00 93.81 364 GLY A N 1
ATOM 2814 C CA . GLY A 1 364 ? 5.951 16.972 -23.616 1.00 93.81 364 GLY A CA 1
ATOM 2815 C C . GLY A 1 364 ? 6.958 16.576 -22.529 1.00 93.81 364 GLY A C 1
ATOM 2816 O O . GLY A 1 364 ? 8.155 16.536 -22.789 1.00 93.81 364 GLY A O 1
ATOM 2817 N N . PHE A 1 365 ? 6.498 16.238 -21.319 1.00 95.62 365 PHE A N 1
ATOM 2818 C CA . PHE A 1 365 ? 7.368 15.706 -20.266 1.00 95.62 365 PHE A CA 1
ATOM 2819 C C . PHE A 1 365 ? 7.808 14.267 -20.568 1.00 95.62 365 PHE A C 1
ATOM 2821 O O . PHE A 1 365 ? 8.988 13.951 -20.389 1.00 95.62 365 PHE A O 1
ATOM 2828 N N . PHE A 1 366 ? 6.877 13.413 -21.005 1.00 96.00 366 PHE A N 1
ATOM 2829 C CA . PHE A 1 366 ? 7.163 12.016 -21.325 1.00 96.00 366 PHE A CA 1
ATOM 2830 C C . PHE A 1 366 ? 8.195 11.900 -22.447 1.00 96.00 366 PHE A C 1
ATOM 2832 O O . PHE A 1 366 ? 9.157 11.149 -22.289 1.00 96.00 366 PHE A O 1
ATOM 2839 N N . GLU A 1 367 ? 8.032 12.697 -23.507 1.00 94.12 367 GLU A N 1
ATOM 2840 C CA . GLU A 1 367 ? 8.964 12.777 -24.637 1.00 94.12 367 GLU A CA 1
ATOM 2841 C C . GLU A 1 367 ? 10.313 13.369 -24.213 1.00 94.12 367 GLU A C 1
ATOM 2843 O O . GLU A 1 367 ? 11.354 12.764 -24.441 1.00 94.12 367 GLU A O 1
ATOM 2848 N N . ALA A 1 368 ? 10.326 14.520 -23.530 1.00 95.38 368 ALA A N 1
ATOM 2849 C CA . ALA A 1 368 ? 11.582 15.176 -23.154 1.00 95.38 368 ALA A CA 1
ATOM 2850 C C . ALA A 1 368 ? 12.434 14.360 -22.167 1.00 95.38 368 ALA A C 1
ATOM 2852 O O . ALA A 1 368 ? 13.649 14.548 -22.108 1.00 95.38 368 ALA A O 1
ATOM 2853 N N . SER A 1 369 ? 11.806 13.487 -21.374 1.00 94.50 369 SER A N 1
ATOM 2854 C CA . SER A 1 369 ? 12.491 12.667 -20.366 1.00 94.50 369 SER A CA 1
ATOM 2855 C C . SER A 1 369 ? 12.674 11.208 -20.791 1.00 94.50 369 SER A C 1
ATOM 2857 O O . SER A 1 369 ? 13.118 10.425 -19.950 1.00 94.50 369 SER A O 1
ATOM 2859 N N . ASN A 1 370 ? 12.296 10.841 -22.027 1.00 95.88 370 ASN A N 1
ATOM 2860 C CA . ASN A 1 370 ? 12.318 9.468 -22.558 1.00 95.88 370 ASN A CA 1
ATOM 2861 C C . ASN A 1 370 ? 11.795 8.440 -21.540 1.00 95.88 370 ASN A C 1
ATOM 2863 O O . ASN A 1 370 ? 12.449 7.445 -21.224 1.00 95.88 370 ASN A O 1
ATOM 2867 N N . VAL A 1 371 ? 10.646 8.743 -20.919 1.00 96.62 371 VAL A N 1
ATOM 2868 C CA . VAL A 1 371 ? 10.182 8.027 -19.715 1.00 96.62 371 VAL A CA 1
ATOM 2869 C C . VAL A 1 371 ? 10.066 6.525 -19.953 1.00 96.62 371 VAL A C 1
ATOM 2871 O O . VAL A 1 371 ? 10.372 5.730 -19.061 1.00 96.62 371 VAL A O 1
ATOM 2874 N N . LEU A 1 372 ? 9.592 6.139 -21.133 1.00 96.62 372 LEU A N 1
ATOM 2875 C CA . LEU A 1 372 ? 9.354 4.751 -21.484 1.00 96.62 372 LEU A CA 1
ATOM 2876 C C . LEU A 1 372 ? 10.677 3.998 -21.668 1.00 96.62 372 LEU A C 1
ATOM 2878 O O . LEU A 1 372 ? 10.882 2.967 -21.026 1.00 96.62 372 LEU A O 1
ATOM 2882 N N . GLU A 1 373 ? 11.569 4.538 -22.490 1.00 96.62 373 GLU A N 1
ATOM 2883 C CA . GLU A 1 373 ? 12.860 3.961 -22.860 1.00 96.62 373 GLU A CA 1
ATOM 2884 C C . GLU A 1 373 ? 13.768 3.825 -21.635 1.00 96.62 373 GLU A C 1
ATOM 2886 O O . GLU A 1 373 ? 14.233 2.726 -21.334 1.00 96.62 373 GLU A O 1
ATOM 2891 N N . GLU A 1 374 ? 13.916 4.901 -20.857 1.00 96.50 374 GLU A N 1
ATOM 2892 C CA . GLU A 1 374 ? 14.709 4.920 -19.620 1.00 96.50 374 GLU A CA 1
ATOM 2893 C C . GLU A 1 374 ? 14.173 3.911 -18.593 1.00 96.50 374 GLU A C 1
ATOM 2895 O O . GLU A 1 374 ? 14.928 3.231 -17.892 1.00 96.50 374 GLU A O 1
ATOM 2900 N N . THR A 1 375 ? 12.845 3.762 -18.507 1.00 97.50 375 THR A N 1
ATOM 2901 C CA . THR A 1 375 ? 12.233 2.777 -17.606 1.00 97.50 375 THR A CA 1
ATOM 2902 C C . THR A 1 375 ? 12.490 1.345 -18.077 1.00 97.50 375 THR A C 1
ATOM 2904 O O . THR A 1 375 ? 12.761 0.477 -17.239 1.00 97.50 375 THR A O 1
ATOM 2907 N N . ILE A 1 376 ? 12.388 1.072 -19.383 1.00 97.75 376 ILE A N 1
ATOM 2908 C CA . ILE A 1 376 ? 12.664 -0.252 -19.961 1.00 97.75 376 ILE A CA 1
ATOM 2909 C C . ILE A 1 376 ? 14.131 -0.617 -19.739 1.00 97.75 376 ILE A C 1
ATOM 2911 O O . ILE A 1 376 ? 14.404 -1.699 -19.211 1.00 97.75 376 ILE A O 1
ATOM 2915 N N . GLU A 1 377 ? 15.052 0.288 -20.065 1.00 96.69 377 GLU A N 1
ATOM 2916 C CA . GLU A 1 377 ? 16.489 0.093 -19.874 1.00 96.69 377 GLU A CA 1
ATOM 2917 C C . GLU A 1 377 ? 16.810 -0.213 -18.408 1.00 96.69 377 GLU A C 1
ATOM 2919 O O . GLU A 1 377 ? 17.431 -1.237 -18.101 1.00 96.69 377 GLU A O 1
ATOM 2924 N N . TYR A 1 378 ? 16.300 0.602 -17.481 1.00 95.56 378 TYR A N 1
ATOM 2925 C CA . TYR A 1 378 ? 16.520 0.370 -16.058 1.00 95.56 378 TYR A CA 1
ATOM 2926 C C . TYR A 1 378 ? 15.956 -0.977 -15.582 1.00 95.56 378 TYR A C 1
ATOM 2928 O O . TYR A 1 378 ? 16.570 -1.674 -14.764 1.00 95.56 378 TYR A O 1
ATOM 2936 N N . CYS A 1 379 ? 14.784 -1.380 -16.081 1.00 97.44 379 CYS A N 1
ATOM 2937 C CA . CYS A 1 379 ? 14.216 -2.675 -15.725 1.00 97.44 379 CYS A CA 1
ATOM 2938 C C . CYS A 1 379 ? 15.056 -3.835 -16.271 1.00 97.44 379 CYS A C 1
ATOM 2940 O O . CYS A 1 379 ? 15.244 -4.802 -15.535 1.00 97.44 379 CYS A O 1
ATOM 2942 N N . LEU A 1 380 ? 15.575 -3.742 -17.502 1.00 96.56 380 LEU A N 1
ATOM 2943 C CA . LEU A 1 380 ? 16.462 -4.753 -18.091 1.00 96.56 380 LEU A CA 1
ATOM 2944 C C . LEU A 1 380 ? 17.751 -4.909 -17.273 1.00 96.56 380 LEU A C 1
ATOM 2946 O O . LEU A 1 380 ? 18.104 -6.032 -16.912 1.00 96.56 380 LEU A O 1
ATOM 2950 N N . GLN A 1 381 ? 18.388 -3.800 -16.886 1.00 94.56 381 GLN A N 1
ATOM 2951 C CA . GLN A 1 381 ? 19.555 -3.807 -15.989 1.00 94.56 381 GLN A CA 1
ATOM 2952 C C . GLN A 1 381 ? 19.217 -4.417 -14.615 1.00 94.56 381 GLN A C 1
ATOM 2954 O O . GLN A 1 381 ? 19.997 -5.160 -14.025 1.00 94.56 381 GLN A O 1
ATOM 2959 N N . SER A 1 382 ? 18.006 -4.173 -14.108 1.00 95.81 382 SER A N 1
ATOM 2960 C CA . SER A 1 382 ? 17.547 -4.712 -12.820 1.00 95.81 382 SER A CA 1
ATOM 2961 C C . SER A 1 382 ? 17.249 -6.223 -12.839 1.00 95.81 382 SER A C 1
ATOM 2963 O O . SER A 1 382 ? 16.993 -6.806 -11.778 1.00 95.81 382 SER A O 1
ATOM 2965 N N . LEU A 1 383 ? 17.264 -6.885 -14.005 1.00 96.38 383 LEU A N 1
ATOM 2966 C CA . LEU A 1 383 ? 17.029 -8.332 -14.113 1.00 96.38 383 LEU A CA 1
ATOM 2967 C C . LEU A 1 383 ? 18.192 -9.177 -13.594 1.00 96.38 383 LEU A C 1
ATOM 2969 O O . LEU A 1 383 ? 17.979 -10.348 -13.294 1.00 96.38 383 LEU A O 1
ATOM 2973 N N . GLU A 1 384 ? 19.385 -8.608 -13.440 1.00 95.31 384 GLU A N 1
ATOM 2974 C CA . GLU A 1 384 ? 20.547 -9.290 -12.858 1.00 95.31 384 GLU A CA 1
ATOM 2975 C C . GLU A 1 384 ? 20.845 -8.882 -11.409 1.00 95.31 384 GLU A C 1
ATOM 2977 O O . GLU A 1 384 ? 21.820 -9.351 -10.821 1.00 95.31 384 GLU A O 1
ATOM 2982 N N . ASP A 1 385 ? 19.990 -8.051 -10.801 1.00 95.69 385 ASP A N 1
ATOM 2983 C CA . ASP A 1 385 ? 20.168 -7.605 -9.419 1.00 95.69 385 ASP A CA 1
ATOM 2984 C C . ASP A 1 385 ? 20.304 -8.805 -8.470 1.00 95.69 385 ASP A C 1
ATOM 2986 O O . ASP A 1 385 ? 19.587 -9.794 -8.611 1.00 95.69 385 ASP A O 1
ATOM 2990 N N . ARG A 1 386 ? 21.185 -8.723 -7.466 1.00 95.31 386 ARG A N 1
ATOM 2991 C CA . ARG A 1 386 ? 21.392 -9.788 -6.465 1.00 95.31 386 ARG A CA 1
ATOM 2992 C C . ARG A 1 386 ? 20.114 -10.165 -5.711 1.00 95.31 386 ARG A C 1
ATOM 2994 O O . ARG A 1 386 ? 19.915 -11.329 -5.358 1.00 95.31 386 ARG A O 1
ATOM 3001 N N . ASP A 1 387 ? 19.226 -9.201 -5.495 1.00 95.81 387 ASP A N 1
ATOM 3002 C CA . ASP A 1 387 ? 18.047 -9.338 -4.656 1.00 95.81 387 ASP A CA 1
ATOM 3003 C C . ASP A 1 387 ? 16.842 -9.811 -5.489 1.00 95.81 387 ASP A C 1
ATOM 3005 O O . ASP A 1 387 ? 16.283 -9.071 -6.302 1.00 95.81 387 ASP A O 1
ATOM 3009 N N . THR A 1 388 ? 16.364 -11.036 -5.242 1.00 95.94 388 THR A N 1
ATOM 3010 C CA . THR A 1 388 ? 15.196 -11.616 -5.941 1.00 95.94 388 THR A CA 1
ATOM 3011 C C . THR A 1 388 ? 13.964 -10.692 -5.975 1.00 95.94 388 THR A C 1
ATOM 3013 O O . THR A 1 388 ? 13.329 -10.598 -7.029 1.00 95.94 388 THR A O 1
ATOM 3016 N N . PRO A 1 389 ? 13.605 -9.957 -4.895 1.00 96.50 389 PRO A N 1
ATOM 3017 C CA . PRO A 1 389 ? 12.477 -9.025 -4.933 1.00 96.50 389 PRO A CA 1
ATOM 3018 C C . PRO A 1 389 ? 12.619 -7.877 -5.943 1.00 96.50 389 PRO A C 1
ATOM 3020 O O . PRO A 1 389 ? 11.591 -7.346 -6.374 1.00 96.50 389 PRO A O 1
ATOM 3023 N N . VAL A 1 390 ? 13.849 -7.482 -6.293 1.00 97.25 390 VAL A N 1
ATOM 3024 C CA . VAL A 1 390 ? 14.134 -6.461 -7.313 1.00 97.25 390 VAL A CA 1
ATOM 3025 C C . VAL A 1 390 ? 13.947 -7.070 -8.699 1.00 97.25 390 VAL A C 1
ATOM 3027 O O . VAL A 1 390 ? 13.120 -6.562 -9.459 1.00 97.25 390 VAL A O 1
ATOM 3030 N N . ARG A 1 391 ? 14.575 -8.229 -8.965 1.00 97.44 391 ARG A N 1
ATOM 3031 C CA . ARG A 1 391 ? 14.407 -8.974 -10.229 1.00 97.44 391 ARG A CA 1
ATOM 3032 C C . ARG A 1 391 ? 12.933 -9.238 -10.543 1.00 97.44 391 ARG A C 1
ATOM 3034 O O . ARG A 1 391 ? 12.478 -8.985 -11.655 1.00 97.44 391 ARG A O 1
ATOM 3041 N N . PHE A 1 392 ? 12.153 -9.676 -9.550 1.00 97.44 392 PHE A N 1
ATOM 3042 C CA . PHE A 1 392 ? 10.715 -9.925 -9.706 1.00 97.44 392 PHE A CA 1
ATOM 3043 C C . PHE A 1 392 ? 9.924 -8.642 -10.011 1.00 97.44 392 PHE A C 1
ATOM 3045 O O . PHE A 1 392 ? 9.009 -8.648 -10.835 1.00 97.44 392 PHE A O 1
ATOM 3052 N N . ALA A 1 393 ? 10.258 -7.524 -9.356 1.00 97.75 393 ALA A N 1
ATOM 3053 C CA . ALA A 1 393 ? 9.601 -6.246 -9.615 1.00 97.75 393 ALA A CA 1
ATOM 3054 C C . ALA A 1 393 ? 9.880 -5.738 -11.036 1.00 97.75 393 ALA A C 1
ATOM 3056 O O . ALA A 1 393 ? 8.937 -5.295 -11.692 1.00 97.75 393 ALA A O 1
ATOM 3057 N N . ALA A 1 394 ? 11.127 -5.855 -11.500 1.00 98.19 394 ALA A N 1
ATOM 3058 C CA . ALA A 1 394 ? 11.555 -5.465 -12.842 1.00 98.19 394 ALA A CA 1
ATOM 3059 C C . ALA A 1 394 ? 10.929 -6.357 -13.921 1.00 98.19 394 ALA A C 1
ATOM 3061 O O . ALA A 1 394 ? 10.307 -5.852 -14.852 1.00 98.19 394 ALA A O 1
ATOM 3062 N N . SER A 1 395 ? 10.951 -7.677 -13.720 1.00 98.00 395 SER A N 1
ATOM 3063 C CA . SER A 1 395 ? 10.307 -8.644 -14.623 1.00 98.00 395 SER A CA 1
ATOM 3064 C C . SER A 1 395 ? 8.815 -8.357 -14.788 1.00 98.00 395 SER A C 1
ATOM 3066 O O . SER A 1 395 ? 8.278 -8.302 -15.896 1.00 98.00 395 SER A O 1
ATOM 3068 N N . LYS A 1 396 ? 8.124 -8.103 -13.668 1.00 97.38 396 LYS A N 1
ATOM 3069 C CA . LYS A 1 396 ? 6.705 -7.739 -13.679 1.00 97.38 396 LYS A CA 1
ATOM 3070 C C . LYS A 1 396 ? 6.463 -6.371 -14.317 1.00 97.38 396 LYS A C 1
ATOM 3072 O O . LYS A 1 396 ? 5.389 -6.179 -14.882 1.00 97.38 396 LYS A O 1
ATOM 3077 N N . ALA A 1 397 ? 7.390 -5.423 -14.178 1.00 98.12 397 ALA A N 1
ATOM 3078 C CA . ALA A 1 397 ? 7.302 -4.110 -14.804 1.00 98.12 397 ALA A CA 1
ATOM 3079 C C . ALA A 1 397 ? 7.390 -4.213 -16.328 1.00 98.12 397 ALA A C 1
ATOM 3081 O O . ALA A 1 397 ? 6.454 -3.771 -16.991 1.00 98.12 397 ALA A O 1
ATOM 3082 N N . LEU A 1 398 ? 8.419 -4.889 -16.849 1.00 98.06 398 LEU A N 1
ATOM 3083 C CA . LEU A 1 398 ? 8.590 -5.145 -18.282 1.00 98.06 398 LEU A CA 1
ATOM 3084 C C . LEU A 1 398 ? 7.372 -5.850 -18.871 1.00 98.06 398 LEU A C 1
ATOM 3086 O O . LEU A 1 398 ? 6.807 -5.363 -19.838 1.00 98.06 398 LEU A O 1
ATOM 3090 N N . SER A 1 399 ? 6.887 -6.919 -18.231 1.00 96.69 399 SER A N 1
ATOM 3091 C CA . SER A 1 399 ? 5.656 -7.602 -18.659 1.00 96.69 399 SER A CA 1
ATOM 3092 C C . SER A 1 399 ? 4.458 -6.649 -18.775 1.00 96.69 399 SER A C 1
ATOM 3094 O O . SER A 1 399 ? 3.727 -6.707 -19.756 1.00 96.69 399 SER A O 1
ATOM 3096 N N . MET A 1 400 ? 4.247 -5.743 -17.809 1.00 96.69 400 MET A N 1
ATOM 3097 C CA . MET A 1 400 ? 3.133 -4.783 -17.894 1.00 96.69 400 MET A CA 1
ATOM 3098 C C . MET A 1 400 ? 3.313 -3.778 -19.025 1.00 96.69 400 MET A C 1
ATOM 3100 O O . MET A 1 400 ? 2.315 -3.388 -19.618 1.00 96.69 400 MET A O 1
ATOM 3104 N N . ILE A 1 401 ? 4.549 -3.341 -19.271 1.00 97.19 401 ILE A N 1
ATOM 3105 C CA . ILE A 1 401 ? 4.872 -2.385 -20.331 1.00 97.19 401 ILE A CA 1
ATOM 3106 C C . ILE A 1 401 ? 4.680 -3.052 -21.695 1.00 97.19 401 ILE A C 1
ATOM 3108 O O . ILE A 1 401 ? 3.907 -2.542 -22.493 1.00 97.19 401 ILE A O 1
ATOM 3112 N N . ILE A 1 402 ? 5.266 -4.234 -21.919 1.00 96.31 402 ILE A N 1
ATOM 3113 C CA . ILE A 1 402 ? 5.133 -5.020 -23.159 1.00 96.31 402 ILE A CA 1
ATOM 3114 C C . ILE A 1 402 ? 3.660 -5.216 -23.538 1.00 96.31 402 ILE A C 1
ATOM 3116 O O . ILE A 1 402 ? 3.286 -4.981 -24.679 1.00 96.31 402 ILE A O 1
ATOM 3120 N N . LEU A 1 403 ? 2.805 -5.578 -22.575 1.00 93.75 403 LEU A N 1
ATOM 3121 C CA . LEU A 1 403 ? 1.367 -5.792 -22.804 1.00 93.75 403 LEU A CA 1
ATOM 3122 C C . LEU A 1 403 ? 0.576 -4.509 -23.122 1.00 93.75 403 LEU A C 1
ATOM 3124 O O . LEU A 1 403 ? -0.624 -4.582 -23.390 1.00 93.75 403 LEU A O 1
ATOM 3128 N N . ARG A 1 404 ? 1.202 -3.335 -23.016 1.00 94.94 404 ARG A N 1
ATOM 3129 C CA . ARG A 1 404 ? 0.601 -2.027 -23.308 1.00 94.94 404 ARG A CA 1
ATOM 3130 C C . ARG A 1 404 ? 1.255 -1.308 -24.484 1.00 94.94 404 ARG A C 1
ATOM 3132 O O . ARG A 1 404 ? 0.733 -0.274 -24.880 1.00 94.94 404 ARG A O 1
ATOM 3139 N N . LEU A 1 405 ? 2.359 -1.830 -25.010 1.00 95.44 405 LEU A N 1
ATOM 3140 C CA . LEU A 1 405 ? 3.002 -1.318 -26.213 1.00 95.44 405 LEU A CA 1
ATOM 3141 C C . LEU A 1 405 ? 2.270 -1.796 -27.465 1.00 95.44 405 LEU A C 1
ATOM 3143 O O . LEU A 1 405 ? 1.621 -2.846 -27.460 1.00 95.44 405 LEU A O 1
ATOM 3147 N N . ASP A 1 406 ? 2.443 -1.055 -28.558 1.00 94.12 406 ASP A N 1
ATOM 3148 C CA . ASP A 1 406 ? 2.109 -1.568 -29.881 1.00 94.12 406 ASP A CA 1
ATOM 3149 C C . ASP A 1 406 ? 2.941 -2.824 -30.196 1.00 94.12 406 ASP A C 1
ATOM 3151 O O . ASP A 1 406 ? 4.077 -2.949 -29.719 1.00 94.12 406 ASP A O 1
ATOM 3155 N N . PRO A 1 407 ? 2.417 -3.764 -31.007 1.00 94.31 407 PRO A N 1
ATOM 3156 C CA . PRO A 1 407 ? 3.039 -5.073 -31.203 1.00 94.31 407 PRO A CA 1
ATOM 3157 C C . PRO A 1 407 ? 4.498 -5.034 -31.670 1.00 94.31 407 PRO A C 1
ATOM 3159 O O . PRO A 1 407 ? 5.282 -5.887 -31.261 1.00 94.31 407 PRO A O 1
ATOM 3162 N N . GLU A 1 408 ? 4.869 -4.054 -32.499 1.00 96.25 408 GLU A N 1
ATOM 3163 C CA . GLU A 1 408 ? 6.239 -3.896 -33.006 1.00 96.25 408 GLU A CA 1
ATOM 3164 C C . GLU A 1 408 ? 7.209 -3.507 -31.882 1.00 96.25 408 GLU A C 1
ATOM 3166 O O . GLU A 1 408 ? 8.176 -4.224 -31.632 1.00 96.25 408 GLU A O 1
ATOM 3171 N N . MET A 1 409 ? 6.892 -2.464 -31.108 1.00 94.75 409 MET A N 1
ATOM 3172 C CA . MET A 1 409 ? 7.698 -2.059 -29.948 1.00 94.75 409 MET A CA 1
ATOM 3173 C C . MET A 1 409 ? 7.734 -3.152 -28.871 1.00 94.75 409 MET A C 1
ATOM 3175 O O . MET A 1 409 ? 8.772 -3.429 -28.272 1.00 94.75 409 MET A O 1
ATOM 3179 N N . GLY A 1 410 ? 6.600 -3.815 -28.623 1.00 95.38 410 GLY A N 1
ATOM 3180 C CA . GLY A 1 410 ? 6.539 -4.948 -27.701 1.00 95.38 410 GLY A CA 1
ATOM 3181 C C . GLY A 1 410 ? 7.458 -6.095 -28.137 1.00 95.38 410 GLY A C 1
ATOM 3182 O O . GLY A 1 410 ? 8.142 -6.689 -27.298 1.00 95.38 410 GLY A O 1
ATOM 3183 N N . HIS A 1 411 ? 7.520 -6.377 -29.443 1.00 95.19 411 HIS A N 1
ATOM 3184 C CA . HIS A 1 411 ? 8.434 -7.364 -30.013 1.00 95.19 411 HIS A CA 1
ATOM 3185 C C . HIS A 1 411 ? 9.902 -6.977 -29.807 1.00 95.19 411 HIS A C 1
ATOM 3187 O O . HIS A 1 411 ? 10.685 -7.838 -29.412 1.00 95.19 411 HIS A O 1
ATOM 3193 N N . GLU A 1 412 ? 10.268 -5.707 -29.992 1.00 96.75 412 GLU A N 1
ATOM 3194 C CA . GLU A 1 412 ? 11.635 -5.220 -29.750 1.00 96.75 412 GLU A CA 1
ATOM 3195 C C . GLU A 1 412 ? 12.081 -5.443 -28.299 1.00 96.75 412 GLU A C 1
ATOM 3197 O O . GLU A 1 412 ? 13.173 -5.961 -28.054 1.00 96.75 412 GLU A O 1
ATOM 3202 N N . VAL A 1 413 ? 11.218 -5.150 -27.320 1.00 96.25 413 VAL A N 1
ATOM 3203 C CA . VAL A 1 413 ? 11.538 -5.383 -25.901 1.00 96.25 413 VAL A CA 1
ATOM 3204 C C . VAL A 1 413 ? 11.685 -6.880 -25.602 1.00 96.25 413 VAL A C 1
ATOM 3206 O O . VAL A 1 413 ? 12.611 -7.282 -24.894 1.00 96.25 413 VAL A O 1
ATOM 3209 N N . ILE A 1 414 ? 10.808 -7.732 -26.149 1.00 95.81 414 ILE A N 1
ATOM 3210 C CA . ILE A 1 414 ? 10.935 -9.195 -26.013 1.00 95.81 414 ILE A CA 1
ATOM 3211 C C . ILE A 1 414 ? 12.241 -9.676 -26.650 1.00 95.81 414 ILE A C 1
ATOM 3213 O O . ILE A 1 414 ? 12.938 -10.514 -26.075 1.00 95.81 414 ILE A O 1
ATOM 3217 N N . GLN A 1 415 ? 12.594 -9.139 -27.814 1.00 95.38 415 GLN A N 1
ATOM 3218 C CA . GLN A 1 415 ? 13.822 -9.487 -28.505 1.00 95.38 415 GLN A CA 1
ATOM 3219 C C . GLN A 1 415 ? 15.054 -9.083 -27.686 1.00 95.38 415 GLN A C 1
ATOM 3221 O O . GLN A 1 415 ? 15.952 -9.907 -27.540 1.00 95.38 415 GLN A O 1
ATOM 3226 N N . ALA A 1 416 ? 15.063 -7.907 -27.054 1.00 95.19 416 ALA A N 1
ATOM 3227 C CA . ALA A 1 416 ? 16.134 -7.492 -26.143 1.00 95.19 416 ALA A CA 1
ATOM 3228 C C . ALA A 1 416 ? 16.292 -8.451 -24.941 1.00 95.19 416 ALA A C 1
ATOM 3230 O O . ALA A 1 416 ? 17.411 -8.787 -24.536 1.00 95.19 416 ALA A O 1
ATOM 3231 N N . VAL A 1 417 ? 15.178 -8.961 -24.395 1.00 94.81 417 VAL A N 1
ATOM 3232 C CA . VAL A 1 417 ? 15.189 -10.004 -23.349 1.00 94.81 417 VAL A CA 1
ATOM 3233 C C . VAL A 1 417 ? 15.788 -11.314 -23.882 1.00 94.81 417 VAL A C 1
ATOM 3235 O O . VAL A 1 417 ? 16.608 -11.940 -23.211 1.00 94.81 417 VAL A O 1
ATOM 3238 N N . LEU A 1 418 ? 15.417 -11.741 -25.092 1.00 93.62 418 LEU A N 1
ATOM 3239 C CA . LEU A 1 418 ? 15.952 -12.960 -25.713 1.00 93.62 418 LEU A CA 1
ATOM 3240 C C . LEU A 1 418 ? 17.431 -12.829 -26.099 1.00 93.62 418 LEU A C 1
ATOM 3242 O O . LEU A 1 418 ? 18.188 -13.793 -25.990 1.00 93.62 418 LEU A O 1
ATOM 3246 N N . GLU A 1 419 ? 17.858 -11.656 -26.547 1.00 91.94 419 GLU A N 1
ATOM 3247 C CA . GLU A 1 419 ? 19.252 -11.361 -26.876 1.00 91.94 419 GLU A CA 1
ATOM 3248 C C . GLU A 1 419 ? 20.127 -11.330 -25.626 1.00 91.94 419 GLU A C 1
ATOM 3250 O O . GLU A 1 419 ? 21.218 -11.899 -25.648 1.00 91.94 419 GLU A O 1
ATOM 3255 N N . SER A 1 420 ? 19.599 -10.833 -24.505 1.00 90.38 420 SER A N 1
ATOM 3256 C CA . SER A 1 420 ? 20.277 -10.898 -23.205 1.00 90.38 420 SER A CA 1
ATOM 3257 C C . SER A 1 420 ? 20.577 -12.333 -22.752 1.00 90.38 420 SER A C 1
ATOM 3259 O O . SER A 1 420 ? 21.586 -12.558 -22.091 1.00 90.38 420 SER A O 1
ATOM 3261 N N . PHE A 1 421 ? 19.755 -13.328 -23.120 1.00 86.88 421 PHE A N 1
ATOM 3262 C CA . PHE A 1 421 ? 20.118 -14.733 -22.890 1.00 86.88 421 PHE A CA 1
ATOM 3263 C C . PHE A 1 421 ? 21.324 -15.147 -23.736 1.00 86.88 421 PHE A C 1
ATOM 3265 O O . PHE A 1 421 ? 22.203 -15.848 -23.243 1.00 86.88 421 PHE A O 1
ATOM 3272 N N . LYS A 1 422 ? 21.371 -14.729 -25.008 1.00 83.25 422 LYS A N 1
ATOM 3273 C CA . LYS A 1 422 ? 22.407 -15.144 -25.969 1.00 83.25 422 LYS A CA 1
ATOM 3274 C C . LYS A 1 422 ? 23.800 -14.649 -25.597 1.00 83.25 422 LYS A C 1
ATOM 3276 O O . LYS A 1 422 ? 24.764 -15.332 -25.933 1.00 83.25 422 LYS A O 1
ATOM 3281 N N . GLU A 1 423 ? 23.909 -13.508 -24.921 1.00 82.12 423 GLU A N 1
ATOM 3282 C CA . GLU A 1 423 ? 25.189 -12.978 -24.425 1.00 82.12 423 GLU A CA 1
ATOM 3283 C C . GLU A 1 423 ? 25.923 -13.984 -23.526 1.00 82.12 423 GLU A C 1
ATOM 3285 O O . GLU A 1 423 ? 27.142 -14.131 -23.622 1.00 82.12 423 GLU A O 1
ATOM 3290 N N . ASP A 1 424 ? 25.153 -14.741 -22.743 1.00 78.06 424 ASP A N 1
ATOM 3291 C CA . ASP A 1 424 ? 25.631 -15.718 -21.766 1.00 78.06 424 ASP A CA 1
ATOM 3292 C C . ASP A 1 424 ? 25.605 -17.168 -22.301 1.00 78.06 424 ASP A C 1
ATOM 3294 O O . ASP A 1 424 ? 25.961 -18.109 -21.586 1.00 78.06 424 ASP A O 1
ATOM 3298 N N . MET A 1 425 ? 25.168 -17.381 -23.551 1.00 78.69 425 MET A N 1
ATOM 3299 C CA . MET A 1 425 ? 25.088 -18.713 -24.161 1.00 78.69 425 MET A CA 1
ATOM 3300 C C . MET A 1 425 ? 26.434 -19.143 -24.774 1.00 78.69 425 MET A C 1
ATOM 3302 O O . MET A 1 425 ? 27.095 -18.358 -25.463 1.00 78.69 425 MET A O 1
ATOM 3306 N N . PRO A 1 426 ? 26.827 -20.423 -24.637 1.00 74.81 426 PRO A N 1
ATOM 3307 C CA . PRO A 1 426 ? 28.010 -20.949 -25.303 1.00 74.81 426 PRO A CA 1
ATOM 3308 C C . PRO A 1 426 ? 27.886 -20.856 -26.829 1.00 74.81 426 PRO A C 1
ATOM 3310 O O . PRO A 1 426 ? 26.932 -21.341 -27.434 1.00 74.81 426 PRO A O 1
ATOM 3313 N N . LYS A 1 427 ? 28.909 -20.278 -27.471 1.00 73.06 427 LYS A N 1
ATOM 3314 C CA . LYS A 1 427 ? 28.969 -20.074 -28.932 1.00 73.06 427 LYS A CA 1
ATOM 3315 C C . LYS A 1 427 ? 29.203 -21.364 -29.737 1.00 73.06 427 LYS A C 1
ATOM 3317 O O . LYS A 1 427 ? 29.076 -21.348 -30.957 1.00 73.06 427 LYS A O 1
ATOM 3322 N N . SER A 1 428 ? 29.575 -22.469 -29.081 1.00 71.69 428 SER A N 1
ATOM 3323 C CA . SER A 1 428 ? 29.871 -23.767 -29.707 1.00 71.69 428 SER A CA 1
ATOM 3324 C C . SER A 1 428 ? 28.908 -24.850 -29.221 1.00 71.69 428 SER A C 1
ATOM 3326 O O . SER A 1 428 ? 28.669 -24.988 -28.023 1.00 71.69 428 SER A O 1
ATOM 3328 N N . SER A 1 429 ? 28.387 -25.644 -30.158 1.00 65.50 429 SER A N 1
ATOM 3329 C CA . SER A 1 429 ? 27.351 -26.660 -29.924 1.00 65.50 429 SER A CA 1
ATOM 3330 C C . SER A 1 429 ? 27.884 -28.042 -29.532 1.00 65.50 429 SER A C 1
ATOM 3332 O O . SER A 1 429 ? 27.113 -28.885 -29.083 1.00 65.50 429 SER A O 1
ATOM 3334 N N . SER A 1 430 ? 29.184 -28.305 -29.700 1.00 73.12 430 SER A N 1
ATOM 3335 C CA . SER A 1 430 ? 29.738 -29.659 -29.513 1.00 73.12 430 SER A CA 1
ATOM 3336 C C . SER A 1 430 ? 29.736 -30.123 -28.050 1.00 73.12 430 SER A C 1
ATOM 3338 O O . SER A 1 430 ? 29.525 -31.306 -27.785 1.00 73.12 430 SER A O 1
ATOM 3340 N N . LYS A 1 431 ? 29.924 -29.188 -27.108 1.00 75.31 431 LYS A N 1
ATOM 3341 C CA . LYS A 1 431 ? 29.701 -29.331 -25.662 1.00 75.31 431 LYS A CA 1
ATOM 3342 C C . LYS A 1 431 ? 29.343 -27.948 -25.104 1.00 75.31 431 LYS A C 1
ATOM 3344 O O . LYS A 1 431 ? 30.256 -27.144 -24.925 1.00 75.31 431 LYS A O 1
ATOM 3349 N N . PRO A 1 432 ? 28.057 -27.630 -24.891 1.00 73.31 432 PRO A N 1
ATOM 3350 C CA . PRO A 1 432 ? 27.681 -26.318 -24.386 1.00 73.31 432 PRO A CA 1
ATOM 3351 C C . PRO A 1 432 ? 28.186 -26.157 -22.944 1.00 73.31 432 PRO A C 1
ATOM 3353 O O . PRO A 1 432 ? 27.808 -26.923 -22.059 1.00 73.31 432 PRO A O 1
ATOM 3356 N N . ASP A 1 433 ? 29.072 -25.184 -22.732 1.00 76.56 433 ASP A N 1
ATOM 3357 C CA . ASP A 1 433 ? 29.574 -24.788 -21.417 1.00 76.56 433 ASP A CA 1
ATOM 3358 C C . ASP A 1 433 ? 28.821 -23.544 -20.933 1.00 76.56 433 ASP A C 1
ATOM 3360 O O . ASP A 1 433 ? 28.900 -22.479 -21.542 1.00 76.56 433 ASP A O 1
ATOM 3364 N N . PHE A 1 434 ? 28.080 -23.697 -19.839 1.00 80.25 434 PHE A N 1
ATOM 3365 C CA . PHE A 1 434 ? 27.307 -22.627 -19.207 1.00 80.25 434 PHE A CA 1
ATOM 3366 C C . PHE A 1 434 ? 27.990 -22.078 -17.950 1.00 80.25 434 PHE A C 1
ATOM 3368 O O . PHE A 1 434 ? 27.376 -21.312 -17.212 1.00 80.25 434 PHE A O 1
ATOM 3375 N N . GLY A 1 435 ? 29.248 -22.446 -17.681 1.00 76.06 435 GLY A N 1
ATOM 3376 C CA . GLY A 1 435 ? 29.973 -21.989 -16.492 1.00 76.06 435 GLY A CA 1
ATOM 3377 C C . GLY A 1 435 ? 30.147 -20.468 -16.408 1.00 76.06 435 GLY A C 1
ATOM 3378 O O . GLY A 1 435 ? 30.309 -19.938 -15.314 1.00 76.06 435 GLY A O 1
ATOM 3379 N N . ALA A 1 436 ? 30.077 -19.764 -17.542 1.00 76.69 436 ALA A N 1
ATOM 3380 C CA . ALA A 1 436 ? 30.142 -18.304 -17.614 1.00 76.69 436 ALA A CA 1
ATOM 3381 C C . ALA A 1 436 ? 28.767 -17.609 -17.551 1.00 76.69 436 ALA A C 1
ATOM 3383 O O . ALA A 1 436 ? 28.720 -16.382 -17.522 1.00 76.69 436 ALA A O 1
ATOM 3384 N N . ALA A 1 437 ? 27.660 -18.361 -17.544 1.00 83.62 437 ALA A N 1
ATOM 3385 C CA . ALA A 1 437 ? 26.323 -17.781 -17.574 1.00 83.62 437 ALA A CA 1
ATOM 3386 C C . ALA A 1 437 ? 25.962 -17.117 -16.237 1.00 83.62 437 ALA A C 1
ATOM 3388 O O . ALA A 1 437 ? 26.158 -17.695 -15.160 1.00 83.62 437 ALA A O 1
ATOM 3389 N N . ASN A 1 438 ? 25.374 -15.918 -16.286 1.00 89.62 438 ASN A N 1
ATOM 3390 C CA . ASN A 1 438 ? 24.923 -15.233 -15.082 1.00 89.62 438 ASN A CA 1
ATOM 3391 C C . ASN A 1 438 ? 23.571 -15.805 -14.621 1.00 89.62 438 ASN A C 1
ATOM 3393 O O . ASN A 1 438 ? 22.503 -15.430 -15.111 1.00 89.62 438 ASN A O 1
ATOM 3397 N N . ALA A 1 439 ? 23.608 -16.690 -13.621 1.00 91.25 439 ALA A N 1
ATOM 3398 C CA . ALA A 1 439 ? 22.411 -17.332 -13.074 1.00 91.25 439 ALA A CA 1
ATOM 3399 C C . ALA A 1 439 ? 21.354 -16.332 -12.556 1.00 91.25 439 ALA A C 1
ATOM 3401 O O . ALA A 1 439 ? 20.153 -16.594 -12.660 1.00 91.25 439 ALA A O 1
ATOM 3402 N N . LEU A 1 440 ? 21.773 -15.177 -12.021 1.00 93.81 440 LEU A N 1
ATOM 3403 C CA . LEU A 1 440 ? 20.850 -14.143 -11.538 1.00 93.81 440 LEU A CA 1
ATOM 3404 C C . LEU A 1 440 ? 20.110 -13.490 -12.704 1.00 93.81 440 LEU A C 1
ATOM 3406 O O . LEU A 1 440 ? 18.883 -13.367 -12.652 1.00 93.81 440 LEU A O 1
ATOM 3410 N N . ARG A 1 441 ? 20.850 -13.139 -13.761 1.00 93.25 441 ARG A N 1
ATOM 3411 C CA . ARG A 1 441 ? 20.294 -12.578 -14.995 1.00 93.25 441 ARG A CA 1
ATOM 3412 C C . ARG A 1 441 ? 19.325 -13.557 -15.643 1.00 93.25 441 ARG A C 1
ATOM 3414 O O . ARG A 1 441 ? 18.183 -13.196 -15.905 1.00 93.25 441 ARG A O 1
ATOM 3421 N N . TRP A 1 442 ? 19.724 -14.818 -15.801 1.00 94.12 442 TRP A N 1
ATOM 3422 C CA . TRP A 1 442 ? 18.871 -15.869 -16.368 1.00 94.12 442 TRP A CA 1
ATOM 3423 C C . TRP A 1 442 ? 17.576 -16.056 -15.581 1.00 94.12 442 TRP A C 1
ATOM 3425 O O . TRP A 1 442 ? 16.505 -16.196 -16.173 1.00 94.12 442 TRP A O 1
ATOM 3435 N N . HIS A 1 443 ? 17.645 -15.997 -14.250 1.00 95.19 443 HIS A N 1
ATOM 3436 C CA . HIS A 1 443 ? 16.456 -16.023 -13.406 1.00 95.19 443 HIS A CA 1
ATOM 3437 C C . HIS A 1 443 ? 15.523 -14.832 -13.693 1.00 95.19 443 HIS A C 1
ATOM 3439 O O . HIS A 1 443 ? 14.321 -15.031 -13.868 1.00 95.19 443 HIS A O 1
ATOM 3445 N N . GLY A 1 444 ? 16.041 -13.600 -13.766 1.00 96.38 444 GLY A N 1
ATOM 3446 C CA . GLY A 1 444 ? 15.234 -12.414 -14.091 1.00 96.38 444 GLY A CA 1
ATOM 3447 C C . GLY A 1 444 ? 14.640 -12.445 -15.506 1.00 96.38 444 GLY A C 1
ATOM 3448 O O . GLY A 1 444 ? 13.452 -12.179 -15.692 1.00 96.38 444 GLY A O 1
ATOM 3449 N N . LEU A 1 445 ? 15.430 -12.839 -16.504 1.00 95.62 445 LEU A N 1
ATOM 3450 C CA . LEU A 1 445 ? 14.968 -12.971 -17.887 1.00 95.62 445 LEU A CA 1
ATOM 3451 C C . LEU A 1 445 ? 13.863 -14.036 -18.011 1.00 95.62 445 LEU A C 1
ATOM 3453 O O . LEU A 1 445 ? 12.826 -13.789 -18.628 1.00 95.62 445 LEU A O 1
ATOM 3457 N N . THR A 1 446 ? 14.028 -15.186 -17.347 1.00 95.81 446 THR A N 1
ATOM 3458 C CA . THR A 1 446 ? 13.021 -16.264 -17.327 1.00 95.81 446 THR A CA 1
ATOM 3459 C C . THR A 1 446 ? 11.718 -15.796 -16.682 1.00 95.81 446 THR A C 1
ATOM 3461 O O . THR A 1 446 ? 10.641 -16.022 -17.235 1.00 95.81 446 THR A O 1
ATOM 3464 N N . LEU A 1 447 ? 11.797 -15.090 -15.546 1.00 96.00 447 LEU A N 1
ATOM 3465 C CA . LEU A 1 447 ? 10.622 -14.491 -14.903 1.00 96.00 447 LEU A CA 1
ATOM 3466 C C . LEU A 1 447 ? 9.910 -13.490 -15.817 1.00 96.00 447 LEU A C 1
ATOM 3468 O O . LEU A 1 447 ? 8.680 -13.433 -15.821 1.00 96.00 447 LEU A O 1
ATOM 3472 N N . THR A 1 448 ? 10.664 -12.703 -16.585 1.00 96.56 448 THR A N 1
ATOM 3473 C CA . THR A 1 448 ? 10.104 -11.717 -17.519 1.00 96.56 448 THR A CA 1
ATOM 3474 C C . THR A 1 448 ? 9.297 -12.405 -18.614 1.00 96.56 448 THR A C 1
ATOM 3476 O O . THR A 1 448 ? 8.137 -12.047 -18.818 1.00 96.56 448 THR A O 1
ATOM 3479 N N . LEU A 1 449 ? 9.861 -13.438 -19.250 1.00 95.38 449 LEU A N 1
ATOM 3480 C CA . LEU A 1 449 ? 9.158 -14.227 -20.268 1.00 95.38 449 LEU A CA 1
ATOM 3481 C C . LEU A 1 449 ? 7.921 -14.926 -19.694 1.00 95.38 449 LEU A C 1
ATOM 3483 O O . LEU A 1 449 ? 6.848 -14.846 -20.285 1.00 95.38 449 LEU A O 1
ATOM 3487 N N . ALA A 1 450 ? 8.033 -15.545 -18.516 1.00 95.12 450 ALA A N 1
ATOM 3488 C CA . ALA A 1 450 ? 6.894 -16.178 -17.854 1.00 95.12 450 ALA A CA 1
ATOM 3489 C C . ALA A 1 450 ? 5.763 -15.168 -17.583 1.00 95.12 450 ALA A C 1
ATOM 3491 O O . ALA A 1 450 ? 4.599 -15.431 -17.879 1.00 95.12 450 ALA A O 1
ATOM 3492 N N . HIS A 1 451 ? 6.095 -13.977 -17.077 1.00 93.38 451 HIS A N 1
ATOM 3493 C CA . HIS A 1 451 ? 5.107 -12.924 -16.852 1.00 93.38 451 HIS A CA 1
ATOM 3494 C C . HIS A 1 451 ? 4.534 -12.318 -18.137 1.00 93.38 451 HIS A C 1
ATOM 3496 O O . HIS A 1 451 ? 3.424 -11.794 -18.091 1.00 93.38 451 HIS A O 1
ATOM 3502 N N . ALA A 1 452 ? 5.271 -12.310 -19.246 1.00 89.94 452 ALA A N 1
ATOM 3503 C CA . ALA A 1 452 ? 4.764 -11.828 -20.529 1.00 89.94 452 ALA A CA 1
ATOM 3504 C C . ALA A 1 452 ? 3.835 -12.853 -21.205 1.00 89.94 452 ALA A C 1
ATOM 3506 O O . ALA A 1 452 ? 2.872 -12.457 -21.849 1.00 89.94 452 ALA A O 1
ATOM 3507 N N . LEU A 1 453 ? 4.098 -14.154 -21.028 1.00 88.62 453 LEU A N 1
ATOM 3508 C CA . LEU A 1 453 ? 3.332 -15.240 -21.651 1.00 88.62 453 LEU A CA 1
ATOM 3509 C C . LEU A 1 453 ? 2.027 -15.587 -20.920 1.00 88.62 453 LEU A C 1
ATOM 3511 O O . LEU A 1 453 ? 1.033 -15.897 -21.567 1.00 88.62 453 LEU A O 1
ATOM 3515 N N . PHE A 1 454 ? 2.031 -15.591 -19.584 1.00 78.25 454 PHE A N 1
ATOM 3516 C CA . PHE A 1 454 ? 0.942 -16.167 -18.777 1.00 78.25 454 PHE A CA 1
ATOM 3517 C C . PHE A 1 454 ? 0.048 -15.126 -18.095 1.00 78.25 454 PHE A C 1
ATOM 3519 O O . PHE A 1 454 ? -0.466 -15.378 -17.002 1.00 78.25 454 PHE A O 1
ATOM 3526 N N . ARG A 1 455 ? -0.099 -13.936 -18.678 1.00 64.81 455 ARG A N 1
ATOM 3527 C CA . ARG A 1 455 ? -0.774 -12.817 -18.018 1.00 64.81 455 ARG A CA 1
ATOM 3528 C C . ARG A 1 455 ? -1.937 -12.244 -18.799 1.00 64.81 455 ARG A C 1
ATOM 3530 O O . ARG A 1 455 ? -1.859 -12.241 -20.043 1.00 64.81 455 ARG A O 1
#

Organism: Aureobasidium melanogenum (NCBI:txid46634)

Secondary structure (DSSP, 8-state):
-PPPP--HHHHHHHHHHHHHHHHHHHHHHHHHHHHHHHHHHHHHHHHHHHHHHHHHHHHB-TTSTTPBPSEEEHHHHHHHHHHHGGGGS-GGGGTTTHHHHHHHHHHHHHHHHHS---PPPBTTEEEHHHHHHHHHHHHHHHH-HHHHGGGS---GGGHHHHHHHHHHHHHHTTT--TTHHHHHHHHHHHHHHTT-SS-GGGT--SPPPPP-BTTB---TTS-HHHHHHHHHHHHHTT-SSTHHHHHHHHHHHHHTSHHHHTTTHHHHHHHHHHHHHHS----TT--THHHHHHHHHHHHHTT---SHHHHTTHHHHHHHHHHHHH-GGGHHHHTSHHHHHHHHHHHHHHHHHHTTT--GGGHHHHHHTTHHHHHHHHHHHGGG-SSHHHHHHHHHHHHHHHTTS-HHHHHHHHHHHHHHHHHTS-S-SSS---TTS-HHHHHHHHHHHHHHH--

Sequence (455 aa):
MYPPGDTGNALDRSIRSMAYLMSREGNVMMAAEVDDELQLMRASAGLLSDLQAALSKLLWKRGDKGRVHHLVRSRDLDHVIQLIEPFQGEPQLLDAHLKTLLPPIVEAYLAFLQVQQAKSSSSLTVSLDVAASKLLYTFCKVRGEKIIIGFLNNEPRYLELVLANLEDFRILSAESDTAWEKSYVLLLWLTHLMLVPFDLSSISAVAQPPEVHEHMSLQPQVPSIARRVIALGIHYLASATREQDAAAKMLVRLVTRPDMQRLELPAALVSWALTRLLKPSASPNSNLHTFLGPLRFLVGMTVSVDTPGVASLMPSIYSVGQRLMGDAMLAFLSSSAVTKKLVVKLLRNVALLSLQCSFDGLIGFFEASNVLEETIEYCLQSLEDRDTPVRFAASKALSMIILRLDPEMGHEVIQAVLESFKEDMPKSSSKPDFGAANALRWHGLTLTLAHALFR

InterPro domains:
  IPR011030 Lipovitellin-phosvitin complex, superhelical domain [SSF48431] (227-419)
  IPR016024 Armadillo-type fold [SSF48371] (92-424)
  IPR033162 Tubulin-folding cofactor D [PTHR12658] (33-455)
  IPR058033 Tubulin-folding cofactor D, ARM repeats [PF25767] (367-450)